Protein AF-E9EJ36-F1 (afdb_monomer)

Mean predicted aligned error: 19.53 Å

Structure (mmCIF, N/CA/C/O backbone):
data_AF-E9EJ36-F1
#
_entry.id   AF-E9EJ36-F1
#
loop_
_atom_site.group_PDB
_atom_site.id
_atom_site.type_symbol
_atom_site.label_atom_id
_atom_site.label_alt_id
_atom_site.label_comp_id
_atom_site.label_asym_id
_atom_site.label_entity_id
_atom_site.label_seq_id
_atom_site.pdbx_PDB_ins_code
_atom_site.Cartn_x
_atom_site.Cartn_y
_atom_site.Cartn_z
_atom_site.occupancy
_atom_site.B_iso_or_equiv
_atom_site.auth_seq_id
_atom_site.auth_comp_id
_atom_site.auth_asym_id
_atom_site.auth_atom_id
_atom_site.pdbx_PDB_model_num
ATOM 1 N N . MET A 1 1 ? -0.522 21.201 36.420 1.00 41.19 1 MET A N 1
ATOM 2 C CA . MET A 1 1 ? -1.950 21.005 36.094 1.00 41.19 1 MET A CA 1
ATOM 3 C C . MET A 1 1 ? -2.273 19.533 36.324 1.00 41.19 1 MET A C 1
ATOM 5 O O . MET A 1 1 ? -1.834 18.727 35.511 1.00 41.19 1 MET A O 1
ATOM 9 N N . PRO A 1 2 ? -2.905 19.139 37.443 1.00 46.16 2 PRO A N 1
ATOM 10 C CA . PRO A 1 2 ? -3.359 17.760 37.609 1.00 46.16 2 PRO A CA 1
ATOM 11 C C . PRO A 1 2 ? -4.363 17.453 36.491 1.00 46.16 2 PRO A C 1
ATOM 13 O O . PRO A 1 2 ? -5.346 18.174 36.323 1.00 46.16 2 PRO A O 1
ATOM 16 N N . GLY A 1 3 ? -4.045 16.462 35.657 1.00 55.12 3 GLY A N 1
ATOM 17 C CA . GLY A 1 3 ? -4.866 16.085 34.511 1.00 55.12 3 GLY A CA 1
ATOM 18 C C . GLY A 1 3 ? -6.270 15.710 34.971 1.00 55.12 3 GLY A C 1
ATOM 19 O O . GLY A 1 3 ? -6.429 14.905 35.882 1.00 55.12 3 GLY A O 1
ATOM 20 N N . SER A 1 4 ? -7.283 16.317 34.358 1.00 60.91 4 SER A N 1
ATOM 21 C CA . SER A 1 4 ? -8.682 15.945 34.555 1.00 60.91 4 SER A CA 1
ATOM 22 C C . SER A 1 4 ? -8.846 14.441 34.311 1.00 60.91 4 SER A C 1
ATOM 24 O O . SER A 1 4 ? -8.603 13.960 33.202 1.00 60.91 4 SER A O 1
ATOM 26 N N . SER A 1 5 ? -9.242 13.703 35.350 1.00 80.12 5 SER A N 1
ATOM 27 C CA . SER A 1 5 ? -9.598 12.287 35.259 1.00 80.12 5 SER A CA 1
ATOM 28 C C . SER A 1 5 ? -10.802 12.126 34.329 1.00 80.12 5 SER A C 1
ATOM 30 O O . SER A 1 5 ? -11.954 12.305 34.727 1.00 80.12 5 SER A O 1
ATOM 32 N N . ARG A 1 6 ? -10.530 11.838 33.055 1.00 92.31 6 ARG A N 1
ATOM 33 C CA . ARG A 1 6 ? -11.545 11.647 32.017 1.00 92.31 6 ARG A CA 1
ATOM 34 C C . ARG A 1 6 ? -11.964 10.180 31.963 1.00 92.31 6 ARG A C 1
ATOM 36 O O . ARG A 1 6 ? -11.117 9.295 31.869 1.00 92.31 6 ARG A O 1
ATOM 43 N N . TRP A 1 7 ? -13.272 9.932 31.947 1.00 93.44 7 TRP A N 1
ATOM 44 C CA . TRP A 1 7 ? -13.821 8.608 31.652 1.00 93.44 7 TRP A CA 1
ATOM 45 C C . TRP A 1 7 ? -13.538 8.214 30.199 1.00 93.44 7 TRP A C 1
ATOM 47 O O . TRP A 1 7 ? -13.841 8.962 29.266 1.00 93.44 7 TRP A O 1
ATOM 57 N N . ILE A 1 8 ? -12.985 7.020 30.013 1.00 94.31 8 ILE A N 1
ATOM 58 C CA . ILE A 1 8 ? -12.699 6.405 28.719 1.00 94.31 8 ILE A CA 1
ATOM 59 C C . ILE A 1 8 ? -13.731 5.299 28.497 1.00 94.31 8 ILE A C 1
ATOM 61 O O . ILE A 1 8 ? -13.829 4.368 29.298 1.00 94.31 8 ILE A O 1
ATOM 65 N N . GLY A 1 9 ? -14.517 5.411 27.424 1.00 95.06 9 GLY A N 1
ATOM 66 C CA . GLY A 1 9 ? -15.494 4.392 27.039 1.00 95.06 9 GLY A CA 1
ATOM 67 C C . GLY A 1 9 ? -14.813 3.137 26.493 1.00 95.06 9 GLY A C 1
ATOM 68 O O . GLY A 1 9 ? -13.879 3.233 25.702 1.00 95.06 9 GLY A O 1
ATOM 69 N N . LEU A 1 10 ? -15.289 1.967 26.917 1.00 93.44 10 LEU A N 1
ATOM 70 C CA . LEU A 1 10 ? -14.741 0.660 26.544 1.00 93.44 10 LEU A CA 1
ATOM 71 C C . LEU A 1 10 ? -15.708 -0.203 25.736 1.00 93.44 10 LEU A C 1
ATOM 73 O O . LEU A 1 10 ? -15.276 -1.206 25.178 1.00 93.44 10 LEU A O 1
ATOM 77 N N . THR A 1 11 ? -16.988 0.167 25.651 1.00 82.38 11 THR A N 1
ATOM 78 C CA . THR A 1 11 ? -18.037 -0.689 25.075 1.00 82.38 11 THR A CA 1
ATOM 79 C C . THR A 1 11 ? -17.691 -1.221 23.679 1.00 82.38 11 THR A C 1
ATOM 81 O O . THR A 1 11 ? -17.925 -2.391 23.414 1.00 82.38 11 THR A O 1
ATOM 84 N N . THR A 1 12 ? -17.073 -0.412 22.813 1.00 86.94 12 THR A N 1
ATOM 85 C CA . THR A 1 12 ? -16.670 -0.829 21.455 1.00 86.94 12 THR A CA 1
ATOM 86 C C . THR A 1 12 ? -15.254 -1.402 21.368 1.00 86.94 12 THR A C 1
ATOM 88 O O . THR A 1 12 ? -14.910 -2.023 20.369 1.00 86.94 12 THR A O 1
ATOM 91 N N . ALA A 1 13 ? -14.424 -1.197 22.393 1.00 89.25 13 ALA A N 1
ATOM 92 C CA . ALA A 1 13 ? -13.032 -1.646 22.426 1.00 89.25 13 ALA A CA 1
ATOM 93 C C . ALA A 1 13 ? -12.859 -3.034 23.070 1.00 89.25 13 ALA A C 1
ATOM 95 O O . ALA A 1 13 ? -11.790 -3.635 22.966 1.00 89.25 13 ALA A O 1
ATOM 96 N N . LEU A 1 14 ? -13.884 -3.531 23.768 1.00 91.88 14 LEU A N 1
ATOM 97 C CA . LEU A 1 14 ? -13.879 -4.851 24.395 1.00 91.88 14 LEU A CA 1
ATOM 98 C C . LEU A 1 14 ? -14.005 -5.966 23.347 1.00 91.88 14 LEU A C 1
ATOM 100 O O . LEU A 1 14 ? -14.783 -5.826 22.403 1.00 91.88 14 LEU A O 1
ATOM 104 N N . PRO A 1 15 ? -13.347 -7.119 23.552 1.00 94.75 15 PRO A N 1
ATOM 105 C CA . PRO A 1 15 ? -13.680 -8.355 22.855 1.00 94.75 15 PRO A CA 1
ATOM 106 C C . PRO A 1 15 ? -15.167 -8.689 22.994 1.00 94.75 15 PRO A C 1
ATOM 108 O O . PRO A 1 15 ? -15.750 -8.482 24.060 1.00 94.75 15 PRO A O 1
ATOM 111 N N . LEU A 1 16 ? -15.763 -9.270 21.949 1.00 94.44 16 LEU A N 1
ATOM 112 C CA . LEU A 1 16 ? -17.193 -9.602 21.904 1.00 94.44 16 LEU A CA 1
ATOM 113 C C . LEU A 1 16 ? -17.650 -10.438 23.112 1.00 94.44 16 LEU A C 1
ATOM 115 O O . LEU A 1 16 ? -18.701 -10.185 23.692 1.00 94.44 16 LEU A O 1
ATOM 119 N N . THR A 1 17 ? -16.818 -11.382 23.556 1.00 96.25 17 THR A N 1
ATOM 120 C CA . THR A 1 17 ? -17.086 -12.210 24.742 1.00 96.25 17 THR A CA 1
ATOM 121 C C . THR A 1 17 ? -17.228 -11.387 26.025 1.00 96.25 17 THR A C 1
ATOM 123 O O . THR A 1 17 ? -18.076 -11.694 26.860 1.00 96.25 17 THR A O 1
ATOM 126 N N . LEU A 1 18 ? -16.444 -10.316 26.180 1.00 96.31 18 LEU A N 1
ATOM 127 C CA . LEU A 1 18 ? -16.527 -9.415 27.332 1.00 96.31 18 LEU A CA 1
ATOM 128 C C . LEU A 1 18 ? -17.644 -8.378 27.188 1.00 96.31 18 LEU A C 1
ATOM 130 O O . LEU A 1 18 ? -18.182 -7.931 28.198 1.00 96.31 18 LEU A O 1
ATOM 134 N N . GLN A 1 19 ? -18.033 -8.027 25.959 1.00 95.12 19 GLN A N 1
ATOM 135 C CA . GLN A 1 19 ? -19.245 -7.237 25.720 1.00 95.12 19 GLN A CA 1
ATOM 136 C C . GLN A 1 19 ? -20.493 -8.010 26.164 1.00 95.12 19 GLN A C 1
ATOM 138 O O . GLN A 1 19 ? -21.325 -7.457 26.880 1.00 95.12 19 GLN A O 1
ATOM 143 N N . HIS A 1 20 ? -20.590 -9.299 25.818 1.00 95.31 20 HIS A N 1
ATOM 144 C CA . HIS A 1 20 ? -21.670 -10.169 26.293 1.00 95.31 20 HIS A CA 1
ATOM 145 C C . HIS A 1 20 ? -21.647 -10.318 27.817 1.00 95.31 20 HIS A C 1
ATOM 147 O O . HIS A 1 20 ? -22.677 -10.139 28.453 1.00 95.31 20 HIS A O 1
ATOM 153 N N . ALA A 1 21 ? -20.470 -10.513 28.421 1.00 96.50 21 ALA A N 1
ATOM 154 C CA . ALA A 1 21 ? -20.352 -10.557 29.878 1.00 96.50 21 ALA A CA 1
ATOM 155 C C . ALA A 1 21 ? -20.857 -9.264 30.545 1.00 96.50 21 ALA A C 1
ATOM 157 O O . ALA A 1 21 ? -21.592 -9.321 31.527 1.00 96.50 21 ALA A O 1
ATOM 158 N N . ALA A 1 22 ? -20.509 -8.092 30.003 1.00 96.69 22 ALA A N 1
ATOM 159 C CA . ALA A 1 22 ? -21.011 -6.816 30.509 1.00 96.69 22 ALA A CA 1
ATOM 160 C C . ALA A 1 22 ? -22.536 -6.688 30.341 1.00 96.69 22 ALA A C 1
ATOM 162 O O . ALA A 1 22 ? -23.208 -6.145 31.218 1.00 96.69 22 ALA A O 1
ATOM 163 N N . ALA A 1 23 ? -23.085 -7.205 29.239 1.00 95.94 23 ALA A N 1
ATOM 164 C CA . ALA A 1 23 ? -24.521 -7.236 29.000 1.00 95.94 23 ALA A CA 1
ATOM 165 C C . ALA A 1 23 ? -25.257 -8.139 30.002 1.00 95.94 23 ALA A C 1
ATOM 167 O O . ALA A 1 23 ? -26.266 -7.720 30.568 1.00 95.94 23 ALA A O 1
ATOM 168 N N . ASP A 1 24 ? -24.732 -9.335 30.263 1.00 96.75 24 ASP A N 1
ATOM 169 C CA . ASP A 1 24 ? -25.305 -10.291 31.214 1.00 96.75 24 ASP A CA 1
ATOM 170 C C . ASP A 1 24 ? -25.298 -9.732 32.640 1.00 96.75 24 ASP A C 1
ATOM 172 O O . ASP A 1 24 ? -26.306 -9.815 33.344 1.00 96.75 24 ASP A O 1
ATOM 176 N N . VAL A 1 25 ? -24.206 -9.065 33.036 1.00 97.50 25 VAL A N 1
ATOM 177 C CA . VAL A 1 25 ? -24.139 -8.358 34.322 1.00 97.50 25 VAL A CA 1
ATOM 178 C C . VAL A 1 25 ? -25.200 -7.263 34.401 1.00 97.50 25 VAL A C 1
ATOM 180 O O . VAL A 1 25 ? -25.890 -7.149 35.412 1.00 97.50 25 VAL A O 1
ATOM 183 N N . ALA A 1 26 ? -25.365 -6.462 33.346 1.00 97.00 26 ALA A N 1
ATOM 184 C CA . ALA A 1 26 ? -26.365 -5.401 33.339 1.00 97.00 26 ALA A CA 1
ATOM 185 C C . ALA A 1 26 ? -27.790 -5.964 33.487 1.00 97.00 26 ALA A C 1
ATOM 187 O O . ALA A 1 26 ? -28.548 -5.480 34.329 1.00 97.00 26 ALA A O 1
ATOM 188 N N . LYS A 1 27 ? -28.132 -7.026 32.740 1.00 96.88 27 LYS A N 1
ATOM 189 C CA . LYS A 1 27 ? -29.429 -7.724 32.841 1.00 96.88 27 LYS A CA 1
ATOM 190 C C . LYS A 1 27 ? -29.679 -8.280 34.241 1.00 96.88 27 LYS A C 1
ATOM 192 O O . LYS A 1 27 ? -30.772 -8.111 34.777 1.00 96.88 27 LYS A O 1
ATOM 197 N N . ALA A 1 28 ? -28.674 -8.906 34.852 1.00 97.06 28 ALA A N 1
ATOM 198 C CA . ALA A 1 28 ? -28.787 -9.423 36.211 1.00 97.06 28 ALA A CA 1
ATOM 199 C C . ALA A 1 28 ? -29.024 -8.300 37.231 1.00 97.06 28 ALA A C 1
ATOM 201 O O . ALA A 1 28 ? -29.876 -8.440 38.104 1.00 97.06 28 ALA A O 1
ATOM 202 N N . VAL A 1 29 ? -28.342 -7.160 37.084 1.00 96.50 29 VAL A N 1
ATOM 203 C CA . VAL A 1 29 ? -28.560 -5.984 37.941 1.00 96.50 29 VAL A CA 1
ATOM 204 C C . VAL A 1 29 ? -29.974 -5.425 37.778 1.00 96.50 29 VAL A C 1
ATOM 206 O O . VAL A 1 29 ? -30.631 -5.173 38.786 1.00 96.50 29 VAL A O 1
ATOM 209 N N . TRP A 1 30 ? -30.475 -5.274 36.548 1.00 95.62 30 TRP A N 1
ATOM 210 C CA . TRP A 1 30 ? -31.862 -4.851 36.315 1.00 95.62 30 TRP A CA 1
ATOM 211 C C . TRP A 1 30 ? -32.869 -5.782 36.991 1.00 95.62 30 TRP A C 1
ATOM 213 O O . TRP A 1 30 ? -33.778 -5.311 37.674 1.00 95.62 30 TRP A O 1
ATOM 223 N N . ARG A 1 31 ? -32.662 -7.093 36.877 1.00 96.19 31 ARG A N 1
ATOM 224 C CA . ARG A 1 31 ? -33.552 -8.106 37.445 1.00 96.19 31 ARG A CA 1
ATOM 225 C C . ARG A 1 31 ? -33.510 -8.147 38.971 1.00 96.19 31 ARG A C 1
ATOM 227 O O . ARG A 1 31 ? -34.555 -8.085 39.603 1.00 96.19 31 ARG A O 1
ATOM 234 N N . GLU A 1 32 ? -32.325 -8.249 39.566 1.00 95.88 32 GLU A N 1
ATOM 235 C CA . GLU A 1 32 ? -32.180 -8.501 41.007 1.00 95.88 32 GLU A CA 1
ATOM 236 C C . GLU A 1 32 ? -32.212 -7.228 41.855 1.00 95.88 32 GLU A C 1
ATOM 238 O O . GLU A 1 32 ? -32.728 -7.245 42.968 1.00 95.88 32 GLU A O 1
ATOM 243 N N . VAL A 1 33 ? -31.673 -6.118 41.341 1.00 93.81 33 VAL A N 1
ATOM 244 C CA . VAL A 1 33 ? -31.651 -4.833 42.060 1.00 93.81 33 VAL A CA 1
ATOM 245 C C . VAL A 1 33 ? -32.847 -3.972 41.670 1.00 93.81 33 VAL A C 1
ATOM 247 O O . VAL A 1 33 ? -33.402 -3.269 42.513 1.00 93.81 33 VAL A O 1
ATOM 250 N N . GLY A 1 34 ? -33.233 -3.998 40.393 1.00 91.44 34 GLY A N 1
ATOM 251 C CA . GLY A 1 34 ? -34.338 -3.195 39.875 1.00 91.44 34 GLY A CA 1
ATOM 252 C C . GLY A 1 34 ? -35.704 -3.871 39.910 1.00 91.44 34 GLY A C 1
ATOM 253 O O . GLY A 1 34 ? -36.708 -3.166 39.868 1.00 91.44 34 GLY A O 1
ATOM 254 N N . GLY A 1 35 ? -35.763 -5.205 39.977 1.00 93.06 35 GLY A N 1
ATOM 255 C CA . GLY A 1 35 ? -37.011 -5.946 39.774 1.00 93.06 35 GLY A CA 1
ATOM 256 C C . GLY A 1 35 ? -37.542 -5.852 38.337 1.00 93.06 35 GLY A C 1
ATOM 257 O O . GLY A 1 35 ? -38.740 -6.015 38.124 1.00 93.06 35 GLY A O 1
ATOM 258 N N . ILE A 1 36 ? -36.676 -5.548 37.361 1.00 91.75 36 ILE A N 1
ATOM 259 C CA . ILE A 1 36 ? -37.029 -5.342 35.949 1.00 91.75 36 ILE A CA 1
ATOM 260 C C . ILE A 1 36 ? -36.445 -6.481 35.114 1.00 91.75 36 ILE A C 1
ATOM 262 O O . ILE A 1 36 ? -35.231 -6.684 35.075 1.00 91.75 36 ILE A O 1
ATOM 266 N N . GLU A 1 37 ? -37.299 -7.212 34.404 1.00 93.25 37 GLU A N 1
ATOM 267 C CA . GLU A 1 37 ? -36.857 -8.271 33.501 1.00 93.25 37 GLU A CA 1
ATOM 268 C C . GLU A 1 37 ? -36.493 -7.701 32.122 1.00 93.25 37 GLU A C 1
ATOM 270 O O . GLU A 1 37 ? -37.345 -7.211 31.383 1.00 93.25 37 GLU A O 1
ATOM 275 N N . VAL A 1 38 ? -35.205 -7.768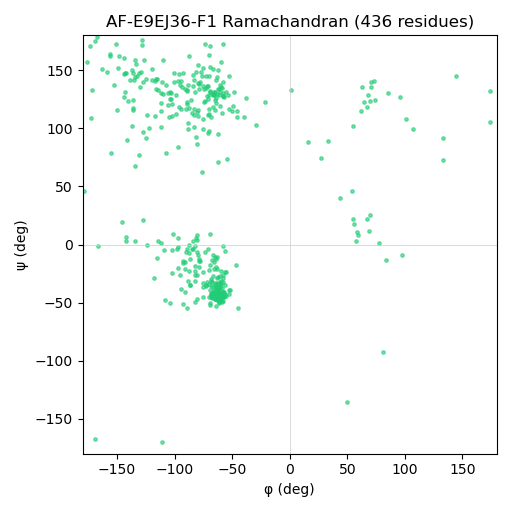 31.771 1.00 91.69 38 VAL A N 1
ATOM 276 C CA . VAL A 1 38 ? -34.672 -7.279 30.490 1.00 91.69 38 VAL A CA 1
ATOM 277 C C . VAL A 1 38 ? -34.207 -8.464 29.646 1.00 91.69 38 VAL A C 1
ATOM 279 O O . VAL A 1 38 ? -33.115 -8.999 29.847 1.00 91.69 38 VAL A O 1
ATOM 282 N N . GLY A 1 39 ? -35.027 -8.873 28.674 1.00 85.75 39 GLY A N 1
ATOM 283 C CA . GLY A 1 39 ? -34.704 -9.997 27.785 1.00 85.75 39 GLY A CA 1
ATOM 284 C C . GLY A 1 39 ? -33.529 -9.700 26.846 1.00 85.75 39 GLY A C 1
ATOM 285 O O . GLY A 1 39 ? -32.585 -10.490 26.729 1.00 85.75 39 GLY A O 1
ATOM 286 N N . GLN A 1 40 ? -33.530 -8.521 26.223 1.00 89.81 40 GLN A N 1
ATOM 287 C CA . GLN A 1 40 ? -32.510 -8.100 25.265 1.00 89.81 40 GLN A CA 1
ATOM 288 C C . GLN A 1 40 ? -32.066 -6.661 25.535 1.00 89.81 40 GLN A C 1
ATOM 290 O O . GLN A 1 40 ? -32.874 -5.815 25.901 1.00 89.81 40 GLN A O 1
ATOM 295 N N . LEU A 1 41 ? -30.764 -6.410 25.363 1.00 90.12 41 LEU A N 1
ATOM 296 C CA . LEU A 1 41 ? -30.231 -5.053 25.348 1.00 90.12 41 LEU A CA 1
ATOM 297 C C . LEU A 1 41 ? -30.387 -4.476 23.949 1.00 90.12 41 LEU A C 1
ATOM 299 O O . LEU A 1 41 ? -30.067 -5.138 22.959 1.00 90.12 41 LEU A O 1
ATOM 303 N N . ASP A 1 42 ? -30.827 -3.235 23.882 1.00 87.44 42 ASP A N 1
ATOM 304 C CA . ASP A 1 42 ? -30.945 -2.480 22.646 1.00 87.44 42 ASP A CA 1
ATOM 305 C C . ASP A 1 42 ? -30.239 -1.127 22.808 1.00 87.44 42 ASP A C 1
ATOM 307 O O . ASP A 1 42 ? -29.683 -0.814 23.859 1.00 87.44 42 ASP A O 1
ATOM 311 N N . HIS A 1 43 ? -30.180 -0.336 21.742 1.00 82.50 43 HIS A N 1
ATOM 312 C CA . HIS A 1 43 ? -29.411 0.907 21.732 1.00 82.50 43 HIS A CA 1
ATOM 313 C C . HIS A 1 43 ? -30.190 2.131 22.247 1.00 82.50 43 HIS A C 1
ATOM 315 O O . HIS A 1 43 ? -29.587 3.190 22.437 1.00 82.50 43 HIS A O 1
ATOM 321 N N . TRP A 1 44 ? -31.493 1.994 22.505 1.00 82.31 44 TRP A N 1
ATOM 322 C CA . TRP A 1 44 ? -32.402 3.064 22.925 1.00 82.31 44 TRP A CA 1
ATOM 323 C C . TRP A 1 44 ? -32.822 2.942 24.385 1.00 82.31 44 TRP A C 1
ATOM 325 O O . TRP A 1 44 ? -32.749 3.927 25.122 1.00 82.31 44 TRP A O 1
ATOM 335 N N . TRP A 1 45 ? -33.232 1.746 24.791 1.00 86.00 45 TRP A N 1
ATOM 336 C CA . TRP A 1 45 ? -33.963 1.495 26.017 1.00 86.00 45 TRP A CA 1
ATOM 337 C C . TRP A 1 45 ? -33.113 0.891 27.117 1.00 86.00 45 TRP A C 1
ATOM 339 O O . TRP A 1 45 ? -33.115 1.444 28.207 1.00 86.00 45 TRP A O 1
ATOM 349 N N . HIS A 1 46 ? -32.361 -0.175 26.845 1.00 91.06 46 HIS A N 1
ATOM 350 C CA . HIS A 1 46 ? -31.503 -0.820 27.844 1.00 91.06 46 HIS A CA 1
ATOM 351 C C . HIS A 1 46 ? -30.078 -0.961 27.317 1.00 91.06 46 HIS A C 1
ATOM 353 O O . HIS A 1 46 ? -29.752 -1.921 26.619 1.00 91.06 46 HIS A O 1
ATOM 359 N N . VAL A 1 47 ? -29.209 -0.012 27.680 1.00 92.56 47 VAL A N 1
ATOM 360 C CA . VAL A 1 47 ? -27.820 0.039 27.202 1.00 92.56 47 VAL A CA 1
ATOM 361 C C . VAL A 1 47 ? -26.843 -0.247 28.339 1.00 92.56 47 VAL A C 1
ATOM 363 O O . VAL A 1 47 ? -26.874 0.395 29.387 1.00 92.56 47 VAL A O 1
ATOM 366 N N . ALA A 1 48 ? -25.902 -1.158 28.104 1.00 94.88 48 ALA A N 1
ATOM 367 C CA . ALA A 1 48 ? -24.761 -1.398 28.982 1.00 94.88 48 ALA A CA 1
ATOM 368 C C . ALA A 1 48 ? -23.546 -0.577 28.508 1.00 94.88 48 ALA A C 1
ATOM 370 O O . ALA A 1 48 ? -23.033 -0.778 27.405 1.00 94.88 48 ALA A O 1
ATOM 371 N N . ARG A 1 49 ? -23.068 0.371 29.326 1.00 95.38 49 ARG A N 1
ATOM 372 C CA . ARG A 1 49 ? -21.899 1.208 28.992 1.00 95.38 49 ARG A CA 1
ATOM 373 C C . ARG A 1 49 ? -20.755 0.980 29.967 1.00 95.38 49 ARG A C 1
ATOM 375 O O . ARG A 1 49 ? -20.837 1.407 31.118 1.00 95.38 49 ARG A O 1
ATOM 382 N N . LEU A 1 50 ? -19.678 0.356 29.493 1.00 96.69 50 LEU A N 1
ATOM 383 C CA . LEU A 1 50 ? -18.462 0.167 30.280 1.00 96.69 50 LEU A CA 1
ATOM 384 C C . LEU A 1 50 ? -17.519 1.356 30.085 1.00 96.69 50 LEU A C 1
ATOM 386 O O . LEU A 1 50 ? -17.257 1.775 28.955 1.00 96.69 50 LEU A O 1
ATOM 390 N N . SER A 1 51 ? -16.980 1.882 31.179 1.00 96.88 51 SER A N 1
ATOM 391 C CA . SER A 1 51 ? -15.997 2.963 31.139 1.00 96.88 51 SER A CA 1
ATOM 392 C C . SER A 1 51 ? -15.023 2.888 32.303 1.00 96.88 51 SER A C 1
ATOM 394 O O . SER A 1 51 ? -15.385 2.430 33.385 1.00 96.88 51 SER A O 1
ATOM 396 N N . TYR A 1 52 ? -13.808 3.390 32.103 1.00 96.38 52 TYR A N 1
ATOM 397 C CA . TYR A 1 52 ? -12.779 3.427 33.140 1.00 96.38 52 TYR A CA 1
ATOM 398 C C . TYR A 1 52 ? -12.073 4.784 33.193 1.00 96.38 52 TYR A C 1
ATOM 400 O O . TYR A 1 52 ? -12.092 5.542 32.224 1.00 96.38 52 TYR A O 1
ATOM 408 N N . ILE A 1 53 ? -11.452 5.087 34.326 1.00 95.50 53 ILE A N 1
ATOM 409 C CA . ILE A 1 53 ? -10.506 6.194 34.487 1.00 95.50 53 ILE A CA 1
ATOM 410 C C . ILE A 1 53 ? -9.110 5.583 34.515 1.00 95.50 53 ILE A C 1
ATOM 412 O O . ILE A 1 53 ? -8.887 4.619 35.244 1.00 95.50 53 ILE A O 1
ATOM 416 N N . ALA A 1 54 ? -8.178 6.124 33.734 1.00 93.00 54 ALA A N 1
ATOM 417 C CA . ALA A 1 54 ? -6.783 5.697 33.751 1.00 93.00 54 ALA A CA 1
ATOM 418 C C . ALA A 1 54 ? -5.951 6.577 34.694 1.00 93.00 54 ALA A C 1
ATOM 420 O O . ALA A 1 54 ? -6.094 7.799 34.696 1.00 93.00 54 ALA A O 1
ATOM 421 N N . ARG A 1 55 ? -5.029 5.960 35.433 1.00 92.12 55 ARG A N 1
ATOM 422 C CA . ARG A 1 55 ? -3.944 6.642 36.147 1.00 92.12 55 ARG A CA 1
ATOM 423 C C . ARG A 1 55 ? -2.873 7.127 35.163 1.00 92.12 55 ARG A C 1
ATOM 425 O O . ARG A 1 55 ? -2.867 6.755 33.991 1.00 92.12 55 ARG A O 1
ATOM 432 N N . ALA A 1 56 ? -1.902 7.895 35.658 1.00 88.12 56 ALA A N 1
ATOM 433 C CA . ALA A 1 56 ? -0.771 8.383 34.859 1.00 88.12 56 ALA A CA 1
ATOM 434 C C . ALA A 1 56 ? 0.068 7.258 34.215 1.00 88.12 56 ALA A C 1
ATOM 436 O O . ALA A 1 56 ? 0.569 7.422 33.109 1.00 88.12 56 ALA A O 1
ATOM 437 N N . ASN A 1 57 ? 0.181 6.100 34.874 1.00 85.19 57 ASN A N 1
ATOM 438 C CA . ASN A 1 57 ? 0.843 4.903 34.334 1.00 85.19 57 ASN A CA 1
ATOM 439 C C . ASN A 1 57 ? -0.058 4.088 33.374 1.00 85.19 57 ASN A C 1
ATOM 441 O O . ASN A 1 57 ? 0.322 3.004 32.945 1.00 85.19 57 ASN A O 1
ATOM 445 N N . GLY A 1 58 ? -1.268 4.572 33.075 1.00 86.19 58 GLY A N 1
ATOM 446 C CA . GLY A 1 58 ? -2.258 3.918 32.222 1.00 86.19 58 GLY A CA 1
ATOM 447 C C . GLY A 1 58 ? -3.126 2.864 32.914 1.00 86.19 58 GLY A C 1
ATOM 448 O O . GLY A 1 58 ? -4.139 2.469 32.332 1.00 86.19 58 GLY A O 1
ATOM 449 N N . SER A 1 59 ? -2.777 2.415 34.126 1.00 89.12 59 SER A N 1
ATOM 450 C CA . SER A 1 59 ? -3.552 1.403 34.854 1.00 89.12 59 SER A CA 1
ATOM 451 C C . SER A 1 59 ? -4.926 1.955 35.255 1.00 89.12 59 SER A C 1
ATOM 453 O O . SER A 1 59 ? -5.049 3.162 35.484 1.00 89.12 59 SER A O 1
ATOM 455 N N . PRO A 1 60 ? -5.971 1.122 35.379 1.00 92.69 60 PRO A N 1
ATOM 456 C CA . PRO A 1 60 ? -7.279 1.611 35.794 1.00 92.69 60 PRO A CA 1
ATOM 457 C C . PRO A 1 60 ? -7.247 2.155 37.233 1.00 92.69 60 PRO A C 1
ATOM 459 O O . PRO A 1 60 ? -6.724 1.528 38.152 1.00 92.69 60 PRO A O 1
ATOM 462 N N . GLU A 1 61 ? -7.793 3.353 37.422 1.00 94.31 61 GLU A N 1
ATOM 463 C CA . GLU A 1 61 ? -8.074 3.971 38.721 1.00 94.31 61 GLU A CA 1
ATOM 464 C C . GLU A 1 61 ? -9.486 3.635 39.204 1.00 94.31 61 GLU A C 1
ATOM 466 O O . GLU A 1 61 ? -9.694 3.370 40.385 1.00 94.31 61 GLU A O 1
ATOM 471 N N . ALA A 1 62 ? -10.441 3.655 38.273 1.00 95.88 62 ALA A N 1
ATOM 472 C CA . ALA A 1 62 ? -11.841 3.329 38.489 1.00 95.88 62 ALA A CA 1
ATOM 473 C C . ALA A 1 62 ? -12.385 2.620 37.248 1.00 95.88 62 ALA A C 1
ATOM 475 O O . ALA A 1 62 ? -11.997 2.955 36.129 1.00 95.88 62 ALA A O 1
ATOM 476 N N . LEU A 1 63 ? -13.311 1.683 37.435 1.00 97.19 63 LEU A N 1
ATOM 477 C CA . LEU A 1 63 ? -13.965 0.939 36.362 1.00 97.19 63 LEU A CA 1
ATOM 478 C C . LEU A 1 63 ? -15.443 0.778 36.712 1.00 97.19 63 LEU A C 1
ATOM 480 O O . LEU A 1 63 ? -15.779 0.252 37.775 1.00 97.19 63 LEU A O 1
ATOM 484 N N . ILE A 1 64 ? -16.316 1.242 35.821 1.00 97.56 64 ILE A N 1
ATOM 485 C CA . ILE A 1 64 ? -17.762 1.204 36.026 1.00 97.56 64 ILE A CA 1
ATOM 486 C C . ILE A 1 64 ? -18.489 0.631 34.819 1.00 97.56 64 ILE A C 1
ATOM 488 O O . ILE A 1 64 ? -18.106 0.867 33.670 1.00 97.56 64 ILE A O 1
ATOM 492 N N . LEU A 1 65 ? -19.594 -0.046 35.104 1.00 97.81 65 LEU A N 1
ATOM 493 C CA . LEU A 1 65 ? -20.616 -0.412 34.135 1.00 97.81 65 LEU A CA 1
ATOM 494 C C . LEU A 1 65 ? -21.885 0.379 34.454 1.00 97.81 65 LEU A C 1
ATOM 496 O O . LEU A 1 65 ? -22.488 0.207 35.510 1.00 97.81 65 LEU A O 1
ATOM 500 N N . ASN A 1 66 ? -22.282 1.269 33.552 1.00 96.94 66 ASN A N 1
ATOM 501 C CA . ASN A 1 66 ? -23.546 1.984 33.658 1.00 96.94 66 ASN A CA 1
ATOM 502 C C . ASN A 1 66 ? -24.643 1.181 32.957 1.00 96.94 66 ASN A C 1
ATOM 504 O O . ASN A 1 66 ? -24.547 0.936 31.753 1.00 96.94 66 ASN A O 1
ATOM 508 N N . CYS A 1 67 ? -25.680 0.820 33.708 1.00 95.88 67 CYS A N 1
ATOM 509 C CA . CYS A 1 67 ? -26.927 0.275 33.185 1.00 95.88 67 CYS A CA 1
ATOM 510 C C . CYS A 1 67 ? -27.844 1.464 32.889 1.00 95.88 67 CYS A C 1
ATOM 512 O O . CYS A 1 67 ? -28.323 2.145 33.802 1.00 95.88 67 CYS A O 1
ATOM 514 N N . VAL A 1 68 ? -27.983 1.780 31.607 1.00 93.62 68 VAL A N 1
ATOM 515 C CA . VAL A 1 68 ? -28.629 2.994 31.117 1.00 93.62 68 VAL A CA 1
ATOM 516 C C . VAL A 1 68 ? -30.022 2.668 30.617 1.00 93.62 68 VAL A C 1
ATOM 518 O O . VAL A 1 68 ? -30.184 1.764 29.801 1.00 93.62 68 VAL A O 1
ATOM 521 N N . GLU A 1 69 ? -30.987 3.450 31.086 1.00 91.06 69 GLU A N 1
ATOM 522 C CA . GLU A 1 69 ? -32.374 3.401 30.646 1.00 91.06 69 GLU A CA 1
ATOM 523 C C . GLU A 1 69 ? -32.700 4.625 29.786 1.00 91.06 69 GLU A C 1
ATOM 525 O O . GLU A 1 69 ? -32.295 5.752 30.109 1.00 91.06 69 GLU A O 1
ATOM 530 N N . GLY A 1 70 ? -33.419 4.400 28.687 1.00 85.81 70 GLY A N 1
ATOM 531 C CA . GLY A 1 70 ? -34.076 5.460 27.920 1.00 85.81 70 GLY A CA 1
ATOM 532 C C . GLY A 1 70 ? -35.252 6.083 28.682 1.00 85.81 70 GLY A C 1
ATOM 533 O O . GLY A 1 70 ? -35.660 5.594 29.734 1.00 85.81 70 GLY A O 1
ATOM 534 N N . ALA A 1 71 ? -35.807 7.177 28.164 1.00 79.81 71 ALA A N 1
ATOM 535 C CA . ALA A 1 71 ? -37.127 7.652 28.568 1.00 79.81 71 ALA A CA 1
ATOM 536 C C . ALA A 1 71 ? -38.155 7.222 27.505 1.00 79.81 71 ALA A C 1
ATOM 538 O O . ALA A 1 71 ? -37.799 7.188 26.327 1.00 79.81 71 ALA A O 1
ATOM 539 N N . PRO A 1 72 ? -39.418 6.932 27.875 1.00 71.62 72 PRO A N 1
ATOM 540 C CA . PRO A 1 72 ? -40.410 6.433 26.919 1.00 71.62 72 PRO A CA 1
ATOM 541 C C . PRO A 1 72 ? -40.676 7.368 25.751 1.00 71.62 72 PRO A C 1
ATOM 543 O O . PRO A 1 72 ? -40.816 6.919 24.618 1.00 71.62 72 PRO A O 1
ATOM 546 N N . ASP A 1 73 ? -40.667 8.665 26.036 1.00 75.44 73 ASP A N 1
ATOM 547 C CA . ASP A 1 73 ? -41.119 9.679 25.092 1.00 75.44 73 ASP A CA 1
ATOM 548 C C . ASP A 1 73 ? -39.959 10.522 24.536 1.00 75.44 73 ASP A C 1
ATOM 550 O O . ASP A 1 73 ? -40.158 11.365 23.659 1.00 75.44 73 ASP A O 1
ATOM 554 N N . HIS A 1 74 ? -38.728 10.314 25.028 1.00 67.81 74 HIS A N 1
ATOM 555 C CA . HIS A 1 74 ? -37.568 11.147 24.707 1.00 67.81 74 HIS A CA 1
ATOM 556 C C . HIS A 1 74 ? -36.266 10.340 24.581 1.00 67.81 74 HIS A C 1
ATOM 558 O O . HIS A 1 74 ? -36.029 9.414 25.354 1.00 67.81 74 HIS A O 1
ATOM 564 N N . PRO A 1 75 ? -35.328 10.763 23.710 1.00 66.69 75 PRO A N 1
ATOM 565 C CA . PRO A 1 75 ? -34.017 10.123 23.552 1.00 66.69 75 PRO A CA 1
ATOM 566 C C . PRO A 1 75 ? -33.081 10.314 24.764 1.00 66.69 75 PRO A C 1
ATOM 568 O O . PRO A 1 75 ? -31.889 10.015 24.686 1.00 66.69 75 PRO A O 1
ATOM 571 N N . SER A 1 76 ? -33.571 10.860 25.881 1.00 80.88 76 SER A N 1
ATOM 572 C CA . SER A 1 76 ? -32.759 11.083 27.070 1.00 80.88 76 SER A CA 1
ATOM 573 C C . SER A 1 76 ? -32.432 9.751 27.736 1.00 80.88 76 SER A C 1
ATOM 575 O O . SER A 1 76 ? -33.300 9.096 28.308 1.00 80.88 76 SER A O 1
ATOM 577 N N . GLN A 1 77 ? -31.160 9.379 27.683 1.00 85.62 77 GLN A N 1
ATOM 578 C CA . GLN A 1 77 ? -30.621 8.197 28.337 1.00 85.62 77 GLN A CA 1
ATOM 579 C C . GLN A 1 77 ? -29.952 8.580 29.656 1.00 85.62 77 GLN A C 1
ATOM 581 O O . GLN A 1 77 ? -29.086 9.458 29.690 1.00 85.62 77 GLN A O 1
ATOM 586 N N . SER A 1 78 ? -30.322 7.904 30.742 1.00 89.56 78 SER A N 1
ATOM 587 C CA . SER A 1 78 ? -29.716 8.121 32.058 1.00 89.56 78 SER A CA 1
ATOM 588 C C . SER A 1 78 ? -29.340 6.798 32.716 1.00 89.56 78 SER A C 1
ATOM 590 O O . SER A 1 78 ? -29.998 5.779 32.522 1.00 89.56 78 SER A O 1
ATOM 592 N N . ALA A 1 79 ? -28.238 6.786 33.469 1.00 91.44 79 ALA A N 1
ATOM 593 C CA . ALA A 1 79 ? -27.839 5.597 34.213 1.00 91.44 79 ALA A CA 1
ATOM 594 C C . ALA A 1 79 ? -28.825 5.375 35.367 1.00 91.44 79 ALA A C 1
ATOM 596 O O . ALA A 1 79 ? -28.840 6.171 36.305 1.00 91.44 79 ALA A O 1
ATOM 597 N N . ALA A 1 80 ? -29.615 4.304 35.304 1.00 92.69 80 ALA A N 1
ATOM 598 C CA . ALA A 1 80 ? -30.474 3.870 36.404 1.00 92.69 80 ALA A CA 1
ATOM 599 C C . ALA A 1 80 ? -29.641 3.197 37.507 1.00 92.69 80 ALA A C 1
ATOM 601 O O . ALA A 1 80 ? -29.856 3.432 38.702 1.00 92.69 80 ALA A O 1
ATOM 602 N N . TYR A 1 81 ? -28.608 2.458 37.087 1.00 95.38 81 TYR A N 1
ATOM 603 C CA . TYR A 1 81 ? -27.661 1.777 37.963 1.00 95.38 81 TYR A CA 1
ATOM 604 C C . TYR A 1 81 ? -26.225 2.001 37.484 1.00 95.38 81 TYR A C 1
ATOM 606 O O . TYR A 1 81 ? -25.941 2.036 36.286 1.00 95.38 81 TYR A O 1
ATOM 614 N N . THR A 1 82 ? -25.299 2.128 38.430 1.00 96.81 82 THR A N 1
ATOM 615 C CA . THR A 1 82 ? -23.859 2.147 38.153 1.00 96.81 82 THR A CA 1
ATOM 616 C C . THR A 1 82 ? -23.195 1.046 38.963 1.00 96.81 82 THR A C 1
ATOM 618 O O . THR A 1 82 ? -23.119 1.142 40.186 1.00 96.81 82 THR A O 1
ATOM 621 N N . VAL A 1 83 ? -22.691 0.014 38.297 1.00 97.69 83 VAL A N 1
ATOM 622 C CA . VAL A 1 83 ? -21.867 -1.019 38.926 1.00 97.69 83 VAL A CA 1
ATOM 623 C C . VAL A 1 83 ? -20.446 -0.483 39.048 1.00 97.69 83 VAL A C 1
ATOM 625 O O . VAL A 1 83 ? -19.783 -0.246 38.040 1.00 97.69 83 VAL A O 1
ATOM 628 N N . ASP A 1 84 ? -19.984 -0.278 40.276 1.00 97.31 84 ASP A N 1
ATOM 629 C CA . ASP A 1 84 ? -18.580 -0.029 40.585 1.00 97.31 84 ASP A CA 1
ATOM 630 C C . ASP A 1 84 ? -17.871 -1.381 40.679 1.00 97.31 84 ASP A C 1
ATOM 632 O O . ASP A 1 84 ? -18.007 -2.113 41.665 1.00 97.31 84 ASP A O 1
ATOM 636 N N . ILE A 1 85 ? -17.163 -1.729 39.605 1.00 96.88 85 ILE A N 1
ATOM 637 C CA . ILE A 1 85 ? -16.568 -3.055 39.425 1.00 96.88 85 ILE A CA 1
ATOM 638 C C . ILE A 1 85 ? -15.424 -3.253 40.418 1.00 96.88 85 ILE A C 1
ATOM 640 O O . ILE A 1 85 ? -15.311 -4.315 41.022 1.00 96.88 85 ILE A O 1
ATOM 644 N N . MET A 1 86 ? -14.625 -2.215 40.666 1.00 95.06 86 MET A N 1
ATOM 645 C CA . MET A 1 86 ? -13.486 -2.310 41.582 1.00 95.06 86 MET A CA 1
ATOM 646 C C . MET A 1 86 ? -13.930 -2.379 43.046 1.00 95.06 86 MET A C 1
ATOM 648 O O . MET A 1 86 ? -13.324 -3.097 43.835 1.00 95.06 86 MET A O 1
ATOM 652 N N . ARG A 1 87 ? -15.002 -1.667 43.424 1.00 94.94 87 ARG A N 1
ATOM 653 C CA . ARG A 1 87 ? -15.534 -1.683 44.803 1.00 94.94 87 ARG A CA 1
ATOM 654 C C . ARG A 1 87 ? -16.571 -2.771 45.062 1.00 94.94 87 ARG A C 1
ATOM 656 O O . ARG A 1 87 ? -17.043 -2.885 46.193 1.00 94.94 87 ARG A O 1
ATOM 663 N N . ARG A 1 88 ? -16.943 -3.535 44.034 1.00 95.75 88 ARG A N 1
ATOM 664 C CA . ARG A 1 88 ? -17.944 -4.609 44.071 1.00 95.75 88 ARG A CA 1
ATOM 665 C C . ARG A 1 88 ? -19.301 -4.167 44.628 1.00 95.75 88 ARG A C 1
ATOM 667 O O . ARG A 1 88 ? -19.891 -4.841 45.470 1.00 95.75 88 ARG A O 1
ATOM 674 N N . ARG A 1 89 ? -19.808 -3.019 44.162 1.00 96.81 89 ARG A N 1
ATOM 675 C CA . ARG A 1 89 ? -21.110 -2.468 44.588 1.00 96.81 89 ARG A CA 1
ATOM 676 C C . ARG A 1 89 ? -21.913 -1.921 43.418 1.00 96.81 89 ARG A C 1
ATOM 678 O O . ARG A 1 89 ? -21.350 -1.386 42.470 1.00 96.81 89 ARG A O 1
ATOM 685 N N . VAL A 1 90 ? -23.236 -1.975 43.530 1.00 96.81 90 VAL A N 1
ATOM 686 C CA . VAL A 1 90 ? -24.163 -1.329 42.593 1.00 96.81 90 VAL A CA 1
ATOM 687 C C . VAL A 1 90 ? -24.698 -0.056 43.232 1.00 96.81 90 VAL A C 1
ATOM 689 O O . VAL A 1 90 ? -25.311 -0.102 44.293 1.00 96.81 90 VAL A O 1
ATOM 692 N N . LYS A 1 91 ? -24.477 1.096 42.605 1.00 96.00 91 LYS A N 1
ATOM 693 C CA . LYS A 1 91 ? -25.075 2.370 43.004 1.00 96.00 91 LYS A CA 1
ATOM 694 C C . LYS A 1 91 ? -26.410 2.556 42.292 1.00 96.00 91 LYS A C 1
ATOM 696 O O . LYS A 1 91 ? -26.444 2.599 41.063 1.00 96.00 91 LYS A O 1
ATOM 701 N N . ILE A 1 92 ? -27.474 2.739 43.064 1.00 93.94 92 ILE A N 1
ATOM 702 C CA . ILE A 1 92 ? -28.815 3.033 42.553 1.00 93.94 92 ILE A CA 1
ATOM 703 C C . ILE A 1 92 ? -28.925 4.547 42.353 1.00 93.94 92 ILE A C 1
ATOM 705 O O . ILE A 1 92 ? -28.634 5.330 43.263 1.00 93.94 92 ILE A O 1
ATOM 709 N N . LYS A 1 93 ? -29.267 4.975 41.136 1.00 88.56 93 LYS A N 1
ATOM 710 C CA . LYS A 1 93 ? -29.325 6.397 40.755 1.00 88.56 93 LYS A CA 1
ATOM 711 C C . LYS A 1 93 ? -30.749 6.947 40.712 1.00 88.56 93 LYS A C 1
ATOM 713 O O . LYS A 1 93 ? -30.920 8.153 40.876 1.00 88.56 93 LYS A O 1
ATOM 718 N N . ARG A 1 94 ? -31.748 6.086 40.506 1.00 76.25 94 ARG A N 1
ATOM 719 C CA . ARG A 1 94 ? -33.160 6.452 40.338 1.00 76.25 94 ARG A CA 1
ATOM 720 C C . ARG A 1 94 ? -33.961 6.111 41.605 1.00 76.25 94 ARG A C 1
ATOM 722 O O . ARG A 1 94 ? -33.861 5.001 42.112 1.00 76.25 94 ARG A O 1
ATOM 729 N N . GLY A 1 95 ? -34.754 7.057 42.118 1.00 70.81 95 GLY A N 1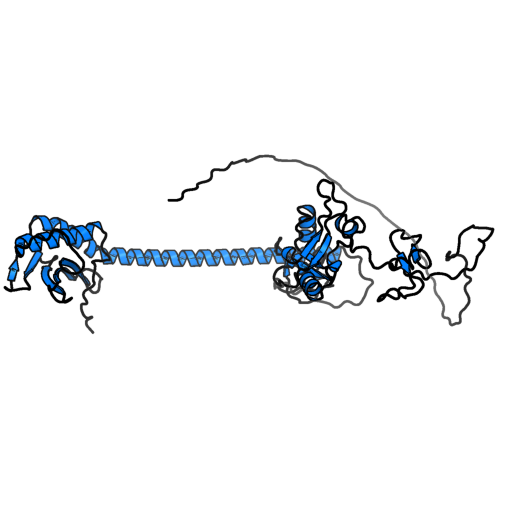
ATOM 730 C CA . GLY A 1 95 ? -35.651 6.842 43.266 1.00 70.81 95 GLY A CA 1
ATOM 731 C C . GLY A 1 95 ? -34.957 6.919 44.631 1.00 70.81 95 GLY A C 1
ATOM 732 O O . GLY A 1 95 ? -34.848 8.003 45.201 1.00 70.81 95 GLY A O 1
ATOM 733 N N . GLN A 1 96 ? -34.495 5.784 45.165 1.00 64.75 96 GLN A N 1
ATOM 734 C CA . GLN A 1 96 ? -33.794 5.707 46.453 1.00 64.75 96 GLN A CA 1
ATOM 735 C C . GLN A 1 96 ? -32.279 5.660 46.237 1.00 64.75 96 GLN A C 1
ATOM 737 O O . GLN A 1 96 ? -31.733 4.688 45.718 1.00 64.75 96 GLN A O 1
ATOM 742 N N . GLN A 1 97 ? -31.584 6.723 46.643 1.00 74.50 97 GLN A N 1
ATOM 743 C CA . GLN A 1 97 ? -30.124 6.749 46.608 1.00 74.50 97 GLN A CA 1
ATOM 744 C C . GLN A 1 97 ? -29.573 5.729 47.608 1.00 74.50 97 GLN A C 1
ATOM 746 O O . GLN A 1 97 ? -29.795 5.841 48.811 1.00 74.50 97 GLN A O 1
ATOM 751 N N . GLY A 1 98 ? -28.839 4.740 47.107 1.00 88.38 98 GLY A N 1
ATOM 752 C CA . GLY A 1 98 ? -28.303 3.664 47.930 1.00 88.38 98 GLY A CA 1
ATOM 753 C C . GLY A 1 98 ? -27.287 2.806 47.189 1.00 88.38 98 GLY A C 1
ATOM 754 O O . GLY A 1 98 ? -27.039 2.988 45.992 1.00 88.38 98 GLY A O 1
ATOM 755 N N . TYR A 1 99 ? -26.689 1.876 47.929 1.00 93.12 99 TYR A N 1
ATOM 756 C CA . TYR A 1 99 ? -25.810 0.851 47.381 1.00 93.12 99 TYR A CA 1
ATOM 757 C C . TYR A 1 99 ? -26.422 -0.525 47.615 1.00 93.12 99 TYR A C 1
ATOM 759 O O . TYR A 1 99 ? -26.837 -0.829 48.730 1.00 93.12 99 TYR A O 1
ATOM 767 N N . ALA A 1 100 ? -26.411 -1.352 46.578 1.00 94.75 100 ALA A N 1
ATOM 768 C CA . ALA A 1 100 ? -26.746 -2.764 46.640 1.00 94.75 100 ALA A CA 1
ATOM 769 C C . ALA A 1 100 ? -25.492 -3.622 46.420 1.00 94.75 100 ALA A C 1
ATOM 771 O O . ALA A 1 100 ? -24.483 -3.167 45.860 1.00 94.75 100 ALA A O 1
ATOM 772 N N . SER A 1 101 ? -25.561 -4.870 46.876 1.00 95.06 101 SER A N 1
ATOM 773 C CA . SER A 1 101 ? -24.564 -5.893 46.561 1.00 95.06 101 SER A CA 1
ATOM 774 C C . SER A 1 101 ? -24.645 -6.279 45.084 1.00 95.06 101 SER A C 1
ATOM 776 O O . SER A 1 101 ? -25.698 -6.166 44.460 1.00 95.06 101 SER A O 1
ATOM 778 N N . ILE A 1 102 ? -23.525 -6.724 44.517 1.00 95.88 102 ILE A N 1
ATOM 779 C CA . ILE A 1 102 ? -23.507 -7.285 43.162 1.00 95.88 102 ILE A CA 1
ATOM 780 C C . ILE A 1 102 ? -24.098 -8.705 43.206 1.00 95.88 102 ILE A C 1
ATOM 782 O O . ILE A 1 102 ? -23.714 -9.459 44.104 1.00 95.88 102 ILE A O 1
ATOM 786 N N . PRO A 1 103 ? -24.969 -9.086 42.250 1.00 95.94 103 PRO A N 1
ATOM 787 C CA . PRO A 1 103 ? -25.406 -10.471 42.076 1.00 95.94 103 PRO A CA 1
ATOM 788 C C . PRO A 1 103 ? -24.229 -11.452 42.060 1.00 95.94 103 PRO A C 1
ATOM 790 O O . PRO A 1 103 ? -23.249 -11.230 41.345 1.00 95.94 103 PRO A O 1
ATOM 793 N N . ALA A 1 104 ? -24.300 -12.536 42.834 1.00 94.94 104 ALA A N 1
ATOM 794 C CA . ALA A 1 104 ? -23.162 -13.443 43.028 1.00 94.94 104 ALA A CA 1
ATOM 795 C C . ALA A 1 104 ? -22.643 -14.030 41.700 1.00 94.94 104 ALA A C 1
ATOM 797 O O . ALA A 1 104 ? -21.436 -14.036 41.451 1.00 94.94 104 ALA A O 1
ATOM 798 N N . ASP A 1 105 ? -23.559 -14.401 40.803 1.00 95.19 105 ASP A N 1
ATOM 799 C CA . ASP A 1 105 ? -23.253 -14.973 39.486 1.00 95.19 105 ASP A CA 1
ATOM 800 C C . ASP A 1 105 ? -22.511 -13.994 38.560 1.00 95.19 105 ASP A C 1
ATOM 802 O O . ASP A 1 105 ? -21.848 -14.393 37.601 1.00 95.19 105 ASP A O 1
ATOM 806 N N . CYS A 1 106 ? -22.577 -12.692 38.854 1.00 97.44 106 CYS A N 1
ATOM 807 C CA . CYS A 1 106 ? -21.887 -11.658 38.091 1.00 97.44 106 CYS A CA 1
ATOM 808 C C . CYS A 1 106 ? -20.418 -11.494 38.484 1.00 97.44 106 CYS A C 1
ATOM 810 O O . CYS A 1 106 ? -19.650 -10.923 37.708 1.00 97.44 106 CYS A O 1
ATOM 812 N N . ILE A 1 107 ? -19.997 -11.975 39.658 1.00 96.75 107 ILE A N 1
ATOM 813 C CA . ILE A 1 107 ? -18.630 -11.765 40.161 1.00 96.75 107 ILE A CA 1
ATOM 814 C C . ILE A 1 107 ? -17.575 -12.316 39.179 1.00 96.75 107 ILE A C 1
ATOM 816 O O . ILE A 1 107 ? -16.711 -11.533 38.777 1.00 96.75 107 ILE A O 1
ATOM 820 N N . PRO A 1 108 ? -17.680 -13.563 38.667 1.00 97.88 108 PRO A N 1
ATOM 821 C CA . PRO A 1 108 ? -16.702 -14.096 37.712 1.00 97.88 108 PRO A CA 1
ATOM 822 C C . PRO A 1 108 ? -16.713 -13.385 36.347 1.00 97.88 108 PRO A C 1
ATOM 824 O O . PRO A 1 108 ? -15.715 -13.378 35.623 1.00 97.88 108 PRO A O 1
ATOM 827 N N . LEU A 1 109 ? -17.849 -12.802 35.943 1.00 97.81 109 LEU A N 1
ATOM 828 C CA . LEU A 1 109 ? -17.944 -11.994 34.720 1.00 97.81 109 LEU A CA 1
ATOM 829 C C . LEU A 1 109 ? -17.180 -10.679 34.895 1.00 97.81 109 LEU A C 1
ATOM 831 O O . LEU A 1 109 ? -16.394 -10.289 34.032 1.00 97.81 109 LEU A O 1
ATOM 835 N N . LEU A 1 110 ? -17.378 -10.031 36.040 1.00 97.62 110 LEU A N 1
ATOM 836 C CA . LEU A 1 110 ? -16.717 -8.785 36.395 1.00 97.62 110 LEU A CA 1
ATOM 837 C C . LEU A 1 110 ? -15.209 -8.947 36.594 1.00 97.62 110 LEU A C 1
ATOM 839 O O . LEU A 1 110 ? -14.466 -8.064 36.175 1.00 97.62 110 LEU A O 1
ATOM 843 N N . ASP A 1 111 ? -14.755 -10.073 37.151 1.00 97.81 111 ASP A N 1
ATOM 844 C CA . ASP A 1 111 ? -13.327 -10.390 37.289 1.00 97.81 111 ASP A CA 1
ATOM 845 C C . ASP A 1 111 ? -12.627 -10.430 35.930 1.00 97.81 111 ASP A C 1
ATOM 847 O O . ASP A 1 111 ? -11.611 -9.765 35.737 1.00 97.81 111 ASP A O 1
ATOM 851 N N . ARG A 1 112 ? -13.222 -11.119 34.949 1.00 97.62 112 ARG A N 1
ATOM 852 C CA . ARG A 1 112 ? -12.684 -11.191 33.581 1.00 97.62 112 ARG A CA 1
ATOM 853 C C . ARG A 1 112 ? -12.630 -9.825 32.901 1.00 97.62 112 ARG A C 1
ATOM 855 O O . ARG A 1 112 ? -11.670 -9.518 32.196 1.00 97.62 112 ARG A O 1
ATOM 862 N N . ILE A 1 113 ? -13.661 -9.001 33.100 1.00 97.31 113 ILE A N 1
ATOM 863 C CA . ILE A 1 113 ? -13.687 -7.633 32.569 1.00 97.31 113 ILE A CA 1
ATOM 864 C C . ILE A 1 113 ? -12.582 -6.796 33.227 1.00 97.31 113 ILE A C 1
ATOM 866 O O . ILE A 1 113 ? -11.842 -6.112 32.522 1.00 97.31 113 ILE A O 1
ATOM 870 N N . GLN A 1 114 ? -12.447 -6.860 34.554 1.00 97.19 114 GLN A N 1
ATOM 871 C CA . GLN A 1 114 ? -11.429 -6.121 35.296 1.00 97.19 114 GLN A CA 1
ATOM 872 C C . GLN A 1 114 ? -10.014 -6.532 34.868 1.00 97.19 114 GLN A C 1
ATOM 874 O O . GLN A 1 114 ? -9.235 -5.660 34.487 1.00 97.19 114 GLN A O 1
ATOM 879 N N . GLU A 1 115 ? -9.712 -7.832 34.837 1.00 96.56 115 GLU A N 1
ATOM 880 C CA . GLU A 1 115 ? -8.416 -8.370 34.402 1.00 96.56 115 GLU A CA 1
ATOM 881 C C . GLU A 1 115 ? -8.064 -7.897 32.984 1.00 96.56 115 GLU A C 1
ATOM 883 O O . GLU A 1 115 ? -6.937 -7.477 32.697 1.00 96.56 115 GLU A O 1
ATOM 888 N N . TRP A 1 116 ? -9.045 -7.901 32.075 1.00 96.12 116 TRP A N 1
ATOM 889 C CA . TRP A 1 116 ? -8.823 -7.405 30.724 1.00 96.12 116 TRP A CA 1
ATOM 890 C C . TRP A 1 116 ? -8.473 -5.915 30.716 1.00 96.12 116 TRP A C 1
ATOM 892 O O . TRP A 1 116 ? -7.541 -5.525 30.008 1.00 96.12 116 TRP A O 1
ATOM 902 N N . VAL A 1 117 ? -9.183 -5.083 31.487 1.00 95.62 117 VAL A N 1
ATOM 903 C CA . VAL A 1 117 ? -8.930 -3.633 31.575 1.00 95.62 117 VAL A CA 1
ATOM 904 C C . VAL A 1 117 ? -7.572 -3.340 32.218 1.00 95.62 117 VAL A C 1
ATOM 906 O O . VAL A 1 117 ? -6.850 -2.464 31.743 1.00 95.62 117 VAL A O 1
ATOM 909 N N . GLU A 1 118 ? -7.182 -4.097 33.241 1.00 95.12 118 GLU A N 1
ATOM 910 C CA . GLU A 1 118 ? -5.884 -3.965 33.914 1.00 95.12 118 GLU A CA 1
ATOM 911 C C . GLU A 1 118 ? -4.703 -4.199 32.966 1.00 95.12 118 GLU A C 1
ATOM 913 O O . GLU A 1 118 ? -3.691 -3.512 33.078 1.00 95.12 118 GLU A O 1
ATOM 918 N N . ARG A 1 119 ? -4.863 -5.073 31.965 1.00 94.94 119 ARG A N 1
ATOM 919 C CA . ARG A 1 119 ? -3.848 -5.355 30.935 1.00 94.94 119 ARG A CA 1
ATOM 920 C C . ARG A 1 119 ? -3.829 -4.373 29.751 1.00 94.94 119 ARG A C 1
ATOM 922 O O . ARG A 1 119 ? -3.060 -4.563 28.808 1.00 94.94 119 ARG A O 1
ATOM 929 N N . ILE A 1 120 ? -4.654 -3.319 29.741 1.00 93.31 120 ILE A N 1
ATOM 930 C CA . ILE A 1 120 ? -4.623 -2.300 28.667 1.00 93.31 120 ILE A CA 1
ATOM 931 C C . ILE A 1 120 ? -3.235 -1.643 28.507 1.00 93.31 120 ILE A C 1
ATOM 933 O O . ILE A 1 120 ? -2.809 -1.489 27.359 1.00 93.31 120 ILE A O 1
ATOM 937 N N . PRO A 1 121 ? -2.521 -1.238 29.580 1.00 91.75 121 PRO A N 1
ATOM 938 C CA . PRO A 1 121 ? -1.213 -0.591 29.453 1.00 91.75 121 PRO A CA 1
ATOM 939 C C . PRO A 1 121 ? -0.183 -1.482 28.762 1.00 91.75 121 PRO A C 1
ATOM 941 O O . PRO A 1 121 ? 0.514 -1.021 27.863 1.00 91.75 121 PRO A O 1
ATOM 944 N N . GLU A 1 122 ? -0.143 -2.764 29.128 1.00 92.56 122 GLU A N 1
ATOM 945 C CA . GLU A 1 122 ? 0.767 -3.755 28.546 1.00 92.56 122 GLU A CA 1
ATOM 946 C C . GLU A 1 122 ? 0.508 -3.930 27.049 1.00 92.56 122 GLU A C 1
ATOM 948 O O . GLU A 1 122 ? 1.432 -3.807 26.248 1.00 92.56 122 GLU A O 1
ATOM 953 N N . ARG A 1 123 ? -0.761 -4.100 26.651 1.00 91.75 123 ARG A N 1
ATOM 954 C CA . ARG A 1 123 ? -1.136 -4.230 25.233 1.00 91.75 123 ARG A CA 1
ATOM 955 C C . ARG A 1 123 ? -0.803 -2.981 24.419 1.00 91.75 123 ARG A C 1
ATOM 957 O O . ARG A 1 123 ? -0.388 -3.094 23.269 1.00 91.75 123 ARG A O 1
ATOM 964 N N . LYS A 1 124 ? -0.977 -1.785 24.993 1.00 90.12 124 LYS A N 1
ATOM 965 C CA . LYS A 1 124 ? -0.602 -0.525 24.327 1.00 90.12 124 LYS A CA 1
ATOM 966 C C . LYS A 1 124 ? 0.908 -0.403 24.154 1.00 90.12 124 LYS A C 1
ATOM 968 O O . LYS A 1 124 ? 1.365 0.037 23.102 1.00 90.12 124 LYS A O 1
ATOM 973 N N . GLU A 1 125 ? 1.673 -0.786 25.168 1.00 91.44 125 GLU A N 1
ATOM 974 C CA . GLU A 1 125 ? 3.131 -0.755 25.105 1.00 91.44 125 GLU A CA 1
ATOM 975 C C . GLU A 1 125 ? 3.676 -1.768 24.094 1.00 91.44 125 GLU A C 1
ATOM 977 O O . GLU A 1 125 ? 4.558 -1.440 23.300 1.00 91.44 125 GLU A O 1
ATOM 982 N N . GLU A 1 126 ? 3.122 -2.977 24.072 1.00 92.38 126 GLU A N 1
ATOM 983 C CA . GLU A 1 126 ? 3.462 -3.999 23.086 1.00 92.38 126 GLU A CA 1
ATOM 984 C C . GLU A 1 126 ? 3.130 -3.540 21.660 1.00 92.38 126 GLU A C 1
ATOM 986 O O . GLU A 1 126 ? 3.984 -3.626 20.776 1.00 92.38 126 GLU A O 1
ATOM 991 N N . ALA A 1 127 ? 1.942 -2.965 21.443 1.00 91.94 127 ALA A N 1
ATOM 992 C CA . ALA A 1 127 ? 1.561 -2.391 20.154 1.00 91.94 127 ALA A CA 1
ATOM 993 C C . ALA A 1 127 ? 2.550 -1.305 19.702 1.00 91.94 127 ALA A C 1
ATOM 995 O O . ALA A 1 127 ? 3.029 -1.348 18.570 1.00 91.94 127 ALA A O 1
ATOM 996 N N . ARG A 1 128 ? 2.947 -0.397 20.604 1.00 93.25 128 ARG A N 1
ATOM 997 C CA . ARG A 1 128 ? 3.940 0.650 20.318 1.00 93.25 128 ARG A CA 1
ATOM 998 C C . ARG A 1 128 ? 5.296 0.065 19.911 1.00 93.25 128 ARG A C 1
ATOM 1000 O O . ARG A 1 128 ? 5.890 0.516 18.933 1.00 93.25 128 ARG A O 1
ATOM 1007 N N . ARG A 1 129 ? 5.784 -0.954 20.626 1.00 94.06 129 ARG A N 1
ATOM 1008 C CA . ARG A 1 129 ? 7.048 -1.639 20.289 1.00 94.06 129 ARG A CA 1
ATOM 1009 C C . ARG A 1 129 ? 6.970 -2.352 18.941 1.00 94.06 129 ARG A C 1
ATOM 1011 O O . ARG A 1 129 ? 7.939 -2.329 18.183 1.00 94.06 129 ARG A O 1
ATOM 1018 N N . ASN A 1 130 ? 5.832 -2.968 18.636 1.00 94.12 130 ASN A N 1
ATOM 1019 C CA . ASN A 1 130 ? 5.607 -3.653 17.366 1.00 94.12 130 ASN A CA 1
ATOM 1020 C C . ASN A 1 130 ? 5.537 -2.665 16.196 1.00 94.12 130 ASN A C 1
ATOM 1022 O O . ASN A 1 130 ? 6.171 -2.897 15.168 1.00 94.12 130 ASN A O 1
ATOM 1026 N N . GLU A 1 131 ? 4.848 -1.535 16.363 1.00 94.81 131 GLU A N 1
ATOM 1027 C CA . GLU A 1 131 ? 4.820 -0.449 15.377 1.00 94.81 131 GLU A CA 1
ATOM 1028 C C . GLU A 1 131 ? 6.216 0.128 15.125 1.00 94.81 131 GLU A C 1
ATOM 1030 O O . GLU A 1 131 ? 6.612 0.325 13.974 1.00 94.81 131 GLU A O 1
ATOM 1035 N N . GLU A 1 132 ? 6.998 0.357 16.183 1.00 94.62 132 GLU A N 1
ATOM 1036 C CA . GLU A 1 132 ? 8.366 0.854 16.054 1.00 94.62 132 GLU A CA 1
ATOM 1037 C C . GLU A 1 132 ? 9.269 -0.149 15.324 1.00 94.62 132 GLU A C 1
ATOM 1039 O O . GLU A 1 132 ? 10.014 0.234 14.416 1.00 94.62 132 GLU A O 1
ATOM 1044 N N . ARG A 1 133 ? 9.167 -1.442 15.657 1.00 95.12 133 ARG A N 1
ATOM 1045 C CA . ARG A 1 133 ? 9.893 -2.512 14.962 1.00 95.12 133 ARG A CA 1
ATOM 1046 C C . ARG A 1 133 ? 9.517 -2.568 13.482 1.00 95.12 133 ARG A C 1
ATOM 1048 O O . ARG A 1 133 ? 10.407 -2.554 12.636 1.00 95.12 133 ARG A O 1
ATOM 1055 N N . ALA A 1 134 ? 8.223 -2.552 13.168 1.00 94.44 134 ALA A N 1
ATOM 1056 C CA . ALA A 1 134 ? 7.733 -2.567 11.792 1.00 94.44 134 ALA A CA 1
ATOM 1057 C C . ALA A 1 134 ? 8.202 -1.333 11.004 1.00 94.44 134 ALA A C 1
ATOM 1059 O O . ALA A 1 134 ? 8.551 -1.432 9.827 1.00 94.44 134 ALA A O 1
ATOM 1060 N N . LYS A 1 135 ? 8.256 -0.159 11.646 1.00 95.62 135 LYS A N 1
ATOM 1061 C CA . LYS A 1 135 ? 8.782 1.063 11.030 1.00 95.62 135 LYS A CA 1
ATOM 1062 C C . LYS A 1 135 ? 10.272 0.938 10.708 1.00 95.62 135 LYS A C 1
ATOM 1064 O O . LYS A 1 135 ? 10.672 1.306 9.605 1.00 95.62 135 LYS A O 1
ATOM 1069 N N . ARG A 1 136 ? 11.078 0.406 11.633 1.00 95.06 136 ARG A N 1
ATOM 1070 C CA . ARG A 1 136 ? 12.519 0.174 11.421 1.00 95.06 136 ARG A CA 1
ATOM 1071 C C . ARG A 1 136 ? 12.765 -0.821 10.287 1.00 95.06 136 ARG A C 1
ATOM 1073 O O . ARG A 1 136 ? 13.545 -0.527 9.390 1.00 95.06 136 ARG A O 1
ATOM 1080 N N . GLU A 1 137 ? 12.031 -1.929 10.267 1.00 94.62 137 GLU A N 1
ATOM 1081 C CA . GLU A 1 137 ? 12.148 -2.945 9.216 1.00 94.62 137 GLU A CA 1
ATOM 1082 C C . GLU A 1 137 ? 11.786 -2.387 7.828 1.00 94.62 137 GLU A C 1
ATOM 1084 O O . GLU A 1 137 ? 12.483 -2.642 6.846 1.00 94.62 137 GLU A O 1
ATOM 1089 N N . ARG A 1 138 ? 10.736 -1.557 7.728 1.00 94.88 138 ARG A N 1
ATOM 1090 C CA . ARG A 1 138 ? 10.391 -0.870 6.469 1.00 94.88 138 ARG A CA 1
ATOM 1091 C C . ARG A 1 138 ? 11.510 0.059 5.997 1.00 94.88 138 ARG A C 1
ATOM 1093 O O . ARG A 1 138 ? 11.821 0.064 4.808 1.00 94.88 138 ARG A O 1
ATOM 1100 N N . GLN A 1 139 ? 12.113 0.825 6.906 1.00 95.12 139 GLN A N 1
ATOM 1101 C CA . GLN A 1 139 ? 13.223 1.723 6.575 1.00 95.12 139 GLN A CA 1
ATOM 1102 C C . GLN A 1 139 ? 14.467 0.952 6.120 1.00 95.12 139 GLN A C 1
ATOM 1104 O O . GLN A 1 139 ? 15.124 1.356 5.164 1.00 95.12 139 GLN A O 1
ATOM 1109 N N . GLU A 1 140 ? 14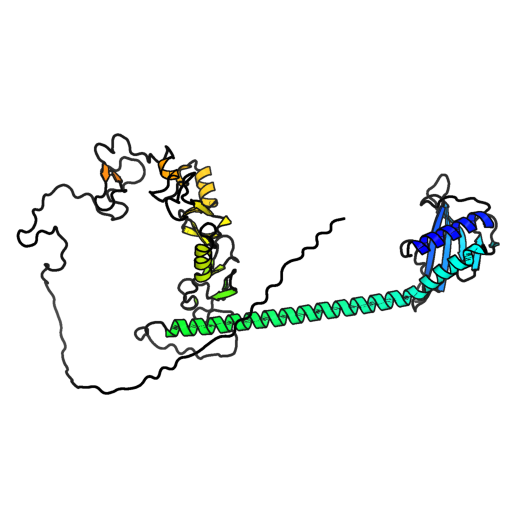.781 -0.167 6.769 1.00 95.06 140 GLU A N 1
ATOM 1110 C CA . GLU A 1 140 ? 15.903 -1.024 6.390 1.00 95.06 140 GLU A CA 1
ATOM 1111 C C . GLU A 1 140 ? 15.697 -1.652 5.009 1.00 95.06 140 GLU A C 1
ATOM 1113 O O . GLU A 1 140 ? 16.572 -1.545 4.150 1.00 95.06 140 GLU A O 1
ATOM 1118 N N . ARG A 1 141 ? 14.505 -2.201 4.739 1.00 94.88 141 ARG A N 1
ATOM 1119 C CA . ARG A 1 141 ? 14.155 -2.728 3.410 1.00 94.88 141 ARG A CA 1
ATOM 1120 C C . ARG A 1 141 ? 14.262 -1.662 2.319 1.00 94.88 141 ARG A C 1
ATOM 1122 O O . ARG A 1 141 ? 14.769 -1.951 1.241 1.00 94.88 141 ARG A O 1
ATOM 1129 N N . GLN A 1 142 ? 13.825 -0.431 2.595 1.00 94.62 142 GLN A N 1
ATOM 1130 C CA . GLN A 1 142 ? 13.968 0.688 1.657 1.00 94.62 142 GLN A CA 1
ATOM 1131 C C . GLN A 1 142 ? 15.438 1.028 1.385 1.00 94.62 142 GLN A C 1
ATOM 1133 O O . GLN A 1 142 ? 15.810 1.211 0.230 1.00 94.62 142 GLN A O 1
ATOM 1138 N N . ARG A 1 143 ? 16.285 1.062 2.422 1.00 95.75 143 ARG A N 1
ATOM 1139 C CA . ARG A 1 143 ? 17.728 1.307 2.264 1.00 95.75 143 ARG A CA 1
ATOM 1140 C C . ARG A 1 143 ? 18.413 0.215 1.447 1.00 95.75 143 ARG A C 1
ATOM 1142 O O . ARG A 1 143 ? 19.204 0.534 0.568 1.00 95.75 143 ARG A O 1
ATOM 1149 N N . LEU A 1 144 ? 18.100 -1.053 1.714 1.00 95.62 144 LEU A N 1
ATOM 1150 C CA . LEU A 1 144 ? 18.653 -2.181 0.960 1.00 95.62 144 LEU A CA 1
ATOM 1151 C C . LEU A 1 144 ? 18.208 -2.153 -0.508 1.00 95.62 144 LEU A C 1
ATOM 1153 O O . LEU A 1 144 ? 19.035 -2.341 -1.394 1.00 95.62 144 LEU A O 1
ATOM 1157 N N . ALA A 1 145 ? 16.933 -1.856 -0.775 1.00 94.44 145 ALA A N 1
ATOM 1158 C CA . ALA A 1 145 ? 16.424 -1.729 -2.139 1.00 94.44 145 ALA A CA 1
ATOM 1159 C C . ALA A 1 145 ? 17.082 -0.568 -2.905 1.00 94.44 145 ALA A C 1
ATOM 1161 O O . ALA A 1 145 ? 17.364 -0.704 -4.092 1.00 94.44 145 ALA A O 1
ATOM 1162 N N . GLU A 1 146 ? 17.346 0.558 -2.240 1.00 93.00 146 GLU A N 1
ATOM 1163 C CA . GLU A 1 146 ? 18.038 1.698 -2.848 1.00 93.00 146 GLU A CA 1
ATOM 1164 C C . GLU A 1 146 ? 19.508 1.379 -3.157 1.00 93.00 146 GLU A C 1
ATOM 1166 O O . GLU A 1 146 ? 19.975 1.644 -4.263 1.00 93.00 146 GLU A O 1
ATOM 1171 N N . LEU A 1 147 ? 20.222 0.732 -2.228 1.00 94.50 147 LEU A N 1
ATOM 1172 C CA . LEU A 1 147 ? 21.594 0.269 -2.464 1.00 94.50 147 LEU A CA 1
ATOM 1173 C C . LEU A 1 147 ? 21.673 -0.706 -3.644 1.00 94.50 147 LEU A C 1
ATOM 1175 O O . LEU A 1 147 ? 22.585 -0.610 -4.463 1.00 94.50 147 LEU A O 1
ATOM 1179 N N . GLU A 1 148 ? 20.710 -1.618 -3.762 1.00 92.56 148 GLU A N 1
ATOM 1180 C CA . GLU A 1 148 ? 20.662 -2.557 -4.882 1.00 92.56 148 GLU A CA 1
ATOM 1181 C C . GLU A 1 148 ? 20.380 -1.846 -6.212 1.00 92.56 148 GLU A C 1
ATOM 1183 O O . GLU A 1 148 ? 21.060 -2.100 -7.206 1.00 92.56 148 GLU A O 1
ATOM 1188 N N . ARG A 1 149 ? 19.456 -0.874 -6.235 1.00 88.94 149 ARG A N 1
ATOM 1189 C CA . ARG A 1 149 ? 19.221 -0.032 -7.423 1.00 88.94 149 ARG A CA 1
ATOM 1190 C C . ARG A 1 149 ? 20.484 0.709 -7.853 1.00 88.94 149 ARG A C 1
ATOM 1192 O O . ARG A 1 149 ? 20.773 0.768 -9.047 1.00 88.94 149 ARG A O 1
ATOM 1199 N N . GLN A 1 150 ? 21.246 1.243 -6.899 1.00 90.12 150 GLN A N 1
ATOM 1200 C CA . GLN A 1 150 ? 22.514 1.917 -7.179 1.00 90.12 150 GLN A CA 1
ATOM 1201 C C . GLN A 1 150 ? 23.556 0.955 -7.759 1.00 90.12 150 GLN A C 1
ATOM 1203 O O . GLN A 1 150 ? 24.213 1.304 -8.739 1.00 90.12 150 GLN A O 1
ATOM 1208 N N . ARG A 1 151 ? 23.666 -0.269 -7.225 1.00 92.12 151 ARG A N 1
ATOM 1209 C CA . ARG A 1 151 ? 24.562 -1.310 -7.760 1.00 92.12 151 ARG A CA 1
ATOM 1210 C C . ARG A 1 151 ? 24.208 -1.703 -9.189 1.00 92.12 151 ARG A C 1
ATOM 1212 O O . ARG A 1 151 ? 25.082 -1.694 -10.052 1.00 92.12 151 ARG A O 1
ATOM 1219 N N . VAL A 1 152 ? 22.932 -1.986 -9.454 1.00 87.06 152 VAL A N 1
ATOM 1220 C CA . VAL A 1 152 ? 22.449 -2.330 -10.801 1.00 87.06 152 VAL A CA 1
ATOM 1221 C C . VAL A 1 152 ? 22.713 -1.183 -11.781 1.00 87.06 152 VAL A C 1
ATOM 1223 O O . VAL A 1 152 ? 23.175 -1.417 -12.897 1.00 87.06 152 VAL A O 1
ATOM 1226 N N . ARG A 1 153 ? 22.483 0.068 -11.360 1.00 84.56 153 ARG A N 1
ATOM 1227 C CA . ARG A 1 153 ? 22.757 1.256 -12.181 1.00 84.56 153 ARG A CA 1
ATOM 1228 C C . ARG A 1 153 ? 24.248 1.413 -12.488 1.00 84.56 153 ARG A C 1
ATOM 1230 O O . ARG A 1 153 ? 24.588 1.677 -13.637 1.00 84.56 153 ARG A O 1
ATOM 1237 N N . ALA A 1 154 ? 25.121 1.232 -11.498 1.00 87.50 154 ALA A N 1
ATOM 1238 C CA . ALA A 1 154 ? 26.568 1.313 -11.689 1.00 87.50 154 ALA A CA 1
ATOM 1239 C C . ALA A 1 154 ? 27.064 0.259 -12.693 1.00 87.50 154 ALA A C 1
ATOM 1241 O O . ALA A 1 154 ? 27.744 0.609 -13.655 1.00 87.50 154 ALA A O 1
ATOM 1242 N N . ALA A 1 155 ? 26.629 -0.996 -12.540 1.00 88.94 155 ALA A N 1
ATOM 1243 C CA . ALA A 1 155 ? 26.978 -2.080 -13.460 1.00 88.94 155 ALA A CA 1
ATOM 1244 C C . ALA A 1 155 ? 26.482 -1.822 -14.897 1.00 88.94 155 ALA A C 1
ATOM 1246 O O . ALA A 1 155 ? 27.178 -2.116 -15.869 1.00 88.94 155 ALA A O 1
ATOM 1247 N N . ALA A 1 156 ? 25.289 -1.237 -15.060 1.00 83.56 156 ALA A N 1
ATOM 1248 C CA . ALA A 1 156 ? 24.760 -0.887 -16.379 1.00 83.56 156 ALA A CA 1
ATOM 1249 C C . ALA A 1 156 ? 25.600 0.187 -17.093 1.00 83.56 156 ALA A C 1
ATOM 1251 O O . ALA A 1 156 ? 25.722 0.149 -18.323 1.00 83.56 156 ALA A O 1
ATOM 1252 N N . ILE A 1 157 ? 26.165 1.133 -16.336 1.00 83.25 157 ILE A N 1
ATOM 1253 C CA . ILE A 1 157 ? 27.008 2.206 -16.876 1.00 83.25 157 ILE A CA 1
ATOM 1254 C C . ILE A 1 157 ? 28.392 1.667 -17.235 1.00 83.25 157 ILE A C 1
ATOM 1256 O O . ILE A 1 157 ? 28.840 1.894 -18.355 1.00 83.25 157 ILE A O 1
ATOM 1260 N N . GLU A 1 158 ? 29.007 0.861 -16.369 1.00 86.38 158 GLU A N 1
ATOM 1261 C CA . GLU A 1 158 ? 30.273 0.176 -16.670 1.00 86.38 158 GLU A CA 1
ATOM 1262 C C . GLU A 1 158 ? 30.160 -0.672 -17.950 1.00 86.38 158 GLU A C 1
ATOM 1264 O O . GLU A 1 158 ? 30.984 -0.582 -18.862 1.00 86.38 158 GLU A O 1
ATOM 1269 N N . ALA A 1 159 ? 29.062 -1.421 -18.092 1.00 87.19 159 ALA A N 1
ATOM 1270 C CA . ALA A 1 159 ? 28.800 -2.191 -19.302 1.00 87.19 159 ALA A CA 1
ATOM 1271 C C . ALA A 1 159 ? 28.624 -1.301 -20.548 1.00 87.19 159 ALA A C 1
ATOM 1273 O O . ALA A 1 159 ? 28.949 -1.728 -21.655 1.00 87.19 159 ALA A O 1
ATOM 1274 N N . TYR A 1 160 ? 28.068 -0.092 -20.412 1.00 83.06 160 TYR A N 1
ATOM 1275 C CA . TYR A 1 160 ? 27.975 0.865 -21.519 1.00 83.06 160 TYR A CA 1
ATOM 1276 C C . TYR A 1 160 ? 29.351 1.390 -21.931 1.00 83.06 160 TYR A C 1
ATOM 1278 O O . TYR A 1 160 ? 29.650 1.404 -23.125 1.00 83.06 160 TYR A O 1
ATOM 1286 N N . GLU A 1 161 ? 30.195 1.755 -20.968 1.00 85.69 161 GLU A N 1
ATOM 1287 C CA . GLU A 1 161 ? 31.552 2.236 -21.230 1.00 85.69 161 GLU A CA 1
ATOM 1288 C C . GLU A 1 161 ? 32.393 1.188 -21.964 1.00 85.69 161 GLU A C 1
ATOM 1290 O O . GLU A 1 161 ? 33.023 1.515 -22.971 1.00 85.69 161 GLU A O 1
ATOM 1295 N N . HIS A 1 162 ? 32.324 -0.077 -21.537 1.00 85.00 162 HIS A N 1
ATOM 1296 C CA . HIS A 1 162 ? 33.019 -1.176 -22.210 1.00 85.00 162 HIS A CA 1
ATOM 1297 C C . HIS A 1 162 ? 32.580 -1.314 -23.673 1.00 85.00 162 HIS A C 1
ATOM 1299 O O . HIS A 1 162 ? 33.406 -1.326 -24.583 1.00 85.00 162 HIS A O 1
ATOM 1305 N N . ARG A 1 163 ? 31.266 -1.334 -23.932 1.00 84.44 163 ARG A N 1
ATOM 1306 C CA . ARG A 1 163 ? 30.738 -1.445 -25.303 1.00 84.44 163 ARG A CA 1
ATOM 1307 C C . ARG A 1 163 ? 31.112 -0.254 -26.176 1.00 84.44 163 ARG A C 1
ATOM 1309 O O . ARG A 1 163 ? 31.334 -0.422 -27.373 1.00 84.44 163 ARG A O 1
ATOM 1316 N N . LEU A 1 164 ? 31.151 0.948 -25.602 1.00 82.88 164 LEU A N 1
ATOM 1317 C CA . LEU A 1 164 ? 31.575 2.141 -26.324 1.00 82.88 164 LEU A CA 1
ATOM 1318 C C . LEU A 1 164 ? 33.060 2.059 -26.697 1.00 82.88 164 LEU A C 1
ATOM 1320 O O . LEU A 1 164 ? 33.424 2.434 -27.812 1.00 82.88 164 LEU A O 1
ATOM 1324 N N . ALA A 1 165 ? 33.904 1.558 -25.792 1.00 83.44 165 ALA A N 1
ATOM 1325 C CA . ALA A 1 165 ? 35.320 1.330 -26.058 1.00 83.44 165 ALA A CA 1
ATOM 1326 C C . ALA A 1 165 ? 35.525 0.288 -27.170 1.00 83.44 165 ALA A C 1
ATOM 1328 O O . ALA A 1 165 ? 36.242 0.572 -28.130 1.00 83.44 165 ALA A O 1
ATOM 1329 N N . ASP A 1 166 ? 34.826 -0.850 -27.103 1.00 83.31 166 ASP A N 1
ATOM 1330 C CA . ASP A 1 166 ? 34.870 -1.896 -28.134 1.00 83.31 166 ASP A CA 1
ATOM 1331 C C . ASP A 1 166 ? 34.433 -1.357 -29.502 1.00 83.31 166 ASP A C 1
ATOM 1333 O O . ASP A 1 166 ? 35.101 -1.565 -30.517 1.00 83.31 166 ASP A O 1
ATOM 1337 N N . PHE A 1 167 ? 33.329 -0.603 -29.533 1.00 78.12 167 PHE A N 1
ATOM 1338 C CA . PHE A 1 167 ? 32.825 0.008 -30.759 1.00 78.12 167 PHE A CA 1
ATOM 1339 C C . PHE A 1 167 ? 33.849 0.973 -31.363 1.00 78.12 167 PHE A C 1
ATOM 1341 O O . PHE A 1 167 ? 34.138 0.884 -32.557 1.00 78.12 167 PHE A O 1
ATOM 1348 N N . LYS A 1 168 ? 34.452 1.847 -30.546 1.00 79.62 168 LYS A N 1
ATOM 1349 C CA . LYS A 1 168 ? 35.504 2.774 -30.990 1.00 79.62 168 LYS A CA 1
ATOM 1350 C C . LYS A 1 168 ? 36.745 2.038 -31.502 1.00 79.62 168 LYS A C 1
ATOM 1352 O O . LYS A 1 168 ? 37.309 2.467 -32.504 1.00 79.62 168 LYS A O 1
ATOM 1357 N N . ALA A 1 169 ? 37.143 0.936 -30.865 1.00 81.56 169 ALA A N 1
ATOM 1358 C CA . ALA A 1 169 ? 38.271 0.112 -31.302 1.00 81.56 169 ALA A CA 1
ATOM 1359 C C . ALA A 1 169 ? 37.997 -0.624 -32.628 1.00 81.56 169 ALA A C 1
ATOM 1361 O O . ALA A 1 169 ? 38.919 -0.842 -33.410 1.00 81.56 169 ALA A O 1
ATOM 1362 N N . SER A 1 170 ? 36.736 -0.982 -32.896 1.00 78.75 170 SER A N 1
ATOM 1363 C CA . SER A 1 170 ? 36.323 -1.676 -34.125 1.00 78.75 170 SER A CA 1
ATOM 1364 C C . SER A 1 170 ? 36.182 -0.770 -35.355 1.00 78.75 170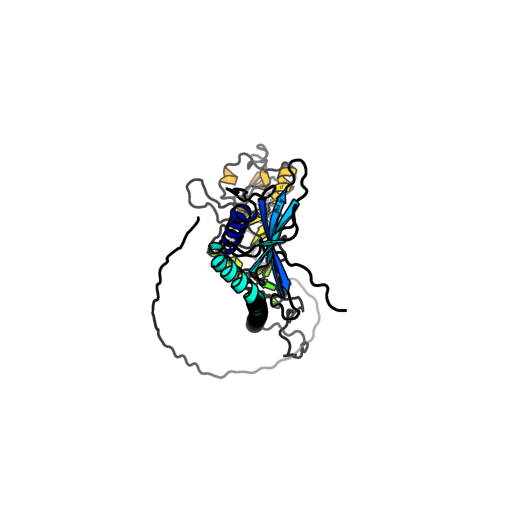 SER A C 1
ATOM 1366 O O . SER A 1 170 ? 36.068 -1.272 -36.475 1.00 78.75 170 SER A O 1
ATOM 1368 N N . GLN A 1 171 ? 36.182 0.557 -35.181 1.00 72.06 171 GLN A N 1
ATOM 1369 C CA . GLN A 1 171 ? 36.080 1.478 -36.310 1.00 72.06 171 GLN A CA 1
ATOM 1370 C C . GLN A 1 171 ? 37.427 1.622 -37.036 1.00 72.06 171 GLN A C 1
ATOM 1372 O O . GLN A 1 171 ? 38.464 1.764 -36.385 1.00 72.06 171 GLN A O 1
ATOM 1377 N N . PRO A 1 172 ? 37.441 1.637 -38.385 1.00 63.22 172 PRO A N 1
ATOM 1378 C CA . PRO A 1 172 ? 38.653 1.927 -39.138 1.00 63.22 172 PRO A CA 1
ATOM 1379 C C . PRO A 1 172 ? 39.177 3.307 -38.733 1.00 63.22 172 PRO A C 1
ATOM 1381 O O . PRO A 1 172 ? 38.415 4.275 -38.696 1.00 63.22 172 PRO A O 1
ATOM 1384 N N . ALA A 1 173 ? 40.472 3.382 -38.406 1.00 56.22 173 ALA A N 1
ATOM 1385 C CA . ALA A 1 173 ? 41.101 4.595 -37.897 1.00 56.22 173 ALA A CA 1
ATOM 1386 C C . ALA A 1 173 ? 40.741 5.796 -38.793 1.00 56.22 173 ALA A C 1
ATOM 1388 O O . ALA A 1 173 ? 41.060 5.776 -39.988 1.00 56.22 173 ALA A O 1
ATOM 1389 N N . PRO A 1 174 ? 40.077 6.840 -38.261 1.00 53.03 174 PRO A N 1
ATOM 1390 C CA . PRO A 1 174 ? 39.757 8.007 -39.061 1.00 53.03 174 PRO A CA 1
ATOM 1391 C C . PRO A 1 174 ? 41.063 8.624 -39.563 1.00 53.03 174 PRO A C 1
ATOM 1393 O O . PRO A 1 174 ? 42.006 8.827 -38.792 1.00 53.03 174 PRO A O 1
ATOM 1396 N N . ALA A 1 175 ? 41.127 8.914 -40.867 1.00 50.31 175 ALA A N 1
ATOM 1397 C CA . ALA A 1 175 ? 42.238 9.639 -41.465 1.00 50.31 175 ALA A CA 1
ATOM 1398 C C . ALA A 1 175 ? 42.486 10.914 -40.644 1.00 50.31 175 ALA A C 1
ATOM 1400 O O . ALA A 1 175 ? 41.609 11.771 -40.531 1.00 50.31 175 ALA A O 1
ATOM 1401 N N . LYS A 1 176 ? 43.665 10.965 -40.013 1.00 50.34 176 LYS A N 1
ATOM 1402 C CA . LYS A 1 176 ? 44.124 11.958 -39.034 1.00 50.34 176 LYS A CA 1
ATOM 1403 C C . LYS A 1 176 ? 43.491 13.343 -39.242 1.00 50.34 176 LYS A C 1
ATOM 1405 O O . LYS A 1 176 ? 43.950 14.118 -40.077 1.00 50.34 176 LYS A O 1
ATOM 1410 N N . LYS A 1 177 ? 42.510 13.697 -38.409 1.00 47.84 177 LYS A N 1
ATOM 1411 C CA . LYS A 1 177 ? 42.231 15.096 -38.068 1.00 47.84 177 LYS A CA 1
ATOM 1412 C C . LYS A 1 177 ? 42.517 15.318 -36.588 1.00 47.84 177 LYS A C 1
ATOM 1414 O O . LYS A 1 177 ? 42.185 14.497 -35.743 1.00 47.84 177 LYS A O 1
ATOM 1419 N N . ALA A 1 178 ? 43.235 16.413 -36.371 1.00 46.00 178 ALA A N 1
ATOM 1420 C CA . ALA A 1 178 ? 43.836 16.934 -35.155 1.00 46.00 178 ALA A CA 1
ATOM 1421 C C . ALA A 1 178 ? 43.248 16.456 -33.815 1.00 46.00 178 ALA A C 1
ATOM 1423 O O . ALA A 1 178 ? 42.090 16.680 -33.477 1.00 46.00 178 ALA A O 1
ATOM 1424 N N . LYS A 1 179 ? 44.169 15.881 -33.043 1.00 46.84 179 LYS A N 1
ATOM 1425 C CA . LYS A 1 179 ? 44.182 15.630 -31.604 1.00 46.84 179 LYS A CA 1
ATOM 1426 C C . LYS A 1 179 ? 43.581 16.805 -30.809 1.00 46.84 179 LYS A C 1
ATOM 1428 O O . LYS A 1 179 ? 44.219 17.847 -30.687 1.00 46.84 179 LYS A O 1
ATOM 1433 N N . LEU A 1 180 ? 42.396 16.611 -30.230 1.00 41.97 180 LEU A N 1
ATOM 1434 C CA . LEU A 1 180 ? 41.945 17.376 -29.068 1.00 41.97 180 LEU A CA 1
ATOM 1435 C C . LEU A 1 180 ? 42.130 16.473 -27.843 1.00 41.97 180 LEU A C 1
ATOM 1437 O O . LEU A 1 180 ? 41.497 15.426 -27.726 1.00 41.97 180 LEU A O 1
ATOM 1441 N N . GLU A 1 181 ? 43.080 16.832 -26.984 1.00 45.12 181 GLU A N 1
ATOM 1442 C CA . GLU A 1 181 ? 43.424 16.081 -25.777 1.00 45.12 181 GLU A CA 1
ATOM 1443 C C . GLU A 1 181 ? 42.308 16.211 -24.731 1.00 45.12 181 GLU A C 1
ATOM 1445 O O . GLU A 1 181 ? 42.261 17.170 -23.962 1.00 45.12 181 GLU A O 1
ATOM 1450 N N . ALA A 1 182 ? 41.407 15.231 -24.686 1.00 41.91 182 ALA A N 1
ATOM 1451 C CA . ALA A 1 182 ? 40.511 15.040 -23.553 1.00 41.91 182 ALA A CA 1
ATOM 1452 C C . ALA A 1 182 ? 41.251 14.240 -22.470 1.00 41.91 182 ALA A C 1
ATOM 1454 O O . ALA A 1 182 ? 41.572 13.064 -22.646 1.00 41.91 182 ALA A O 1
ATOM 1455 N N . LYS A 1 183 ? 41.556 14.897 -21.347 1.00 37.94 183 LYS A N 1
ATOM 1456 C CA . LYS A 1 183 ? 42.090 14.245 -20.144 1.00 37.94 183 LYS A CA 1
ATOM 1457 C C . LYS A 1 183 ? 41.063 13.231 -19.611 1.00 37.94 183 LYS A C 1
ATOM 1459 O O . LYS A 1 183 ? 39.898 13.605 -19.468 1.00 37.94 183 LYS A O 1
ATOM 1464 N N . PRO A 1 184 ? 41.460 11.998 -19.250 1.00 42.31 184 PRO A N 1
ATOM 1465 C CA . PRO A 1 184 ? 40.552 11.046 -18.629 1.00 42.31 184 PRO A CA 1
ATOM 1466 C C . PRO A 1 184 ? 40.323 11.455 -17.168 1.00 42.31 184 PRO A C 1
ATOM 1468 O O . PRO A 1 184 ? 41.151 11.211 -16.293 1.00 42.31 184 PRO A O 1
ATOM 1471 N N . SER A 1 185 ? 39.199 12.116 -16.900 1.00 38.12 185 SER A N 1
ATOM 1472 C CA . SER A 1 185 ? 38.681 12.276 -15.541 1.00 38.12 185 SER A CA 1
ATOM 1473 C C . SER A 1 185 ? 37.954 10.986 -15.161 1.00 38.12 185 SER A C 1
ATOM 1475 O O . SER A 1 185 ? 36.757 10.828 -15.369 1.00 38.12 185 SER A O 1
ATOM 1477 N N . VAL A 1 186 ? 38.718 10.024 -14.648 1.00 45.88 186 VAL A N 1
ATOM 1478 C CA . VAL A 1 186 ? 38.188 8.817 -14.006 1.00 45.88 186 VAL A CA 1
ATOM 14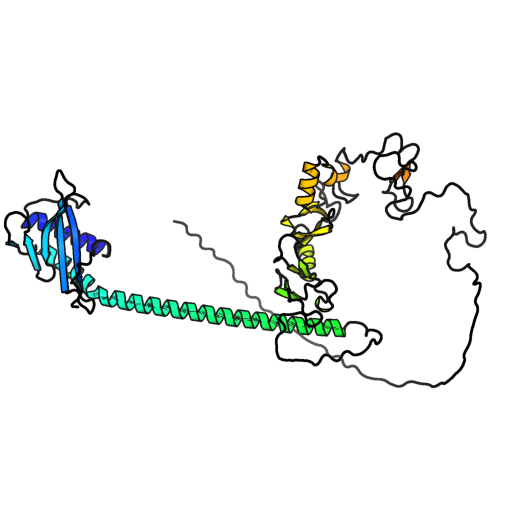79 C C . VAL A 1 186 ? 37.817 9.206 -12.582 1.00 45.88 186 VAL A C 1
ATOM 1481 O O . VAL A 1 186 ? 38.689 9.239 -11.719 1.00 45.88 186 VAL A O 1
ATOM 1484 N N . THR A 1 187 ? 36.566 9.597 -12.327 1.00 39.44 187 THR A N 1
ATOM 1485 C CA . THR A 1 187 ? 36.009 9.565 -10.951 1.00 39.44 187 THR A CA 1
ATOM 1486 C C . THR A 1 187 ? 34.496 9.722 -10.834 1.00 39.44 187 THR A C 1
ATOM 1488 O O . THR A 1 187 ? 33.976 9.619 -9.727 1.00 39.44 187 THR A O 1
ATOM 1491 N N . SER A 1 188 ? 33.749 9.896 -11.923 1.00 43.84 188 SER A N 1
ATOM 1492 C CA . SER A 1 188 ? 32.287 9.899 -11.844 1.00 43.84 188 SER A CA 1
ATOM 1493 C C . SER A 1 188 ? 31.684 9.091 -12.975 1.00 43.84 188 SER A C 1
ATOM 1495 O O . SER A 1 188 ? 31.840 9.454 -14.138 1.00 43.84 188 SER A O 1
ATOM 1497 N N . VAL A 1 189 ? 30.982 8.022 -12.601 1.00 46.31 189 VAL A N 1
ATOM 1498 C CA . VAL A 1 189 ? 30.087 7.244 -13.457 1.00 46.31 189 VAL A CA 1
ATOM 1499 C C . VAL A 1 189 ? 29.207 8.228 -14.251 1.00 46.31 189 VAL A C 1
ATOM 1501 O O . VAL A 1 189 ? 28.401 8.931 -13.634 1.00 46.31 189 VAL A O 1
ATOM 1504 N N . PRO A 1 190 ? 29.386 8.377 -15.574 1.00 59.00 190 PRO A N 1
ATOM 1505 C CA . PRO A 1 190 ? 28.804 9.507 -16.274 1.00 59.00 190 PRO A CA 1
ATOM 1506 C C . PRO A 1 190 ? 27.315 9.250 -16.544 1.00 59.00 190 PRO A C 1
ATOM 1508 O O . PRO A 1 190 ? 26.931 8.363 -17.301 1.00 59.00 190 PRO A O 1
ATOM 1511 N N . GLU A 1 191 ? 26.452 10.067 -15.929 1.00 74.94 191 GLU A N 1
ATOM 1512 C CA . GLU A 1 191 ? 25.008 10.121 -16.235 1.00 74.94 191 GLU A CA 1
ATOM 1513 C C . GLU A 1 191 ? 24.727 10.661 -17.653 1.00 74.94 191 GLU A C 1
ATOM 1515 O O . GLU A 1 191 ? 23.600 10.611 -18.153 1.00 74.94 191 GLU A O 1
ATOM 1520 N N . ALA A 1 192 ? 25.772 11.158 -18.311 1.00 85.06 192 ALA A N 1
ATOM 1521 C CA . ALA A 1 192 ? 25.767 11.757 -19.626 1.00 85.06 192 ALA A CA 1
ATOM 1522 C C . ALA A 1 192 ? 26.670 10.979 -20.590 1.00 85.06 192 ALA A C 1
ATOM 1524 O O . ALA A 1 192 ? 27.671 10.379 -20.211 1.00 85.06 192 ALA A O 1
ATOM 1525 N N . CYS A 1 193 ? 26.338 11.012 -21.873 1.00 85.19 193 CYS A N 1
ATOM 1526 C CA . CYS A 1 193 ? 27.173 10.454 -22.920 1.00 85.19 193 CYS A CA 1
ATOM 1527 C C . CYS A 1 193 ? 28.536 11.172 -22.947 1.00 85.19 193 CYS A C 1
ATOM 1529 O O . CYS A 1 193 ? 28.555 12.397 -23.060 1.00 85.19 193 CYS A O 1
ATOM 1531 N N . PRO A 1 194 ? 29.672 10.456 -22.918 1.00 82.06 194 PRO A N 1
ATOM 1532 C CA . PRO A 1 194 ? 30.994 11.087 -22.922 1.00 82.06 194 PRO A CA 1
ATOM 1533 C C . PRO A 1 194 ? 31.308 11.833 -24.228 1.00 82.06 194 PRO A C 1
ATOM 1535 O O . PRO A 1 194 ? 32.157 12.717 -24.229 1.00 82.06 194 PRO A O 1
ATOM 1538 N N . ASP A 1 195 ? 30.621 11.505 -25.327 1.00 84.69 195 ASP A N 1
ATOM 1539 C CA . ASP A 1 195 ? 30.887 12.098 -26.642 1.00 84.69 195 ASP A CA 1
ATOM 1540 C C . ASP A 1 195 ? 30.092 13.393 -26.888 1.00 84.69 195 ASP A C 1
ATOM 1542 O O . ASP A 1 195 ? 30.573 14.286 -27.581 1.00 84.69 195 ASP A O 1
ATOM 1546 N N . CYS A 1 196 ? 28.883 13.525 -26.326 1.00 86.38 196 CYS A N 1
ATOM 1547 C CA . CYS A 1 196 ? 28.007 14.681 -26.578 1.00 86.38 196 CYS A CA 1
ATOM 1548 C C . CYS A 1 196 ? 27.363 15.297 -25.326 1.00 86.38 196 CYS A C 1
ATOM 1550 O O . CYS A 1 196 ? 26.517 16.176 -25.453 1.00 86.38 196 CYS A O 1
ATOM 1552 N N . ALA A 1 197 ? 27.681 14.801 -24.129 1.00 86.81 197 ALA A N 1
ATOM 1553 C CA . ALA A 1 197 ? 27.109 15.203 -22.838 1.00 86.81 197 ALA A CA 1
ATOM 1554 C C . ALA A 1 197 ? 25.572 15.065 -22.687 1.00 86.81 197 ALA A C 1
ATOM 1556 O O . ALA A 1 197 ? 25.027 15.397 -21.637 1.00 86.81 197 ALA A O 1
ATOM 1557 N N . ALA A 1 198 ? 24.857 14.543 -23.689 1.00 86.81 198 ALA A N 1
ATOM 1558 C CA . ALA A 1 198 ? 23.430 14.240 -23.586 1.00 86.81 198 ALA A CA 1
ATOM 1559 C C . ALA A 1 198 ? 23.155 13.148 -22.530 1.00 86.81 198 ALA A C 1
ATOM 1561 O O . ALA A 1 198 ? 23.919 12.181 -22.465 1.00 86.81 198 ALA A O 1
ATOM 1562 N N . PRO A 1 199 ? 22.068 13.243 -21.743 1.00 88.44 199 PRO A N 1
ATOM 1563 C CA . PRO A 1 199 ? 21.728 12.237 -20.738 1.00 88.44 199 PRO A CA 1
ATOM 1564 C C . PRO A 1 199 ? 21.521 10.863 -21.383 1.00 88.44 199 PRO A C 1
ATOM 1566 O O . PRO A 1 199 ? 20.878 10.748 -22.430 1.00 88.44 199 PRO A O 1
ATOM 1569 N N . LEU A 1 200 ? 22.075 9.816 -20.769 1.00 88.56 200 LEU A N 1
ATOM 1570 C CA . LEU A 1 200 ? 21.912 8.446 -21.262 1.00 88.56 200 LEU A CA 1
ATOM 1571 C C . LEU A 1 200 ? 20.471 7.961 -21.060 1.00 88.56 200 LEU A C 1
ATOM 1573 O O . LEU A 1 200 ? 19.830 8.271 -20.057 1.00 88.56 200 LEU A O 1
ATOM 1577 N N . ALA A 1 201 ? 19.976 7.158 -22.001 1.00 89.25 201 ALA A N 1
ATOM 1578 C CA . ALA A 1 201 ? 18.648 6.560 -21.938 1.00 89.25 201 ALA A CA 1
ATOM 1579 C C . ALA A 1 201 ? 18.743 5.032 -21.855 1.00 89.25 201 ALA A C 1
ATOM 1581 O O . ALA A 1 201 ? 19.599 4.417 -22.494 1.00 89.25 201 ALA A O 1
ATOM 1582 N N . ALA A 1 202 ? 17.852 4.416 -21.074 1.00 88.38 202 ALA A N 1
ATOM 1583 C CA . ALA A 1 202 ? 17.758 2.966 -20.936 1.00 88.38 202 ALA A CA 1
ATOM 1584 C C . ALA A 1 202 ? 16.697 2.393 -21.880 1.00 88.38 202 ALA A C 1
ATOM 1586 O O . ALA A 1 202 ? 15.588 2.917 -21.982 1.00 88.38 202 ALA A O 1
ATOM 1587 N N . CYS A 1 203 ? 17.011 1.274 -22.532 1.00 88.94 203 CYS A N 1
ATOM 1588 C CA . CYS A 1 203 ? 16.011 0.489 -23.247 1.00 88.94 203 CYS A CA 1
ATOM 1589 C C . CYS A 1 203 ? 14.967 -0.069 -22.262 1.00 88.94 203 CYS A C 1
ATOM 1591 O O . CYS A 1 203 ? 15.321 -0.803 -21.343 1.00 88.94 203 CYS A O 1
ATOM 1593 N N . LYS A 1 204 ? 13.674 0.180 -22.489 1.00 88.75 204 LYS A N 1
ATOM 1594 C CA . LYS A 1 204 ? 12.569 -0.288 -21.633 1.00 88.75 204 LYS A CA 1
ATOM 1595 C C . LYS A 1 204 ? 12.559 -1.812 -21.451 1.00 88.75 204 LYS A C 1
ATOM 1597 O O . LYS A 1 204 ? 12.231 -2.295 -20.371 1.00 88.75 204 LYS A O 1
ATOM 1602 N N . LYS A 1 205 ? 12.955 -2.569 -22.483 1.00 88.19 205 LYS A N 1
ATOM 1603 C CA . LYS A 1 205 ? 12.939 -4.043 -22.473 1.00 88.19 205 LYS A CA 1
ATOM 1604 C C . LYS A 1 205 ? 14.158 -4.665 -21.786 1.00 88.19 205 LYS A C 1
ATOM 1606 O O . LYS A 1 205 ? 13.989 -5.539 -20.948 1.00 88.19 205 LYS A O 1
ATOM 1611 N N . CYS A 1 206 ? 15.373 -4.242 -22.138 1.00 87.56 206 CYS A N 1
ATOM 1612 C CA . CYS A 1 206 ? 16.607 -4.874 -21.643 1.00 87.56 206 CYS A CA 1
ATOM 1613 C C . CYS A 1 206 ? 17.436 -4.004 -20.690 1.00 87.56 206 CYS A C 1
ATOM 1615 O O . CYS A 1 206 ? 18.514 -4.423 -20.285 1.00 87.56 206 CYS A O 1
ATOM 1617 N N . GLN A 1 207 ? 16.979 -2.789 -20.372 1.00 88.25 207 GLN A N 1
ATOM 1618 C CA . GLN A 1 207 ? 17.651 -1.810 -19.502 1.00 88.25 207 GLN A CA 1
ATOM 1619 C C . GLN A 1 207 ? 19.056 -1.385 -19.963 1.00 88.25 207 GLN A C 1
ATOM 1621 O O . GLN A 1 207 ? 19.774 -0.686 -19.252 1.00 88.25 207 GLN A O 1
ATOM 1626 N N . ARG A 1 208 ? 19.449 -1.752 -21.188 1.00 86.19 208 ARG A N 1
ATOM 1627 C CA . ARG A 1 208 ? 20.723 -1.358 -21.788 1.00 86.19 208 ARG A CA 1
ATOM 1628 C C . ARG A 1 208 ? 20.754 0.155 -22.007 1.00 86.19 208 ARG A C 1
ATOM 1630 O O . ARG A 1 208 ? 19.870 0.692 -22.676 1.00 86.19 208 ARG A O 1
ATOM 1637 N N . LEU A 1 209 ? 21.772 0.813 -21.451 1.00 88.12 209 LEU A N 1
ATOM 1638 C CA . LEU A 1 209 ? 22.021 2.245 -21.625 1.00 88.12 209 LEU A CA 1
ATOM 1639 C C . LEU A 1 209 ? 22.700 2.528 -22.966 1.00 88.12 209 LEU A C 1
ATOM 1641 O O . LEU A 1 209 ? 23.602 1.791 -23.376 1.00 88.12 209 LEU A O 1
ATOM 1645 N N . SER A 1 210 ? 22.267 3.600 -23.625 1.00 89.25 210 SER A N 1
ATOM 1646 C CA . SER A 1 210 ? 22.898 4.156 -24.822 1.00 89.25 210 SER A CA 1
ATOM 1647 C C . SER A 1 210 ? 22.544 5.645 -24.964 1.00 89.25 210 SER A C 1
ATOM 1649 O O . SER A 1 210 ? 21.632 6.155 -24.303 1.00 89.25 210 SER A O 1
ATOM 1651 N N . CYS A 1 211 ? 23.306 6.379 -25.775 1.00 89.69 211 CYS A N 1
ATOM 1652 C CA . CYS A 1 211 ? 23.035 7.788 -26.029 1.00 89.69 211 CYS A CA 1
ATOM 1653 C C . CYS A 1 211 ? 21.755 7.948 -26.876 1.00 89.69 211 CYS A C 1
ATOM 1655 O O . CYS A 1 211 ? 21.653 7.337 -27.934 1.00 89.69 211 CYS A O 1
ATOM 1657 N N . PRO A 1 212 ? 20.771 8.775 -26.491 1.00 86.94 212 PRO A N 1
ATOM 1658 C CA . PRO A 1 212 ? 19.587 8.993 -27.323 1.00 86.94 212 PRO A CA 1
ATOM 1659 C C . PRO A 1 212 ? 19.843 9.949 -28.501 1.00 86.94 212 PRO A C 1
ATOM 1661 O O . PRO A 1 212 ? 19.029 10.007 -29.416 1.00 86.94 212 PRO A O 1
ATOM 1664 N N . GLN A 1 213 ? 20.956 10.691 -28.502 1.00 87.06 213 GLN A N 1
ATOM 1665 C CA . GLN A 1 213 ? 21.238 11.716 -29.507 1.00 87.06 213 GLN A CA 1
ATOM 1666 C C . GLN A 1 213 ? 21.537 11.092 -30.876 1.00 87.06 213 GLN A C 1
ATOM 1668 O O . GLN A 1 213 ? 22.544 10.402 -31.040 1.00 87.06 213 GLN A O 1
ATOM 1673 N N . ALA A 1 214 ? 20.684 11.376 -31.863 1.00 82.62 214 ALA A N 1
ATOM 1674 C CA . ALA A 1 214 ? 20.839 10.885 -33.229 1.00 82.62 214 ALA A CA 1
ATOM 1675 C C . ALA A 1 214 ? 22.207 11.265 -33.821 1.00 82.62 214 ALA A C 1
ATOM 1677 O O . ALA A 1 214 ? 22.631 12.419 -33.743 1.00 82.62 214 ALA A O 1
ATOM 1678 N N . GLY A 1 215 ? 22.897 10.281 -34.403 1.00 83.69 215 GLY A N 1
ATOM 1679 C CA . GLY A 1 215 ? 24.209 10.472 -35.030 1.00 83.69 215 GLY A CA 1
ATOM 1680 C C . GLY A 1 215 ? 25.381 10.575 -34.048 1.00 83.69 215 GLY A C 1
ATOM 1681 O O . GLY A 1 215 ? 26.520 10.738 -34.481 1.00 83.69 215 GLY A O 1
ATOM 1682 N N . CYS A 1 216 ? 25.140 10.462 -32.739 1.00 86.88 216 CYS A N 1
ATOM 1683 C CA . CYS A 1 216 ? 26.211 10.399 -31.752 1.00 86.88 216 CYS A CA 1
ATOM 1684 C C . CYS A 1 216 ? 26.918 9.037 -31.806 1.00 86.88 216 CYS A C 1
ATOM 1686 O O . CYS A 1 216 ? 26.264 7.996 -31.782 1.00 86.88 216 CYS A O 1
ATOM 1688 N N . SER A 1 217 ? 28.254 9.020 -31.778 1.00 82.94 217 SER A N 1
ATOM 1689 C CA . SER A 1 217 ? 29.040 7.779 -31.663 1.00 82.94 217 SER A CA 1
ATOM 1690 C C . SER A 1 217 ? 28.709 6.979 -30.400 1.00 82.94 217 SER A C 1
ATOM 1692 O O . SER A 1 217 ? 28.791 5.752 -30.414 1.00 82.94 217 SER A O 1
ATOM 1694 N N . GLY A 1 218 ? 28.242 7.656 -29.346 1.00 82.00 218 GLY A N 1
ATOM 1695 C CA . GLY A 1 218 ? 27.719 7.051 -28.122 1.00 82.00 218 GLY A CA 1
ATOM 1696 C C . GLY A 1 218 ? 26.462 6.193 -28.311 1.00 82.00 218 GLY A C 1
ATOM 1697 O O . GLY A 1 218 ? 26.069 5.488 -27.385 1.00 82.00 218 GLY A O 1
ATOM 1698 N N . GLN A 1 219 ? 25.816 6.225 -29.483 1.00 82.56 219 GLN A N 1
ATOM 1699 C CA . GLN A 1 219 ? 24.749 5.280 -29.823 1.00 82.56 219 GLN A CA 1
ATOM 1700 C C . GLN A 1 219 ? 25.284 3.871 -30.090 1.00 82.56 219 GLN A C 1
ATOM 1702 O O . GLN A 1 219 ? 24.591 2.890 -29.801 1.00 82.56 219 GLN A O 1
ATOM 1707 N N . GLY A 1 220 ? 26.505 3.763 -30.626 1.00 80.56 220 GLY A N 1
ATOM 1708 C CA . GLY A 1 220 ? 27.066 2.505 -31.111 1.00 80.56 220 GLY A CA 1
ATOM 1709 C C . GLY A 1 220 ? 26.095 1.768 -32.040 1.00 80.56 220 GLY A C 1
ATOM 1710 O O . GLY A 1 220 ? 25.437 2.367 -32.888 1.00 80.56 220 GLY A O 1
ATOM 1711 N N . VAL A 1 221 ? 25.962 0.458 -31.829 1.00 75.81 221 VAL A N 1
ATOM 1712 C CA . VAL A 1 221 ? 24.997 -0.408 -32.538 1.00 75.81 221 VAL A CA 1
ATOM 1713 C C . VAL A 1 221 ? 23.596 -0.413 -31.913 1.00 75.81 221 VAL A C 1
ATOM 1715 O O . VAL A 1 221 ? 22.684 -1.051 -32.431 1.00 75.81 221 VAL A O 1
ATOM 1718 N N . ASP A 1 222 ? 23.400 0.265 -30.779 1.00 78.94 222 ASP A N 1
ATOM 1719 C CA . ASP A 1 222 ? 22.159 0.154 -30.011 1.00 78.94 222 ASP A CA 1
ATOM 1720 C C . ASP A 1 222 ? 21.001 0.963 -30.579 1.00 78.94 222 ASP A C 1
ATOM 1722 O O . ASP A 1 222 ? 19.863 0.650 -30.231 1.00 78.94 222 ASP A O 1
ATOM 1726 N N . LEU A 1 223 ? 21.278 1.966 -31.425 1.00 83.81 223 LEU A N 1
ATOM 1727 C CA . LEU A 1 223 ? 20.310 2.822 -32.128 1.00 83.81 223 LEU A CA 1
ATOM 1728 C C . LEU A 1 223 ? 18.980 2.945 -31.375 1.00 83.81 223 LEU A C 1
ATOM 1730 O O . LEU A 1 223 ? 17.985 2.301 -31.732 1.00 83.81 223 LEU A O 1
ATOM 1734 N N . LEU A 1 224 ? 18.975 3.717 -30.287 1.00 87.31 224 LEU A N 1
ATOM 1735 C CA . LEU A 1 224 ? 17.773 3.923 -29.485 1.00 87.31 224 LEU A CA 1
ATOM 1736 C C . LEU A 1 224 ? 16.725 4.683 -30.302 1.00 87.31 224 LEU A C 1
ATOM 1738 O O . LEU A 1 224 ? 17.010 5.741 -30.853 1.00 87.31 224 LEU A O 1
ATOM 1742 N N . LEU A 1 225 ? 15.510 4.142 -30.351 1.00 87.75 225 LEU A N 1
ATOM 1743 C CA . LEU A 1 225 ? 14.346 4.840 -30.890 1.00 87.75 225 LEU A CA 1
ATOM 1744 C C . LEU A 1 225 ? 13.341 5.051 -29.769 1.00 87.75 225 LEU A C 1
ATOM 1746 O O . LEU A 1 225 ? 13.182 4.186 -28.904 1.00 87.75 225 LEU A O 1
ATOM 1750 N N . ARG A 1 226 ? 12.684 6.205 -29.806 1.00 88.56 226 ARG A N 1
ATOM 1751 C CA . ARG A 1 226 ? 11.677 6.641 -28.844 1.00 88.56 226 ARG A CA 1
ATOM 1752 C C . ARG A 1 226 ? 10.315 6.662 -29.534 1.00 88.56 226 ARG A C 1
ATOM 1754 O O . ARG A 1 226 ? 10.245 7.061 -30.694 1.00 88.56 226 ARG A O 1
ATOM 1761 N N . CYS A 1 227 ? 9.264 6.233 -28.836 1.00 87.56 227 CYS A N 1
ATOM 1762 C CA . CYS A 1 227 ? 7.899 6.464 -29.308 1.00 87.56 227 CYS A CA 1
ATOM 1763 C C . CYS A 1 227 ? 7.600 7.971 -29.268 1.00 87.56 227 CYS A C 1
ATOM 1765 O O . CYS A 1 227 ? 7.808 8.591 -28.228 1.00 87.56 227 CYS A O 1
ATOM 1767 N N . ARG A 1 228 ? 7.090 8.553 -30.360 1.00 87.56 228 ARG A N 1
ATOM 176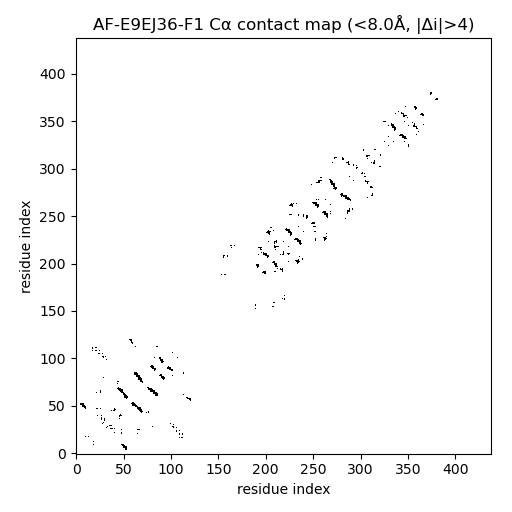8 C CA . ARG A 1 228 ? 6.719 9.979 -30.435 1.00 87.56 228 ARG A CA 1
ATOM 1769 C C . ARG A 1 228 ? 5.787 10.402 -29.294 1.00 87.56 228 ARG A C 1
ATOM 1771 O O . ARG A 1 228 ? 5.987 11.452 -28.699 1.00 87.56 228 ARG A O 1
ATOM 1778 N N . ASP A 1 229 ? 4.804 9.560 -28.981 1.00 84.31 229 ASP A N 1
ATOM 1779 C CA . ASP A 1 229 ? 3.745 9.885 -28.018 1.00 84.31 229 ASP A CA 1
ATOM 1780 C C . ASP A 1 229 ? 4.080 9.433 -26.583 1.00 84.31 229 ASP A C 1
ATOM 1782 O O . ASP A 1 229 ? 3.483 9.910 -25.618 1.00 84.31 229 ASP A O 1
ATOM 1786 N N . HIS A 1 230 ? 5.069 8.547 -26.414 1.00 84.44 230 HIS A N 1
ATOM 1787 C CA . HIS A 1 230 ? 5.510 8.072 -25.104 1.00 84.44 230 HIS A CA 1
ATOM 1788 C C . HIS A 1 230 ? 7.011 8.294 -24.916 1.00 84.44 230 HIS A C 1
ATOM 1790 O O . HIS A 1 230 ? 7.838 7.422 -25.187 1.00 84.44 230 HIS A O 1
ATOM 1796 N N . ASP A 1 231 ? 7.360 9.444 -24.340 1.00 78.19 231 ASP A N 1
ATOM 1797 C CA . ASP A 1 231 ? 8.753 9.847 -24.107 1.00 78.19 231 ASP A CA 1
ATOM 1798 C C . ASP A 1 231 ? 9.585 8.850 -23.282 1.00 78.19 231 ASP A C 1
ATOM 1800 O O . ASP A 1 231 ? 10.815 8.813 -23.368 1.00 78.19 231 ASP A O 1
ATOM 1804 N N . HIS A 1 232 ? 8.909 8.029 -22.480 1.00 79.12 232 HIS A N 1
ATOM 1805 C CA . HIS A 1 232 ? 9.502 7.012 -21.619 1.00 79.12 232 HIS A CA 1
ATOM 1806 C C . HIS A 1 232 ? 9.646 5.639 -22.306 1.00 79.12 232 HIS A C 1
ATOM 1808 O O . HIS A 1 232 ? 10.249 4.724 -21.743 1.00 79.12 232 HIS A O 1
ATOM 1814 N N . GLU A 1 233 ? 9.114 5.466 -23.517 1.00 84.81 233 GLU A N 1
ATOM 1815 C CA . GLU A 1 233 ? 9.194 4.224 -24.288 1.00 84.81 233 GLU A CA 1
ATOM 1816 C C . GLU A 1 233 ? 10.331 4.273 -25.301 1.00 84.81 233 GLU A C 1
ATOM 1818 O O . GLU A 1 233 ? 10.159 4.575 -26.483 1.00 84.81 233 GLU A O 1
ATOM 1823 N N . ILE A 1 234 ? 11.525 3.954 -24.806 1.00 87.88 234 ILE A N 1
ATOM 1824 C CA . ILE A 1 234 ? 12.749 3.907 -25.599 1.00 87.88 234 ILE A CA 1
ATOM 1825 C C . ILE A 1 234 ? 13.174 2.450 -25.745 1.00 87.88 234 ILE A C 1
ATOM 1827 O O . ILE A 1 234 ? 13.284 1.727 -24.756 1.00 87.88 234 ILE A O 1
ATOM 1831 N N . PHE A 1 235 ? 13.442 2.000 -26.966 1.00 89.19 235 PHE A N 1
ATOM 1832 C CA . PHE A 1 235 ? 13.879 0.630 -27.233 1.00 89.19 235 PHE A CA 1
ATOM 1833 C C . PHE A 1 235 ? 15.155 0.629 -28.067 1.00 89.19 235 PHE A C 1
ATOM 1835 O O . PHE A 1 235 ? 15.271 1.413 -29.006 1.00 89.19 235 PHE A O 1
ATOM 1842 N N . CYS A 1 236 ? 16.097 -0.265 -27.758 1.00 88.69 236 CYS A N 1
ATOM 1843 C CA . CYS A 1 236 ? 17.302 -0.459 -28.567 1.00 88.69 236 CYS A CA 1
ATOM 1844 C C . CYS A 1 236 ? 17.034 -1.328 -29.803 1.00 88.69 236 CYS A C 1
ATOM 1846 O O . CYS A 1 236 ? 16.130 -2.167 -29.792 1.00 88.69 236 CYS A O 1
ATOM 1848 N N . GLY A 1 237 ? 17.843 -1.145 -30.849 1.00 86.25 237 GLY A N 1
ATOM 1849 C CA . GLY A 1 237 ? 17.835 -1.926 -32.090 1.00 86.25 237 GLY A CA 1
ATOM 1850 C C . GLY A 1 237 ? 17.734 -3.433 -31.856 1.00 86.25 237 GLY A C 1
ATOM 1851 O O . GLY A 1 237 ? 16.740 -4.016 -32.291 1.00 86.25 237 GLY A O 1
ATOM 1852 N N . PRO A 1 238 ? 18.630 -4.041 -31.055 1.00 86.38 238 PRO A N 1
ATOM 1853 C CA . PRO A 1 238 ? 18.584 -5.476 -30.776 1.00 86.38 238 PRO A CA 1
ATOM 1854 C C . PRO A 1 238 ? 17.260 -5.950 -30.162 1.00 86.38 238 PRO A C 1
ATOM 1856 O O . PRO A 1 238 ? 16.729 -6.988 -30.542 1.00 86.38 238 PRO A O 1
ATOM 1859 N N . CYS A 1 239 ? 16.675 -5.186 -29.231 1.00 86.06 239 CYS A N 1
ATOM 1860 C CA . CYS A 1 239 ? 15.383 -5.541 -28.634 1.00 86.06 239 CYS A CA 1
ATOM 1861 C C . CYS A 1 239 ? 14.227 -5.441 -29.628 1.00 86.06 239 CYS A C 1
ATOM 1863 O O . CYS A 1 239 ? 13.294 -6.245 -29.552 1.00 86.06 239 CYS A O 1
ATOM 1865 N N . ARG A 1 240 ? 14.273 -4.456 -30.534 1.00 86.88 240 ARG A N 1
ATOM 1866 C CA . ARG A 1 240 ? 13.282 -4.311 -31.605 1.00 86.88 240 ARG A CA 1
ATOM 1867 C C . ARG A 1 240 ? 13.391 -5.464 -32.601 1.00 86.88 240 ARG A C 1
ATOM 1869 O O . ARG A 1 240 ? 12.369 -6.044 -32.946 1.00 86.88 240 ARG A O 1
ATOM 1876 N N . GLU A 1 241 ? 14.603 -5.826 -33.010 1.00 84.25 241 GLU A N 1
ATOM 1877 C CA . GLU A 1 241 ? 14.869 -6.951 -33.916 1.00 84.25 241 GLU A CA 1
ATOM 1878 C C . GLU A 1 241 ? 14.463 -8.288 -33.294 1.00 84.25 241 GLU A C 1
ATOM 1880 O O . GLU A 1 241 ? 13.725 -9.055 -33.907 1.00 84.25 241 GLU A O 1
ATOM 1885 N N . GLN A 1 242 ? 14.846 -8.533 -32.038 1.00 85.31 242 GLN A N 1
ATOM 1886 C CA . GLN A 1 242 ? 14.461 -9.745 -31.322 1.00 85.31 242 GLN A CA 1
ATOM 1887 C C . GLN A 1 242 ? 12.941 -9.847 -31.162 1.00 85.31 242 GLN A C 1
ATOM 1889 O O . GLN A 1 242 ? 12.385 -10.928 -31.322 1.00 85.31 242 GLN A O 1
ATOM 1894 N N . GLN A 1 243 ? 12.247 -8.741 -30.857 1.00 83.69 243 GLN A N 1
ATOM 1895 C CA . GLN A 1 243 ? 10.785 -8.770 -30.794 1.00 83.69 243 GLN A CA 1
ATOM 1896 C C . GLN A 1 243 ? 10.177 -9.089 -32.159 1.00 83.69 243 GLN A C 1
ATOM 1898 O O . GLN A 1 243 ? 9.286 -9.925 -32.221 1.00 83.69 243 GLN A O 1
ATOM 1903 N N . ARG A 1 244 ? 10.679 -8.479 -33.239 1.00 80.25 244 ARG A N 1
ATOM 1904 C CA . ARG A 1 244 ? 10.219 -8.778 -34.602 1.00 80.25 244 ARG A CA 1
ATOM 1905 C C . ARG A 1 244 ? 10.424 -10.245 -34.976 1.00 80.25 244 ARG A C 1
ATOM 1907 O O . ARG A 1 244 ? 9.596 -10.783 -35.692 1.00 80.25 244 ARG A O 1
ATOM 1914 N N . ALA A 1 245 ? 11.485 -10.887 -34.488 1.00 78.88 245 ALA A N 1
ATOM 1915 C CA . ALA A 1 245 ? 11.724 -12.310 -34.721 1.00 7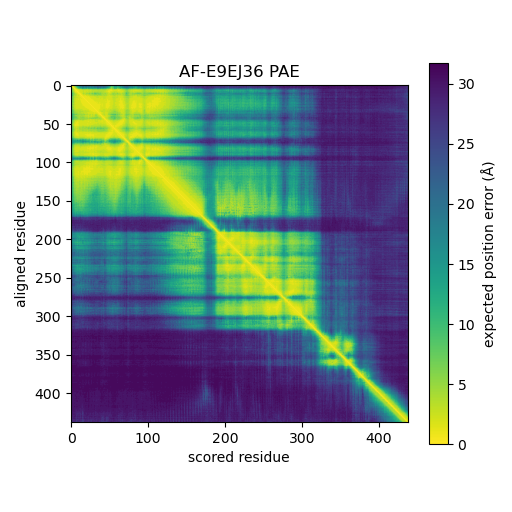8.88 245 ALA A CA 1
ATOM 1916 C C . ALA A 1 245 ? 10.774 -13.224 -33.922 1.00 78.88 245 ALA A C 1
ATOM 1918 O O . ALA A 1 245 ? 10.400 -14.285 -34.411 1.00 78.88 245 ALA A O 1
ATOM 1919 N N . VAL A 1 246 ? 10.401 -12.832 -32.697 1.00 82.69 246 VAL A N 1
ATOM 1920 C CA . VAL A 1 246 ? 9.522 -13.626 -31.815 1.00 82.69 246 VAL A CA 1
ATOM 1921 C C . VAL A 1 246 ? 8.049 -13.461 -32.179 1.00 82.69 246 VAL A C 1
ATOM 1923 O O . VAL A 1 246 ? 7.320 -14.445 -32.253 1.00 82.69 246 VAL A O 1
ATOM 1926 N N . ASP A 1 247 ? 7.610 -12.222 -32.380 1.00 80.06 247 ASP A N 1
ATOM 1927 C CA . ASP A 1 247 ? 6.239 -11.889 -32.748 1.00 80.06 247 ASP A CA 1
ATOM 1928 C C . ASP A 1 247 ? 6.249 -10.738 -33.767 1.00 80.06 247 ASP A C 1
ATOM 1930 O O . ASP A 1 247 ? 6.219 -9.557 -33.393 1.00 80.06 247 ASP A O 1
ATOM 1934 N N . PRO A 1 248 ? 6.299 -11.068 -35.070 1.00 73.75 248 PRO A N 1
ATOM 1935 C CA . PRO A 1 248 ? 6.267 -10.072 -36.132 1.00 73.75 248 PRO A CA 1
ATOM 1936 C C . PRO A 1 248 ? 4.991 -9.213 -36.119 1.00 73.75 248 PRO A C 1
ATOM 1938 O O . PRO A 1 248 ? 5.012 -8.099 -36.640 1.00 73.75 248 PRO A O 1
ATOM 1941 N N . LEU A 1 249 ? 3.891 -9.703 -35.520 1.00 67.94 249 LEU A N 1
ATOM 1942 C CA . LEU A 1 249 ? 2.608 -8.990 -35.434 1.00 67.94 249 LEU A CA 1
ATOM 1943 C C . LEU A 1 249 ? 2.606 -7.918 -34.342 1.00 67.94 249 LEU A C 1
ATOM 1945 O O . LEU A 1 249 ? 1.705 -7.083 -34.309 1.00 67.94 249 LEU A O 1
ATOM 1949 N N . LYS A 1 250 ? 3.593 -7.935 -33.441 1.00 76.50 250 LYS A N 1
ATOM 1950 C CA . LYS A 1 250 ? 3.689 -7.005 -32.310 1.00 76.50 250 LYS A CA 1
ATOM 1951 C C . LYS A 1 250 ? 5.108 -6.450 -32.172 1.00 76.50 250 LYS A C 1
ATOM 1953 O O . LYS A 1 250 ? 5.800 -6.758 -31.191 1.00 76.50 250 LYS A O 1
ATOM 1958 N N . PRO A 1 251 ? 5.579 -5.630 -33.132 1.00 79.25 251 PRO A N 1
ATOM 1959 C CA . PRO A 1 251 ? 6.852 -4.939 -32.969 1.00 79.25 251 PRO A CA 1
ATOM 1960 C C . PRO A 1 251 ? 6.792 -3.985 -31.764 1.00 79.25 251 PRO A C 1
ATOM 1962 O O . PRO A 1 251 ? 5.743 -3.451 -31.441 1.00 79.25 251 PRO A O 1
ATOM 1965 N N . LEU A 1 252 ? 7.916 -3.726 -31.085 1.00 83.56 252 LEU A N 1
ATOM 1966 C CA . LEU A 1 252 ? 7.919 -2.769 -29.959 1.00 83.56 252 LEU A CA 1
ATOM 1967 C C . LEU A 1 252 ? 7.693 -1.326 -30.441 1.00 83.56 252 LEU A C 1
ATOM 1969 O O . LEU A 1 252 ? 6.936 -0.583 -29.830 1.00 83.56 252 LEU A O 1
ATOM 1973 N N . LEU A 1 253 ? 8.346 -0.957 -31.550 1.00 88.31 253 LEU A N 1
ATOM 1974 C CA . LEU A 1 253 ? 8.191 0.318 -32.254 1.00 88.31 253 LEU A CA 1
ATOM 1975 C C . LEU A 1 253 ? 8.266 0.087 -33.770 1.00 88.31 253 LEU A C 1
ATOM 1977 O O . LEU A 1 253 ? 9.041 -0.764 -34.236 1.00 88.31 253 LEU A O 1
ATOM 1981 N N . ALA A 1 254 ? 7.538 0.888 -34.543 1.00 86.19 254 ALA A N 1
ATOM 1982 C CA . ALA A 1 254 ? 7.684 0.983 -35.993 1.00 86.19 254 ALA A CA 1
ATOM 1983 C C . ALA A 1 254 ? 7.357 2.403 -36.493 1.00 86.19 254 ALA A C 1
ATOM 1985 O O . ALA A 1 254 ? 6.779 3.204 -35.766 1.00 86.19 254 ALA A O 1
ATOM 1986 N N . ALA A 1 255 ? 7.792 2.736 -37.709 1.00 87.94 255 ALA A N 1
ATOM 1987 C CA . ALA A 1 255 ? 7.497 4.029 -38.322 1.00 87.94 255 ALA A CA 1
ATOM 1988 C C . ALA A 1 255 ? 6.167 3.962 -39.082 1.00 87.94 255 ALA A C 1
ATOM 1990 O O . ALA A 1 255 ? 5.909 2.982 -39.784 1.00 87.94 255 ALA A O 1
ATOM 1991 N N . CYS A 1 256 ? 5.342 4.997 -38.950 1.00 87.12 256 CYS A N 1
ATOM 1992 C CA . CYS A 1 256 ? 4.156 5.178 -39.780 1.00 87.12 256 CYS A CA 1
ATOM 1993 C C . CYS A 1 256 ? 4.567 5.412 -41.241 1.00 87.12 256 CYS A C 1
ATOM 1995 O O . CYS A 1 256 ? 5.386 6.280 -41.508 1.00 87.12 256 CYS A O 1
ATOM 1997 N N . SER A 1 257 ? 3.977 4.703 -42.200 1.00 83.56 257 SER A N 1
ATOM 1998 C CA . SER A 1 257 ? 4.274 4.861 -43.637 1.00 83.56 257 SER A CA 1
ATOM 1999 C C . SER A 1 257 ? 3.808 6.185 -44.246 1.00 83.56 257 SER A C 1
ATOM 2001 O O . SER A 1 257 ? 4.278 6.539 -45.322 1.00 83.56 257 SER A O 1
ATOM 2003 N N . LEU A 1 258 ? 2.891 6.903 -43.588 1.00 85.00 258 LEU A N 1
ATOM 2004 C CA . LEU A 1 258 ? 2.366 8.181 -44.078 1.00 85.00 258 LEU A CA 1
ATOM 2005 C C . LEU A 1 258 ? 3.154 9.372 -43.522 1.00 85.00 258 LEU A C 1
ATOM 2007 O O . LEU A 1 258 ? 3.626 10.210 -44.283 1.00 85.00 258 LEU A O 1
ATOM 2011 N N . CYS A 1 259 ? 3.336 9.436 -42.200 1.00 87.00 259 CYS A N 1
ATOM 2012 C CA . CYS A 1 259 ? 4.011 10.561 -41.544 1.00 87.00 259 CYS A CA 1
ATOM 2013 C C . CYS A 1 259 ? 5.465 10.279 -41.135 1.00 87.00 259 CYS A C 1
ATOM 2015 O O . CYS A 1 259 ? 6.136 11.181 -40.648 1.00 87.00 259 CYS A O 1
ATOM 2017 N N . ASN A 1 260 ? 5.965 9.050 -41.314 1.00 86.06 260 ASN A N 1
ATOM 2018 C CA . ASN A 1 260 ? 7.306 8.594 -40.911 1.00 86.06 260 ASN A CA 1
ATOM 2019 C C . ASN A 1 260 ? 7.628 8.701 -39.408 1.00 86.06 260 ASN A C 1
ATOM 2021 O O . ASN A 1 260 ? 8.753 8.415 -38.998 1.00 86.06 260 ASN A O 1
ATOM 2025 N N . GLU A 1 261 ? 6.643 9.030 -38.572 1.00 89.44 261 GLU A N 1
ATOM 2026 C CA . GLU A 1 261 ? 6.809 9.093 -37.121 1.00 89.44 261 GLU A CA 1
ATOM 2027 C C . GLU A 1 261 ? 6.975 7.701 -36.509 1.00 89.44 261 GLU A C 1
ATOM 2029 O O . GLU A 1 261 ? 6.248 6.761 -36.851 1.00 89.44 261 GLU A O 1
ATOM 2034 N N . VAL A 1 262 ? 7.924 7.568 -35.577 1.00 89.00 262 VAL A N 1
ATOM 2035 C CA . VAL A 1 262 ? 8.169 6.313 -34.857 1.00 89.00 262 VAL A CA 1
ATOM 2036 C C . VAL A 1 262 ? 7.201 6.201 -33.692 1.00 89.00 262 VAL A C 1
ATOM 2038 O O . VAL A 1 262 ? 7.245 6.975 -32.737 1.00 89.00 262 VAL A O 1
ATOM 2041 N N . LEU A 1 263 ? 6.347 5.192 -33.758 1.00 89.44 263 LEU A N 1
ATOM 2042 C CA . LEU A 1 263 ? 5.282 4.965 -32.804 1.00 89.44 263 LEU A CA 1
ATOM 2043 C C . LEU A 1 263 ? 5.350 3.549 -32.249 1.00 89.44 263 LEU A C 1
ATOM 2045 O O . LEU A 1 263 ? 5.957 2.631 -32.807 1.00 89.44 263 LEU A O 1
ATOM 2049 N N . CYS A 1 264 ? 4.724 3.399 -31.101 1.00 89.12 264 CYS A N 1
ATOM 2050 C CA . CYS A 1 264 ? 4.548 2.157 -30.395 1.00 89.12 264 CYS A CA 1
ATOM 2051 C C . CYS A 1 264 ? 3.443 1.357 -31.092 1.00 89.12 264 CYS A C 1
ATOM 2053 O O . CYS A 1 264 ? 2.528 1.944 -31.665 1.00 89.12 264 CYS A O 1
ATOM 2055 N N . ALA A 1 265 ? 3.552 0.023 -31.125 1.00 85.94 265 ALA A N 1
ATOM 2056 C CA . ALA A 1 265 ? 2.680 -0.789 -31.985 1.00 85.94 265 ALA A CA 1
ATOM 2057 C C . ALA A 1 265 ? 1.184 -0.601 -31.712 1.00 85.94 265 ALA A C 1
ATOM 2059 O O . ALA A 1 265 ? 0.387 -0.707 -32.630 1.00 85.94 265 ALA A O 1
ATOM 2060 N N . GLU A 1 266 ? 0.799 -0.257 -30.487 1.00 87.12 266 GLU A N 1
ATOM 2061 C CA . GLU A 1 266 ? -0.597 0.031 -30.136 1.00 87.12 266 GLU A CA 1
ATOM 2062 C C . GLU A 1 266 ? -1.174 1.252 -30.876 1.00 87.12 266 GLU A C 1
ATOM 2064 O O . GLU A 1 266 ? -2.385 1.362 -31.018 1.00 87.12 266 GLU A O 1
ATOM 2069 N N . GLN A 1 267 ? -0.317 2.149 -31.372 1.00 88.88 267 GLN A N 1
ATOM 2070 C CA . GLN A 1 267 ? -0.688 3.353 -32.126 1.00 88.88 267 GLN A CA 1
ATOM 2071 C C . GLN A 1 267 ? -0.610 3.155 -33.648 1.00 88.88 267 GLN A C 1
ATOM 2073 O O . GLN A 1 267 ? -0.756 4.113 -34.414 1.00 88.88 267 GLN A O 1
ATOM 2078 N N . LEU A 1 268 ? -0.333 1.930 -34.101 1.00 87.25 268 LEU A N 1
ATOM 2079 C CA . LEU A 1 268 ? -0.118 1.598 -35.503 1.00 87.25 268 LEU A CA 1
ATOM 2080 C C . LEU A 1 268 ? -1.140 0.572 -35.983 1.00 87.25 268 LEU A C 1
ATOM 2082 O O . LEU A 1 268 ? -1.469 -0.389 -35.291 1.00 87.25 268 LEU A O 1
ATOM 2086 N N . LEU A 1 269 ? -1.592 0.757 -37.218 1.00 86.31 269 LEU A N 1
ATOM 2087 C CA . LEU A 1 269 ? -2.364 -0.236 -37.946 1.00 86.31 269 LEU A CA 1
ATOM 2088 C C . LEU A 1 269 ? -1.417 -1.118 -38.747 1.00 86.31 269 LEU A C 1
ATOM 2090 O O . LEU A 1 269 ? -0.528 -0.624 -39.446 1.00 86.31 269 LEU A O 1
ATOM 2094 N N . PHE A 1 270 ? -1.638 -2.426 -38.678 1.00 86.06 270 PHE A N 1
ATOM 2095 C CA . PHE A 1 270 ? -0.836 -3.414 -39.385 1.00 86.06 270 PHE A CA 1
ATOM 2096 C C . PHE A 1 270 ? -1.685 -4.178 -40.393 1.00 86.06 270 PHE A C 1
ATOM 2098 O O . PHE A 1 270 ? -2.815 -4.565 -40.106 1.00 86.06 270 PHE A O 1
ATOM 2105 N N . CYS A 1 271 ? -1.102 -4.448 -41.556 1.00 84.12 271 CYS A N 1
ATOM 2106 C CA . CYS A 1 271 ? -1.587 -5.457 -42.480 1.00 84.12 271 CYS A CA 1
ATOM 2107 C C . CYS A 1 271 ? -0.804 -6.739 -42.223 1.00 84.12 271 CYS A C 1
ATOM 2109 O O . CYS A 1 271 ? 0.415 -6.753 -42.410 1.00 84.12 271 CYS A O 1
ATOM 2111 N N . ASP A 1 272 ? -1.492 -7.810 -41.834 1.00 80.50 272 ASP A N 1
ATOM 2112 C CA . ASP A 1 272 ? -0.870 -9.119 -41.618 1.00 80.50 272 ASP A CA 1
ATOM 2113 C C . ASP A 1 272 ? -0.706 -9.944 -42.903 1.00 80.50 272 ASP A C 1
ATOM 2115 O O . ASP A 1 272 ? -0.109 -11.020 -42.873 1.00 80.50 272 ASP A O 1
ATOM 2119 N N . GLY A 1 273 ? -1.205 -9.423 -44.029 1.00 74.12 273 GLY A N 1
ATOM 2120 C CA . GLY A 1 273 ? -1.028 -10.000 -45.359 1.00 74.12 273 GLY A CA 1
ATOM 2121 C C . GLY A 1 273 ? -1.776 -11.317 -45.561 1.00 74.12 273 GLY A C 1
ATOM 2122 O O . GLY A 1 273 ? -1.511 -12.001 -46.549 1.00 74.12 273 GLY A O 1
ATOM 2123 N N . LYS A 1 274 ? -2.676 -11.704 -44.648 1.00 75.19 274 LYS A N 1
ATOM 2124 C CA . LYS A 1 274 ? -3.387 -12.980 -44.742 1.00 75.19 274 LYS A CA 1
ATOM 2125 C C . LYS A 1 274 ? -4.533 -12.915 -45.744 1.00 75.19 274 LYS A C 1
ATOM 2127 O O . LYS A 1 274 ? -5.362 -12.013 -45.713 1.00 75.19 274 LYS A O 1
ATOM 2132 N N . GLU A 1 275 ? -4.604 -13.938 -46.588 1.00 64.06 275 GLU A N 1
ATOM 2133 C CA . GLU A 1 275 ? -5.848 -14.340 -47.242 1.00 64.06 275 GLU A CA 1
ATOM 2134 C C . GLU A 1 275 ? -6.662 -15.189 -46.263 1.00 64.06 275 GLU A C 1
ATOM 2136 O O . GLU A 1 275 ? -6.071 -15.934 -45.478 1.00 64.06 275 GLU A O 1
ATOM 2141 N N . ASP A 1 276 ? -7.997 -15.126 -46.334 1.00 58.38 276 ASP A N 1
ATOM 2142 C CA . ASP A 1 276 ? -8.950 -15.747 -45.393 1.00 58.38 276 ASP A CA 1
ATOM 2143 C C . ASP A 1 276 ? -8.659 -17.220 -45.025 1.00 58.38 276 ASP A C 1
ATOM 2145 O O . ASP A 1 276 ? -9.186 -17.715 -44.026 1.00 58.38 276 ASP A O 1
ATOM 2149 N N . LYS A 1 277 ? -7.840 -17.946 -45.808 1.00 55.53 277 LYS A N 1
ATOM 2150 C CA . LYS A 1 277 ? -7.430 -19.342 -45.555 1.00 55.53 277 LYS A CA 1
ATOM 2151 C C . LYS A 1 277 ? -5.986 -19.703 -45.985 1.00 55.53 277 LYS A C 1
ATOM 2153 O O . LYS A 1 277 ? -5.713 -20.890 -46.161 1.00 55.53 277 LYS A O 1
ATOM 2158 N N . GLY A 1 278 ? -5.071 -18.743 -46.177 1.00 62.41 278 GLY A N 1
ATOM 2159 C CA . GLY A 1 278 ? -3.784 -18.976 -46.869 1.00 62.41 278 GLY A CA 1
ATOM 2160 C C . GLY A 1 278 ? -2.501 -18.526 -46.153 1.00 62.41 278 GLY A C 1
ATOM 2161 O O . GLY A 1 278 ? -2.533 -17.848 -45.127 1.00 62.41 278 GLY A O 1
ATOM 2162 N N . THR A 1 279 ? -1.350 -18.912 -46.726 1.00 64.88 279 THR A N 1
ATOM 2163 C CA . THR A 1 279 ? -0.030 -18.329 -46.418 1.00 64.88 279 THR A CA 1
ATOM 2164 C C . THR A 1 279 ? -0.053 -16.822 -46.679 1.00 64.88 279 THR A C 1
ATOM 2166 O O . THR A 1 279 ? -0.639 -16.412 -47.681 1.00 64.88 279 THR A O 1
ATOM 2169 N N . PRO A 1 280 ? 0.576 -15.994 -45.828 1.00 70.94 280 PRO A N 1
ATOM 2170 C CA . PRO A 1 280 ? 0.549 -14.547 -46.002 1.00 70.94 280 PRO A CA 1
ATOM 2171 C C . PRO A 1 280 ? 1.186 -14.143 -47.340 1.00 70.94 280 PRO A C 1
ATOM 2173 O O . PRO A 1 280 ? 2.259 -14.628 -47.695 1.00 70.94 280 PRO A O 1
ATOM 2176 N N . ALA A 1 281 ? 0.520 -13.253 -48.077 1.00 76.44 281 ALA A N 1
ATOM 2177 C CA . ALA A 1 281 ? 0.965 -12.770 -49.385 1.00 76.44 281 ALA A CA 1
ATOM 2178 C C . ALA A 1 281 ? 2.205 -11.863 -49.293 1.00 76.44 281 ALA A C 1
ATOM 2180 O O . ALA A 1 281 ? 2.939 -11.686 -50.264 1.00 76.44 281 ALA A O 1
ATOM 2181 N N . HIS A 1 282 ? 2.438 -11.275 -48.120 1.00 76.31 282 HIS A N 1
ATOM 2182 C CA . HIS A 1 282 ? 3.626 -10.500 -47.789 1.00 76.31 282 HIS A CA 1
ATOM 2183 C C . HIS A 1 282 ? 3.839 -10.481 -46.270 1.00 76.31 282 HIS A C 1
ATOM 2185 O O . HIS A 1 282 ? 2.914 -10.749 -45.503 1.00 76.31 282 HIS A O 1
ATOM 2191 N N . ASP A 1 283 ? 5.040 -10.100 -45.835 1.00 74.75 283 ASP A N 1
ATOM 2192 C CA . ASP A 1 283 ? 5.339 -9.879 -44.416 1.00 74.75 283 ASP A CA 1
ATOM 2193 C C . ASP A 1 283 ? 4.457 -8.785 -43.808 1.00 74.75 283 ASP A C 1
ATOM 2195 O O . ASP A 1 283 ? 3.975 -7.895 -44.513 1.00 74.75 283 ASP A O 1
ATOM 2199 N N . ILE A 1 284 ? 4.283 -8.811 -42.486 1.00 80.19 284 ILE A N 1
ATOM 2200 C CA . ILE A 1 284 ? 3.494 -7.804 -41.771 1.00 80.19 284 ILE A CA 1
ATOM 2201 C C . ILE A 1 284 ? 4.053 -6.405 -42.025 1.00 80.19 284 ILE A C 1
ATOM 2203 O O . ILE A 1 284 ? 5.243 -6.143 -41.839 1.00 80.19 284 ILE A O 1
ATOM 2207 N N . ARG A 1 285 ? 3.175 -5.493 -42.446 1.00 82.19 285 ARG A N 1
ATOM 2208 C CA . ARG A 1 285 ? 3.524 -4.108 -42.780 1.00 82.19 285 ARG A CA 1
ATOM 2209 C C . ARG A 1 285 ? 2.677 -3.135 -41.981 1.00 82.19 285 ARG A C 1
ATOM 2211 O O . ARG A 1 285 ? 1.490 -3.369 -41.781 1.00 82.19 285 ARG A O 1
ATOM 2218 N N . VAL A 1 286 ? 3.286 -2.029 -41.567 1.00 84.06 286 VAL A N 1
ATOM 2219 C CA . VAL A 1 286 ? 2.547 -0.875 -41.041 1.00 84.06 286 VAL A CA 1
ATOM 2220 C C . VAL A 1 286 ? 1.774 -0.241 -42.199 1.00 84.06 286 VAL A C 1
ATOM 2222 O O . VAL A 1 286 ? 2.341 -0.045 -43.272 1.00 84.06 286 VAL A O 1
ATOM 2225 N N . ILE A 1 287 ? 0.488 0.035 -41.994 1.00 84.69 287 ILE A N 1
ATOM 2226 C CA . ILE A 1 287 ? -0.377 0.738 -42.952 1.00 84.69 287 ILE A CA 1
ATOM 2227 C C . ILE A 1 287 ? -0.293 2.244 -42.696 1.00 84.69 287 ILE A C 1
ATOM 2229 O O . ILE A 1 287 ? 0.035 3.017 -43.592 1.00 84.69 287 ILE A O 1
ATOM 2233 N N . CYS A 1 288 ? -0.564 2.650 -41.457 1.00 86.25 288 CYS A N 1
ATOM 2234 C CA . CYS A 1 288 ? -0.458 4.019 -40.966 1.00 86.25 288 CYS A CA 1
ATOM 2235 C C . CYS A 1 288 ? -0.560 4.023 -39.432 1.00 86.25 288 CYS A C 1
ATOM 2237 O O . CYS A 1 288 ? -0.727 2.974 -38.806 1.00 86.25 288 CYS A O 1
ATOM 2239 N N . CYS A 1 289 ? -0.461 5.198 -38.814 1.00 90.12 289 CYS A N 1
ATOM 2240 C CA . CYS A 1 289 ? -0.831 5.380 -37.416 1.00 90.12 289 CYS A CA 1
ATOM 2241 C C . CYS A 1 289 ? -2.316 5.715 -37.266 1.00 90.12 289 CYS A C 1
ATOM 2243 O O . CYS A 1 289 ? -2.952 6.163 -38.222 1.00 90.12 289 CYS A O 1
ATOM 2245 N N . LEU A 1 290 ? -2.844 5.541 -36.052 1.00 89.88 290 LEU A N 1
ATOM 2246 C CA . LEU A 1 290 ? -4.240 5.859 -35.723 1.00 89.88 290 LEU A CA 1
ATOM 2247 C C . LEU A 1 290 ? -4.580 7.339 -35.963 1.00 89.88 290 LEU A C 1
ATOM 2249 O O . LEU A 1 290 ? -5.697 7.660 -36.349 1.00 89.88 290 LEU A O 1
ATOM 2253 N N . PHE A 1 291 ? -3.610 8.242 -35.797 1.00 90.00 291 PHE A N 1
ATOM 2254 C CA . PHE A 1 291 ? -3.814 9.669 -36.048 1.00 90.00 291 PHE A CA 1
ATOM 2255 C C . PHE A 1 291 ? -3.995 9.980 -37.540 1.00 90.00 291 PHE A C 1
ATOM 2257 O O . PHE A 1 291 ? -4.979 10.603 -37.918 1.00 90.00 291 PHE A O 1
ATOM 2264 N N . CYS A 1 292 ? -3.099 9.483 -38.404 1.00 86.50 292 CYS A N 1
ATOM 2265 C CA . CYS A 1 292 ? -3.264 9.633 -39.854 1.00 86.50 292 CYS A CA 1
ATOM 2266 C C . CYS A 1 292 ? -4.529 8.928 -40.358 1.00 86.50 292 CYS A C 1
ATOM 2268 O O . CYS A 1 292 ? -5.099 9.352 -41.359 1.00 86.50 292 CYS A O 1
ATOM 2270 N N . GLN A 1 293 ? -4.972 7.868 -39.670 1.00 87.88 293 GLN A N 1
ATOM 2271 C CA . GLN A 1 293 ? -6.266 7.257 -39.948 1.00 87.88 293 GLN A CA 1
ATOM 2272 C C . GLN A 1 293 ? -7.419 8.199 -39.664 1.00 87.88 293 GLN A C 1
ATOM 2274 O O . GLN A 1 293 ? -8.236 8.442 -40.547 1.00 87.88 293 GLN A O 1
ATOM 2279 N N . GLN A 1 294 ? -7.456 8.761 -38.465 1.00 88.56 294 GLN A N 1
ATOM 2280 C CA . GLN A 1 294 ? -8.504 9.692 -38.097 1.00 88.56 294 GLN A CA 1
ATOM 2281 C C . GLN A 1 294 ? -8.544 10.908 -39.038 1.00 88.56 294 GLN A C 1
ATOM 2283 O O . GLN A 1 294 ? -9.617 11.276 -39.505 1.00 88.56 294 GLN A O 1
ATOM 2288 N N . GLU A 1 295 ? -7.390 11.492 -39.381 1.00 86.50 295 GLU A N 1
ATOM 2289 C CA . GLU A 1 295 ? -7.329 12.630 -40.311 1.00 86.50 295 GLU A CA 1
ATOM 2290 C C . GLU A 1 295 ? -7.886 12.286 -41.700 1.00 86.50 295 GLU A C 1
ATOM 2292 O O . GLU A 1 295 ? -8.639 13.073 -42.274 1.00 86.50 295 GLU A O 1
ATOM 2297 N N . ALA A 1 296 ? -7.549 11.114 -42.245 1.00 81.69 296 ALA A N 1
ATOM 2298 C CA . ALA A 1 296 ? -8.052 10.687 -43.549 1.00 81.69 296 ALA A CA 1
ATOM 2299 C C . ALA A 1 296 ? -9.556 10.340 -43.515 1.00 81.69 296 ALA A C 1
ATOM 2301 O O . ALA A 1 296 ? -10.276 10.642 -44.469 1.00 81.69 296 ALA A O 1
ATOM 2302 N N . GLU A 1 297 ? -10.064 9.786 -42.408 1.00 82.88 297 GLU A N 1
ATOM 2303 C CA . GLU A 1 297 ? -11.504 9.572 -42.197 1.00 82.88 297 GLU A CA 1
ATOM 2304 C C . GLU A 1 297 ? -12.275 10.901 -42.127 1.00 82.88 297 GLU A C 1
ATOM 2306 O O . GLU A 1 297 ? -13.314 11.044 -42.775 1.00 82.88 297 GLU A O 1
ATOM 2311 N N . GLU A 1 298 ? -11.752 11.897 -41.406 1.00 86.62 298 GLU A N 1
ATOM 2312 C CA . GLU A 1 298 ? -12.344 13.240 -41.307 1.00 86.62 298 GLU A CA 1
ATOM 2313 C C . GLU A 1 298 ? -12.343 13.983 -42.653 1.00 86.62 298 GLU A C 1
ATOM 2315 O O . GLU A 1 298 ? -13.274 14.734 -42.953 1.00 86.62 298 GLU A O 1
ATOM 2320 N N . GLN A 1 299 ? -11.332 13.744 -43.491 1.00 83.69 299 GLN A N 1
ATOM 2321 C CA . GLN A 1 299 ? -11.230 14.305 -44.843 1.00 83.69 299 GLN A CA 1
ATOM 2322 C C . GLN A 1 299 ? -12.074 13.551 -45.882 1.00 83.69 299 GLN A C 1
ATOM 2324 O O . GLN A 1 299 ? -12.197 14.009 -47.019 1.00 83.69 299 GLN A O 1
ATOM 2329 N N . GLY A 1 300 ? -12.687 12.424 -45.507 1.00 79.31 300 GLY A N 1
ATOM 2330 C CA . GLY A 1 300 ? -13.480 11.604 -46.417 1.00 79.31 300 GLY A CA 1
ATOM 2331 C C . GLY A 1 300 ? -12.648 10.876 -47.476 1.00 79.31 300 GLY A C 1
ATOM 2332 O O . GLY A 1 300 ? -13.191 10.546 -48.531 1.00 79.31 300 GLY A O 1
ATOM 2333 N N . ASP A 1 301 ? -11.365 10.609 -47.204 1.00 70.75 301 ASP A N 1
ATOM 2334 C CA . ASP A 1 301 ? -10.472 9.828 -48.068 1.00 70.75 301 ASP A CA 1
ATOM 2335 C C . ASP A 1 301 ? -10.189 8.432 -47.471 1.00 70.75 301 ASP A C 1
ATOM 2337 O O . ASP A 1 301 ? -9.128 8.175 -46.892 1.00 70.75 301 ASP A O 1
ATOM 2341 N N . PRO A 1 302 ? -11.130 7.477 -47.600 1.00 59.94 302 PRO A N 1
ATOM 2342 C CA . PRO A 1 302 ? -10.970 6.133 -47.052 1.00 59.94 302 PRO A CA 1
ATOM 2343 C C . PRO A 1 302 ? -9.933 5.282 -47.808 1.00 59.94 302 PRO A C 1
ATOM 2345 O O . PRO A 1 302 ? -9.679 4.143 -47.411 1.00 59.94 302 PRO A O 1
ATOM 2348 N N . LEU A 1 303 ? -9.345 5.777 -48.908 1.00 54.94 303 LEU A N 1
ATOM 2349 C CA . LEU A 1 303 ? -8.419 5.002 -49.747 1.00 54.94 303 LEU A CA 1
ATOM 2350 C C . LEU A 1 303 ? -6.999 4.924 -49.193 1.00 54.94 303 LEU A C 1
ATOM 2352 O O . LEU A 1 303 ? -6.202 4.105 -49.654 1.00 54.94 303 LEU A O 1
ATOM 2356 N N . MET A 1 304 ? -6.714 5.701 -48.154 1.00 58.75 304 MET A N 1
ATOM 2357 C CA . MET A 1 304 ? -5.415 5.768 -47.489 1.00 58.75 304 MET A CA 1
ATOM 2358 C C . MET A 1 304 ? -5.093 4.538 -46.616 1.00 58.75 304 MET A C 1
ATOM 2360 O O . MET A 1 304 ? -3.968 4.406 -46.138 1.00 58.75 304 MET A O 1
ATOM 2364 N N . PHE A 1 305 ? -6.038 3.603 -46.430 1.00 63.62 305 PHE A N 1
ATOM 2365 C CA . PHE A 1 305 ? -5.888 2.436 -45.535 1.00 63.62 305 PHE A CA 1
ATOM 2366 C C . PHE A 1 305 ? -5.561 1.124 -46.233 1.00 63.62 305 PHE A C 1
ATOM 2368 O O . PHE A 1 305 ? -5.582 0.052 -45.623 1.00 63.62 305 PHE A O 1
ATOM 2375 N N . ILE A 1 306 ? -5.260 1.185 -47.524 1.00 66.19 306 ILE A N 1
ATOM 2376 C CA . ILE A 1 306 ? -4.897 0.004 -48.287 1.00 66.19 306 ILE A CA 1
ATOM 2377 C C . ILE A 1 306 ? -3.415 -0.287 -48.050 1.00 66.19 306 ILE A C 1
ATOM 2379 O O . ILE A 1 306 ? -2.562 0.593 -48.161 1.00 66.19 306 ILE A O 1
ATOM 2383 N N . CYS A 1 307 ? -3.088 -1.544 -47.738 1.00 68.69 307 CYS A N 1
ATOM 2384 C CA . CYS A 1 307 ? -1.696 -1.958 -47.628 1.00 68.69 307 CYS A CA 1
ATOM 2385 C C . CYS A 1 307 ? -0.924 -1.594 -48.908 1.00 68.69 307 CYS A C 1
ATOM 2387 O O . CYS A 1 307 ? -1.319 -1.972 -50.011 1.00 68.69 307 CYS A O 1
ATOM 2389 N N . ILE A 1 308 ? 0.218 -0.919 -48.753 1.00 65.81 308 ILE A N 1
ATOM 2390 C CA . ILE A 1 308 ? 1.074 -0.473 -49.867 1.00 65.81 308 ILE A CA 1
ATOM 2391 C C . ILE A 1 308 ? 1.691 -1.671 -50.624 1.00 65.81 308 ILE A C 1
ATOM 2393 O O . ILE A 1 308 ? 2.175 -1.525 -51.740 1.00 65.81 308 ILE A O 1
ATOM 2397 N N . GLY A 1 309 ? 1.667 -2.885 -50.060 1.00 63.78 309 GLY A N 1
ATOM 2398 C CA . GLY A 1 309 ? 2.169 -4.082 -50.738 1.00 63.78 309 GLY A CA 1
ATOM 2399 C C . GLY A 1 309 ? 1.360 -4.427 -51.993 1.00 63.78 309 GLY A C 1
ATOM 2400 O O . GLY A 1 309 ? 0.164 -4.688 -51.904 1.00 63.78 309 GLY A O 1
ATOM 2401 N N . ASP A 1 310 ? 2.012 -4.484 -53.158 1.00 61.34 310 ASP A N 1
ATOM 2402 C CA . ASP A 1 310 ? 1.368 -4.827 -54.443 1.00 61.34 310 ASP A CA 1
ATOM 2403 C C . ASP A 1 310 ? 0.742 -6.234 -54.449 1.00 61.34 310 ASP A C 1
ATOM 2405 O O . ASP A 1 310 ? -0.238 -6.494 -55.145 1.00 61.34 310 ASP A O 1
ATOM 2409 N N . ALA A 1 311 ? 1.280 -7.136 -53.626 1.00 63.88 311 ALA A N 1
ATOM 2410 C CA . ALA A 1 311 ? 0.768 -8.490 -53.445 1.00 63.88 311 ALA A CA 1
ATOM 2411 C C . ALA A 1 311 ? -0.417 -8.578 -52.462 1.00 63.88 311 ALA A C 1
ATOM 2413 O O . ALA A 1 311 ? -0.921 -9.671 -52.233 1.00 63.88 311 ALA A O 1
ATOM 2414 N N . CYS A 1 312 ? -0.858 -7.472 -51.845 1.00 65.75 312 CYS A N 1
ATOM 2415 C CA . CYS A 1 312 ? -1.884 -7.522 -50.806 1.00 65.75 312 CYS A CA 1
ATOM 2416 C C . CYS A 1 312 ? -3.289 -7.799 -51.389 1.00 65.75 312 CYS A C 1
ATOM 2418 O O . CYS A 1 312 ? -3.793 -6.995 -52.179 1.00 65.75 312 CYS A O 1
ATOM 2420 N N . PRO A 1 313 ? -3.994 -8.854 -50.947 1.00 66.12 313 PRO A N 1
ATOM 2421 C CA . PRO A 1 313 ? -5.346 -9.173 -51.415 1.00 66.12 313 PRO A CA 1
ATOM 2422 C C . PRO A 1 313 ? -6.370 -8.076 -51.093 1.00 66.12 313 PRO A C 1
ATOM 2424 O O . PRO A 1 313 ? -7.267 -7.805 -51.891 1.00 66.12 313 PRO A O 1
ATOM 2427 N N . ALA A 1 314 ? -6.215 -7.380 -49.958 1.00 65.00 314 ALA A N 1
ATOM 2428 C CA . ALA A 1 314 ? -7.064 -6.243 -49.582 1.00 65.00 314 ALA A CA 1
ATOM 2429 C C . ALA A 1 314 ? -6.938 -5.066 -50.572 1.00 65.00 314 ALA A C 1
ATOM 2431 O O . ALA A 1 314 ? -7.899 -4.332 -50.819 1.00 65.00 314 ALA A O 1
ATOM 2432 N N . ARG A 1 315 ? -5.769 -4.923 -51.213 1.00 63.09 315 ARG A N 1
ATOM 2433 C CA . ARG A 1 315 ? -5.554 -3.975 -52.315 1.00 63.09 315 ARG A CA 1
ATOM 2434 C C . ARG A 1 315 ? -6.186 -4.448 -53.622 1.00 63.09 315 ARG A C 1
ATOM 2436 O O . ARG A 1 315 ? -6.653 -3.622 -54.396 1.00 63.09 315 ARG A O 1
ATOM 2443 N N . GLN A 1 316 ? -6.235 -5.756 -53.863 1.00 57.28 316 GLN A N 1
ATOM 2444 C CA . GLN A 1 316 ? -6.804 -6.334 -55.087 1.00 57.28 316 GLN A CA 1
ATOM 2445 C C . GLN A 1 316 ? -8.341 -6.427 -55.070 1.00 57.28 316 GLN A C 1
ATOM 2447 O O . GLN A 1 316 ? -8.964 -6.414 -56.127 1.00 57.28 316 GLN A O 1
ATOM 2452 N N . THR A 1 317 ? -8.957 -6.517 -53.887 1.00 53.16 317 THR A N 1
ATOM 2453 C CA . THR A 1 317 ? -10.411 -6.713 -53.706 1.00 53.16 317 THR A CA 1
ATOM 2454 C C . THR A 1 317 ? -11.191 -5.426 -53.442 1.00 53.16 317 THR A C 1
ATOM 2456 O O . THR A 1 317 ? -12.402 -5.383 -53.670 1.00 53.16 317 THR A O 1
ATOM 2459 N N . SER A 1 318 ? -10.528 -4.358 -52.995 1.00 51.09 318 SER A N 1
ATOM 2460 C CA . SER A 1 318 ? -11.154 -3.043 -52.894 1.00 51.09 318 SER A CA 1
ATOM 2461 C C . SER A 1 318 ? -11.432 -2.514 -54.305 1.00 51.09 318 SER A C 1
ATOM 2463 O O . SER A 1 318 ? -10.528 -2.129 -55.037 1.00 51.09 318 SER A O 1
ATOM 2465 N N . ASN A 1 319 ? -12.710 -2.456 -54.699 1.00 44.66 319 ASN A N 1
ATOM 2466 C CA . ASN A 1 319 ? -13.173 -1.891 -55.984 1.00 44.66 319 ASN A CA 1
ATOM 2467 C C . ASN A 1 319 ? -12.741 -0.429 -56.226 1.00 44.66 319 ASN A C 1
ATOM 2469 O O . ASN A 1 319 ? -12.982 0.130 -57.295 1.00 44.66 319 ASN A O 1
ATOM 2473 N N . SER A 1 320 ? -12.116 0.190 -55.234 1.00 41.84 320 SER A N 1
ATOM 2474 C CA . SER A 1 320 ? -11.592 1.540 -55.239 1.00 41.84 320 SER A CA 1
ATOM 2475 C C . SER A 1 320 ? -10.084 1.627 -55.531 1.00 41.84 320 SER A C 1
ATOM 2477 O O . SER A 1 320 ? -9.573 2.725 -55.724 1.00 41.84 320 SER A O 1
ATOM 2479 N N . SER A 1 321 ? -9.376 0.496 -55.667 1.00 41.16 321 SER A N 1
ATOM 2480 C CA . SER A 1 321 ? -8.029 0.440 -56.260 1.00 41.16 321 SER A CA 1
ATOM 2481 C C . SER A 1 321 ? -8.040 0.435 -57.794 1.00 41.16 321 SER A C 1
ATOM 2483 O O . SER A 1 321 ? -6.982 0.437 -58.428 1.00 41.16 321 SER A O 1
ATOM 2485 N N . LYS A 1 322 ? -9.215 0.644 -58.407 1.00 39.62 322 LYS A N 1
ATOM 2486 C CA . LYS A 1 322 ? -9.276 1.589 -59.525 1.00 39.62 322 LYS A CA 1
ATOM 2487 C C . LYS A 1 322 ? -8.896 2.974 -58.986 1.00 39.62 322 LYS A C 1
ATOM 2489 O O . LYS A 1 322 ? -9.729 3.876 -58.943 1.00 39.62 322 LYS A O 1
ATOM 2494 N N . ALA A 1 323 ? -7.613 3.167 -58.649 1.00 38.28 323 ALA A N 1
ATOM 2495 C CA . ALA A 1 323 ? -6.968 4.447 -58.893 1.00 38.28 323 ALA A CA 1
ATOM 2496 C C . ALA A 1 323 ? -7.522 4.910 -60.235 1.00 38.28 323 ALA A C 1
ATOM 2498 O O . ALA A 1 323 ? -7.551 4.083 -61.147 1.00 38.28 323 ALA A O 1
ATOM 2499 N N . HIS A 1 324 ? -8.078 6.122 -60.299 1.00 40.88 324 HIS A N 1
ATOM 2500 C CA . HIS A 1 324 ? -8.726 6.697 -61.475 1.00 40.88 324 HIS A CA 1
ATOM 2501 C C . HIS A 1 324 ? -7.776 6.675 -62.687 1.00 40.88 324 HIS A C 1
ATOM 2503 O O . HIS A 1 324 ? -7.252 7.685 -63.146 1.00 40.88 324 HIS A O 1
ATOM 2509 N N . VAL A 1 325 ? -7.572 5.495 -63.252 1.00 40.88 325 VAL A N 1
ATOM 2510 C CA . VAL A 1 325 ? -7.178 5.266 -64.611 1.00 40.88 325 VAL A CA 1
ATOM 2511 C C . VAL A 1 325 ? -8.438 5.671 -65.336 1.00 40.88 325 VAL A C 1
ATOM 2513 O O . VAL A 1 325 ? -9.422 4.938 -65.367 1.00 40.88 325 VAL A O 1
ATOM 2516 N N . CYS A 1 326 ? -8.458 6.909 -65.823 1.00 38.28 326 CYS A N 1
ATOM 2517 C CA . CYS A 1 326 ? -9.429 7.300 -66.826 1.00 38.28 326 CYS A CA 1
ATOM 2518 C C . CYS A 1 326 ? -9.433 6.175 -67.871 1.00 38.28 326 CYS A C 1
ATOM 2520 O O . CYS A 1 326 ? -8.397 5.941 -68.498 1.00 38.28 326 CYS A O 1
ATOM 2522 N N . ASP A 1 327 ? -10.547 5.447 -68.016 1.00 43.00 327 ASP A N 1
ATOM 2523 C CA . ASP A 1 327 ? -10.633 4.274 -68.902 1.00 43.00 327 ASP A CA 1
ATOM 2524 C C . ASP A 1 327 ? -10.215 4.635 -70.347 1.00 43.00 327 ASP A C 1
ATOM 2526 O O . ASP A 1 327 ? -9.695 3.800 -71.085 1.00 43.00 327 ASP A O 1
ATOM 2530 N N . GLY A 1 328 ? -10.319 5.916 -70.730 1.00 42.69 328 GLY A N 1
ATOM 2531 C CA . GLY A 1 328 ? -9.805 6.440 -71.999 1.00 42.69 328 GLY A CA 1
ATOM 2532 C C . GLY A 1 328 ? -8.280 6.642 -72.078 1.00 42.69 328 GLY A C 1
ATOM 2533 O O . GLY A 1 328 ? -7.726 6.634 -73.174 1.00 42.69 328 GLY A O 1
ATOM 2534 N N . CYS A 1 329 ? -7.566 6.816 -70.961 1.00 42.50 329 CYS A N 1
ATOM 2535 C CA . CYS A 1 329 ? -6.111 7.033 -70.947 1.00 42.50 329 CYS A CA 1
ATOM 2536 C C . CYS A 1 329 ? -5.304 5.728 -70.943 1.00 42.50 329 CYS A C 1
ATOM 2538 O O . CYS A 1 329 ? -4.259 5.686 -71.590 1.00 42.50 329 CYS A O 1
ATOM 2540 N N . ALA A 1 330 ? -5.776 4.661 -70.285 1.00 46.28 330 ALA A N 1
ATOM 2541 C CA . ALA A 1 330 ? -5.075 3.369 -70.277 1.00 46.28 330 ALA A CA 1
ATOM 2542 C C . ALA A 1 330 ? -4.911 2.758 -71.672 1.00 46.28 330 ALA A C 1
ATOM 2544 O O . ALA A 1 330 ? -3.897 2.118 -71.936 1.00 46.28 330 ALA A O 1
ATOM 2545 N N . GLN A 1 331 ? -5.883 2.971 -72.562 1.00 47.44 331 GLN A N 1
ATOM 2546 C CA . GLN A 1 331 ? -5.852 2.401 -73.909 1.00 47.44 331 GLN A CA 1
ATOM 2547 C C . GLN A 1 331 ? -5.111 3.270 -74.935 1.00 47.44 331 GLN A C 1
ATOM 2549 O O . GLN A 1 331 ? -4.654 2.741 -75.943 1.00 47.44 331 GLN A O 1
ATOM 2554 N N . LEU A 1 332 ? -4.982 4.585 -74.705 1.00 46.03 332 LEU A N 1
ATOM 2555 C CA . LEU A 1 332 ? -4.473 5.522 -75.721 1.00 46.03 332 LEU A CA 1
ATOM 2556 C C . LEU A 1 332 ? -3.166 6.239 -75.347 1.00 46.03 332 LEU A C 1
ATOM 2558 O O . LEU A 1 332 ? -2.413 6.595 -76.250 1.00 46.03 332 LEU A O 1
ATOM 2562 N N . TYR A 1 333 ? -2.886 6.475 -74.058 1.00 50.94 333 TYR A N 1
ATOM 2563 C CA . TYR A 1 333 ? -1.800 7.377 -73.618 1.00 50.94 333 TYR A CA 1
ATOM 2564 C C . TYR A 1 333 ? -1.029 6.899 -72.373 1.00 50.94 333 TYR A C 1
ATOM 2566 O O . TYR A 1 333 ? -0.212 7.640 -71.823 1.00 50.94 333 TYR A O 1
ATOM 2574 N N . GLY A 1 334 ? -1.308 5.684 -71.899 1.00 56.50 334 GLY A N 1
ATOM 2575 C CA . GLY A 1 334 ? -0.650 5.074 -70.749 1.00 56.50 334 GLY A CA 1
ATOM 2576 C C . GLY A 1 334 ? 0.485 4.143 -71.154 1.00 56.50 334 GLY A C 1
ATOM 2577 O O . GLY A 1 334 ? 0.341 3.375 -72.105 1.00 56.50 334 GLY A O 1
ATOM 2578 N N . ARG A 1 335 ? 1.595 4.161 -70.413 1.00 59.72 335 ARG A N 1
ATOM 2579 C CA . ARG A 1 335 ? 2.698 3.202 -70.591 1.00 59.72 335 ARG A CA 1
ATOM 2580 C C . ARG A 1 335 ? 3.084 2.571 -69.259 1.00 59.72 335 ARG A C 1
ATOM 2582 O O . ARG A 1 335 ? 2.955 3.194 -68.209 1.00 59.72 335 ARG A O 1
ATOM 2589 N N . ARG A 1 336 ? 3.537 1.318 -69.328 1.00 61.16 336 ARG A N 1
ATOM 2590 C CA . ARG A 1 336 ? 4.156 0.602 -68.207 1.00 61.16 336 ARG A CA 1
ATOM 2591 C C . ARG A 1 336 ? 5.672 0.707 -68.311 1.00 61.16 336 ARG A C 1
ATOM 2593 O O . ARG A 1 336 ? 6.193 0.732 -69.427 1.00 61.16 336 ARG A O 1
ATOM 2600 N N . CYS A 1 337 ? 6.365 0.759 -67.178 1.00 58.25 337 CYS A N 1
ATOM 2601 C CA . CYS A 1 337 ? 7.824 0.672 -67.184 1.00 58.25 337 CYS A CA 1
ATOM 2602 C C . CYS A 1 337 ? 8.236 -0.747 -67.591 1.00 58.25 337 CYS A C 1
ATOM 2604 O O . CYS A 1 337 ? 7.729 -1.713 -67.023 1.00 58.25 337 CYS A O 1
ATOM 2606 N N . GLU A 1 338 ? 9.160 -0.887 -68.541 1.00 63.88 338 GLU A N 1
ATOM 2607 C CA . GLU A 1 338 ? 9.701 -2.204 -68.910 1.00 63.88 338 GLU A CA 1
ATOM 2608 C C . GLU A 1 338 ? 10.539 -2.802 -67.770 1.00 63.88 338 GLU A C 1
ATOM 2610 O O . GLU A 1 338 ? 10.493 -4.009 -67.545 1.00 63.88 338 GLU A O 1
ATOM 2615 N N . ASP A 1 339 ? 11.214 -1.949 -66.993 1.00 57.56 339 ASP A N 1
ATOM 2616 C CA . ASP A 1 339 ? 12.017 -2.359 -65.836 1.00 57.56 339 ASP A CA 1
ATOM 2617 C C . ASP A 1 339 ? 11.172 -2.570 -64.562 1.00 57.56 339 ASP A C 1
ATOM 2619 O O . ASP A 1 339 ? 11.566 -3.317 -63.669 1.00 57.56 339 ASP A O 1
ATOM 2623 N N . HIS A 1 340 ? 9.987 -1.946 -64.485 1.00 61.81 340 HIS A N 1
ATOM 2624 C CA . HIS A 1 340 ? 9.065 -2.025 -63.341 1.00 61.81 340 HIS A CA 1
ATOM 2625 C C . HIS A 1 340 ? 7.643 -2.343 -63.839 1.00 61.81 340 HIS A C 1
ATOM 2627 O O . HIS A 1 340 ? 6.794 -1.452 -63.917 1.00 61.81 340 HIS A O 1
ATOM 2633 N N . PRO A 1 341 ? 7.346 -3.607 -64.198 1.00 55.62 341 PRO A N 1
ATOM 2634 C CA . PRO A 1 341 ? 6.117 -3.978 -64.912 1.00 55.62 341 PRO A CA 1
ATOM 2635 C C . PRO A 1 341 ? 4.813 -3.752 -64.122 1.00 55.62 341 PRO A C 1
ATOM 2637 O O . PRO A 1 341 ? 3.723 -3.846 -64.699 1.00 55.62 341 PRO A O 1
ATOM 2640 N N . GLY A 1 342 ? 4.922 -3.460 -62.821 1.00 53.16 342 GLY A N 1
ATOM 2641 C CA . GLY A 1 342 ? 3.818 -3.067 -61.942 1.00 53.16 342 GLY A CA 1
ATOM 2642 C C . GLY A 1 342 ? 3.509 -1.565 -61.933 1.00 53.16 342 GLY A C 1
ATOM 2643 O O . GLY A 1 342 ? 2.450 -1.179 -61.448 1.00 53.16 342 GLY A O 1
ATOM 2644 N N . GLU A 1 343 ? 4.377 -0.720 -62.495 1.00 52.19 343 GLU A N 1
ATOM 2645 C CA . GLU A 1 343 ? 4.209 0.735 -62.487 1.00 52.19 343 GLU A CA 1
ATOM 2646 C C . GLU A 1 343 ? 3.653 1.266 -63.811 1.00 52.19 343 GLU A C 1
ATOM 2648 O O . GLU A 1 343 ? 4.037 0.826 -64.901 1.00 52.19 343 GLU A O 1
ATOM 2653 N N . TRP A 1 344 ? 2.747 2.242 -63.719 1.00 58.94 344 TRP A N 1
ATOM 2654 C CA . TRP A 1 344 ? 2.063 2.857 -64.856 1.00 58.94 344 TRP A CA 1
ATOM 2655 C C . TRP A 1 344 ? 1.952 4.372 -64.674 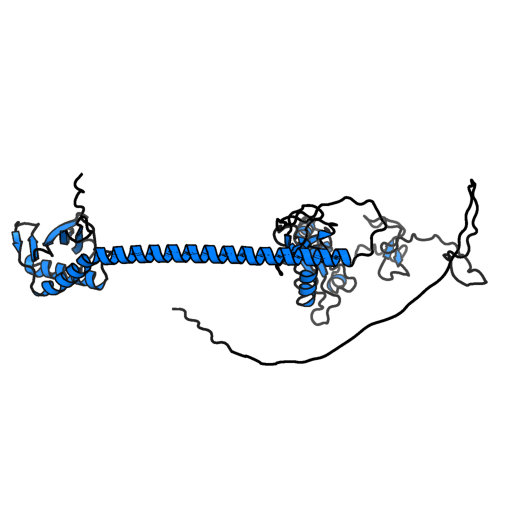1.00 58.94 344 TRP A C 1
ATOM 2657 O O . TRP A 1 344 ? 1.670 4.840 -63.572 1.00 58.94 344 TRP A O 1
ATOM 2667 N N . TRP A 1 345 ? 2.120 5.138 -65.757 1.00 63.94 345 TRP A N 1
ATOM 2668 C CA . TRP A 1 345 ? 1.882 6.587 -65.759 1.00 63.94 345 TRP A CA 1
ATOM 2669 C C . TRP A 1 345 ? 1.291 7.083 -67.091 1.00 63.94 345 TRP A C 1
ATOM 2671 O O . TRP A 1 345 ? 1.353 6.407 -68.124 1.00 63.94 345 TRP A O 1
ATOM 2681 N N . CYS A 1 346 ? 0.683 8.275 -67.055 1.00 56.78 346 CYS A N 1
ATOM 2682 C CA . CYS A 1 346 ? -0.015 8.901 -68.181 1.00 56.78 346 CYS A CA 1
ATOM 2683 C C . CYS A 1 346 ? 0.828 10.014 -68.815 1.00 56.78 346 CYS A C 1
ATOM 2685 O O . CYS A 1 346 ? 1.186 10.990 -68.158 1.00 56.78 346 CYS A O 1
ATOM 2687 N N . GLU A 1 347 ? 1.060 9.928 -70.125 1.00 54.69 347 GLU A N 1
ATOM 2688 C CA . GLU A 1 347 ? 1.932 10.843 -70.880 1.00 54.69 347 GLU A CA 1
ATOM 2689 C C . GLU A 1 347 ? 1.387 12.289 -70.971 1.00 54.69 347 GLU A C 1
ATOM 2691 O O . GLU A 1 347 ? 2.116 13.210 -71.332 1.00 54.69 347 GLU A O 1
ATOM 2696 N N . ARG A 1 348 ? 0.106 12.524 -70.634 1.00 49.12 348 ARG A N 1
ATOM 2697 C CA . ARG A 1 348 ? -0.573 13.820 -70.842 1.00 49.12 348 ARG A CA 1
ATOM 2698 C C . ARG A 1 348 ? -0.989 14.584 -69.586 1.00 49.12 348 ARG A C 1
ATOM 2700 O O . ARG A 1 348 ? -1.612 15.631 -69.735 1.00 49.12 348 ARG A O 1
ATOM 2707 N N . GLY A 1 349 ? -0.681 14.103 -68.379 1.00 50.44 349 GLY A N 1
ATOM 2708 C CA . GLY A 1 349 ? -0.909 14.863 -67.135 1.00 50.44 349 GLY A CA 1
ATOM 2709 C C . GLY A 1 349 ? -2.348 15.365 -66.912 1.00 50.44 349 GLY A C 1
ATOM 2710 O O . GLY A 1 349 ? -2.549 16.338 -66.197 1.00 50.44 349 GLY A O 1
ATOM 2711 N N . LYS A 1 350 ? -3.353 14.748 -67.556 1.00 45.31 350 LYS A N 1
ATOM 2712 C CA . LYS A 1 350 ? -4.771 15.160 -67.482 1.00 45.31 350 LYS A CA 1
ATOM 2713 C C . LYS A 1 350 ? -5.601 14.375 -66.462 1.00 45.31 350 LYS A C 1
ATOM 2715 O O . LYS A 1 350 ? -6.785 14.655 -66.312 1.00 45.31 350 LYS A O 1
ATOM 2720 N N . CYS A 1 351 ? -5.007 13.394 -65.786 1.00 46.53 351 CYS A N 1
ATOM 2721 C CA . CYS A 1 351 ? -5.615 12.770 -64.612 1.00 46.53 351 CYS A CA 1
ATOM 2722 C C . CYS A 1 351 ? -5.187 13.621 -63.415 1.00 46.53 351 CYS A C 1
ATOM 2724 O O . CYS A 1 351 ? -3.992 13.840 -63.223 1.00 46.53 351 CYS A O 1
ATOM 2726 N N . ALA A 1 352 ? -6.164 14.215 -62.738 1.00 44.59 352 ALA A N 1
ATOM 2727 C CA . ALA A 1 352 ? -5.939 15.290 -61.789 1.00 44.59 352 ALA A CA 1
ATOM 2728 C C . ALA A 1 352 ? -4.994 14.856 -60.651 1.00 44.59 352 ALA A C 1
ATOM 2730 O O . ALA A 1 352 ? -5.152 13.779 -60.089 1.00 44.59 352 ALA A O 1
ATOM 2731 N N . GLU A 1 353 ? -4.037 15.743 -60.362 1.00 41.03 353 GLU A N 1
ATOM 2732 C CA . GLU A 1 353 ? -3.191 15.847 -59.158 1.00 41.03 353 GLU A CA 1
ATOM 2733 C C . GLU A 1 353 ? -1.776 15.252 -59.143 1.00 41.03 353 GLU A C 1
ATOM 2735 O O . GLU A 1 353 ? -0.994 15.654 -58.285 1.00 41.03 353 GLU A O 1
ATOM 2740 N N . GLN A 1 354 ? -1.333 14.471 -60.135 1.00 46.19 354 GLN A N 1
ATOM 2741 C CA . GLN A 1 354 ? 0.105 14.174 -60.280 1.00 46.19 354 GLN A CA 1
ATOM 2742 C C . GLN A 1 354 ? 0.569 14.252 -61.737 1.00 46.19 354 GLN A C 1
ATOM 2744 O O . GLN A 1 354 ? 0.387 13.338 -62.540 1.00 46.19 354 GLN A O 1
ATOM 2749 N N . THR A 1 355 ? 1.220 15.360 -62.094 1.00 44.84 355 THR A N 1
ATOM 2750 C CA . THR A 1 355 ? 1.928 15.535 -63.371 1.00 44.84 355 THR A CA 1
ATOM 2751 C C . THR A 1 355 ? 3.261 14.782 -63.360 1.00 44.84 355 THR A C 1
ATOM 2753 O O . THR A 1 355 ? 4.328 15.389 -63.460 1.00 44.84 355 THR A O 1
ATOM 2756 N N . LEU A 1 356 ? 3.233 13.458 -63.219 1.00 49.59 356 LEU A N 1
ATOM 2757 C CA . LEU A 1 356 ? 4.435 12.641 -63.371 1.00 49.59 356 LEU A CA 1
ATOM 2758 C C . LEU A 1 356 ? 4.581 12.249 -64.846 1.00 49.59 356 LEU A C 1
ATOM 2760 O O . LEU A 1 356 ? 3.932 11.339 -65.350 1.00 49.59 356 LEU A O 1
ATOM 2764 N N . SER A 1 357 ? 5.445 12.979 -65.555 1.00 54.00 357 SER A N 1
ATOM 2765 C CA . SER A 1 357 ? 5.900 12.648 -66.919 1.00 54.00 357 SER A CA 1
ATOM 2766 C C . SER A 1 357 ? 7.022 11.595 -66.933 1.00 54.00 357 SER A C 1
ATOM 2768 O O . SER A 1 357 ? 7.586 11.291 -67.988 1.00 54.00 357 SER A O 1
ATOM 2770 N N . LYS A 1 358 ? 7.344 11.039 -65.759 1.00 61.22 358 LYS A N 1
ATOM 2771 C CA . LYS A 1 358 ? 8.435 10.101 -65.500 1.00 61.22 358 LYS A CA 1
ATOM 2772 C C . LYS A 1 358 ? 7.945 8.926 -64.655 1.00 61.22 358 LYS A C 1
ATOM 2774 O O . LYS A 1 358 ? 6.987 9.064 -63.898 1.00 61.22 358 LYS A O 1
ATOM 2779 N N . CYS A 1 359 ? 8.642 7.801 -64.768 1.00 54.50 359 CYS A N 1
ATOM 2780 C CA . CYS A 1 359 ? 8.437 6.635 -63.911 1.00 54.50 359 CYS A CA 1
ATOM 2781 C C . CYS A 1 359 ? 8.763 6.970 -62.437 1.00 54.50 359 CYS A C 1
ATOM 2783 O O . CYS A 1 359 ? 9.852 7.486 -62.191 1.00 54.50 359 CYS A O 1
ATOM 2785 N N . PRO A 1 360 ? 7.894 6.671 -61.455 1.00 54.47 360 PRO A N 1
ATOM 2786 C CA . PRO A 1 360 ? 8.144 7.006 -60.052 1.00 54.47 360 PRO A CA 1
ATOM 2787 C C . PRO A 1 360 ? 9.294 6.207 -59.414 1.00 54.47 360 PRO A C 1
ATOM 2789 O O . PRO A 1 360 ? 9.975 6.753 -58.549 1.00 54.47 360 PRO A O 1
ATOM 2792 N N . SER A 1 361 ? 9.570 4.970 -59.853 1.00 56.47 361 SER A N 1
ATOM 2793 C CA . SER A 1 361 ? 10.689 4.185 -59.299 1.00 56.47 361 SER A CA 1
ATOM 2794 C C . SER A 1 361 ? 12.062 4.503 -59.889 1.00 56.47 361 SER A C 1
ATOM 2796 O O . SER A 1 361 ? 13.067 4.385 -59.189 1.00 56.47 361 SER A O 1
ATOM 2798 N N . CYS A 1 362 ? 12.153 4.894 -61.164 1.00 63.59 362 CYS A N 1
ATOM 2799 C CA . CYS A 1 362 ? 13.453 5.104 -61.824 1.00 63.59 362 CYS A CA 1
ATOM 2800 C C . CYS A 1 362 ? 13.660 6.491 -62.436 1.00 63.59 362 CYS A C 1
ATOM 2802 O O . CYS A 1 362 ? 14.717 6.750 -63.008 1.00 63.59 362 CYS A O 1
ATOM 2804 N N . ASP A 1 363 ? 12.670 7.376 -62.326 1.00 56.62 363 ASP A N 1
ATOM 2805 C CA . ASP A 1 363 ? 12.700 8.771 -62.777 1.00 56.62 363 ASP A CA 1
ATOM 2806 C C . ASP A 1 363 ? 13.043 8.960 -64.276 1.00 56.62 363 ASP A C 1
ATOM 2808 O O . ASP A 1 363 ? 13.389 10.056 -64.731 1.00 56.62 363 ASP A O 1
ATOM 2812 N N . LEU A 1 364 ? 12.920 7.890 -65.075 1.00 56.84 364 LEU A N 1
ATOM 2813 C CA . LEU A 1 364 ? 13.167 7.901 -66.516 1.00 56.84 364 LEU A CA 1
ATOM 2814 C C . LEU A 1 364 ? 12.057 8.685 -67.247 1.00 56.84 364 LEU A C 1
ATOM 2816 O O . LEU A 1 364 ? 10.877 8.344 -67.102 1.00 56.84 364 LEU A O 1
ATOM 2820 N N . PRO A 1 365 ? 12.401 9.712 -68.053 1.00 51.25 365 PRO A N 1
ATOM 2821 C CA . PRO A 1 365 ? 11.444 10.388 -68.921 1.00 51.25 365 PRO A CA 1
ATOM 2822 C C . PRO A 1 365 ? 11.105 9.526 -70.144 1.00 51.25 365 PRO A C 1
ATOM 2824 O O . PRO A 1 365 ? 11.932 8.756 -70.635 1.00 51.25 365 PRO A O 1
ATOM 2827 N N . LEU A 1 366 ? 9.899 9.698 -70.689 1.00 43.22 366 LEU A N 1
ATOM 2828 C CA . LEU A 1 366 ? 9.533 9.113 -71.980 1.00 43.22 366 LEU A CA 1
ATOM 2829 C C . LEU A 1 366 ? 10.395 9.725 -73.095 1.00 43.22 366 LEU A C 1
ATOM 2831 O O . LEU A 1 366 ? 10.329 10.924 -73.360 1.00 43.22 366 LEU A O 1
ATOM 2835 N N . CYS A 1 367 ? 11.222 8.910 -73.751 1.00 29.89 367 CYS A N 1
ATOM 2836 C CA . CYS A 1 367 ? 11.989 9.335 -74.920 1.00 29.89 367 CYS A CA 1
ATOM 2837 C C . CYS A 1 367 ? 11.049 9.445 -76.138 1.00 29.89 367 CYS A C 1
ATOM 2839 O O . CYS A 1 367 ? 10.419 8.443 -76.496 1.00 29.89 367 CYS A O 1
ATOM 2841 N N . PRO A 1 368 ? 10.938 10.605 -76.816 1.00 33.31 368 PRO A N 1
ATOM 2842 C CA . PRO A 1 368 ? 10.192 10.685 -78.060 1.00 33.31 368 PRO A CA 1
ATOM 2843 C C . PRO A 1 368 ? 11.028 10.039 -79.169 1.00 33.31 368 PRO A C 1
ATOM 2845 O O . PRO A 1 368 ? 12.045 10.577 -79.588 1.00 33.31 368 PRO A O 1
ATOM 2848 N N . THR A 1 369 ? 10.592 8.861 -79.619 1.00 34.06 369 THR A N 1
ATOM 2849 C CA . THR A 1 369 ? 10.889 8.237 -80.925 1.00 34.06 369 THR A CA 1
ATOM 2850 C C . THR A 1 369 ? 12.079 8.816 -81.707 1.00 34.06 369 THR A C 1
ATOM 2852 O O . THR A 1 369 ? 11.887 9.625 -82.610 1.00 34.06 369 THR A O 1
ATOM 2855 N N . ILE A 1 370 ? 13.292 8.307 -81.464 1.00 28.56 370 ILE A N 1
ATOM 2856 C CA . ILE A 1 370 ? 14.356 8.257 -82.480 1.00 28.56 370 ILE A CA 1
ATOM 2857 C C . ILE A 1 370 ? 15.016 6.877 -82.410 1.00 28.56 370 ILE A C 1
ATOM 2859 O O . ILE A 1 370 ? 15.609 6.487 -81.407 1.00 28.56 370 ILE A O 1
ATOM 2863 N N . ARG A 1 371 ? 14.883 6.113 -83.500 1.00 38.31 371 ARG A N 1
ATOM 2864 C CA . ARG A 1 371 ? 15.612 4.862 -83.732 1.00 38.31 371 ARG A CA 1
ATOM 2865 C C . ARG A 1 371 ? 17.116 5.152 -83.695 1.00 38.31 371 ARG A C 1
ATOM 2867 O O . ARG A 1 371 ? 17.625 5.767 -84.626 1.00 38.31 371 ARG A O 1
ATOM 2874 N N . HIS A 1 372 ? 17.833 4.635 -82.703 1.00 30.64 372 HIS A N 1
ATOM 2875 C CA . HIS A 1 372 ? 19.286 4.498 -82.786 1.00 30.64 372 HIS A CA 1
ATOM 2876 C C . HIS A 1 372 ? 19.637 3.027 -83.024 1.00 30.64 372 HIS A C 1
ATOM 2878 O O . HIS A 1 372 ? 19.425 2.165 -82.175 1.00 30.64 372 HIS A O 1
ATOM 2884 N N . GLN A 1 373 ? 20.118 2.742 -84.236 1.00 35.34 373 GLN A N 1
ATOM 2885 C CA . GLN A 1 373 ? 20.701 1.457 -84.612 1.00 35.34 373 GLN A CA 1
ATOM 2886 C C . GLN A 1 373 ? 21.934 1.173 -83.738 1.00 35.34 373 GLN A C 1
ATOM 2888 O O . GLN A 1 373 ? 22.743 2.065 -83.485 1.00 35.34 373 GLN A O 1
ATOM 2893 N N . ALA A 1 374 ? 22.072 -0.069 -83.273 1.00 37.78 374 ALA A N 1
ATOM 2894 C CA . ALA A 1 374 ? 23.197 -0.509 -82.455 1.00 37.78 374 ALA A CA 1
ATOM 2895 C C . ALA A 1 374 ? 24.534 -0.420 -83.218 1.00 37.78 374 ALA A C 1
ATOM 2897 O O . ALA A 1 374 ? 24.599 -0.722 -84.410 1.00 37.78 374 ALA A O 1
ATOM 2898 N N . CYS A 1 375 ? 25.616 -0.063 -82.514 1.00 36.72 375 CYS A N 1
ATOM 2899 C CA . CYS A 1 375 ? 26.979 -0.120 -83.046 1.00 36.72 375 CYS A CA 1
ATOM 2900 C C . CYS A 1 375 ? 27.312 -1.549 -83.518 1.00 36.72 375 CYS A C 1
ATOM 2902 O O . CYS A 1 375 ? 27.192 -2.509 -82.749 1.00 36.72 375 CYS A O 1
ATOM 2904 N N . ALA A 1 376 ? 27.762 -1.684 -84.769 1.00 38.91 376 ALA A N 1
ATOM 2905 C CA . ALA A 1 376 ? 28.006 -2.968 -85.431 1.00 38.91 376 ALA A CA 1
ATOM 2906 C C . ALA A 1 376 ? 29.118 -3.825 -84.785 1.00 38.91 376 ALA A C 1
ATOM 2908 O O . ALA A 1 376 ? 29.206 -5.013 -85.082 1.00 38.91 376 ALA A O 1
ATOM 2909 N N . ALA A 1 377 ? 29.931 -3.264 -83.881 1.00 37.22 377 ALA A N 1
ATOM 2910 C CA . ALA A 1 377 ? 31.027 -3.978 -83.222 1.00 37.22 377 ALA A CA 1
ATOM 2911 C C . ALA A 1 377 ? 30.671 -4.580 -81.845 1.00 37.22 377 ALA A C 1
ATOM 2913 O O . ALA A 1 377 ? 31.293 -5.559 -81.445 1.00 37.22 377 ALA A O 1
ATOM 2914 N N . CYS A 1 378 ? 29.696 -4.032 -81.103 1.00 48.56 378 CYS A N 1
ATOM 2915 C CA . CYS A 1 378 ? 29.476 -4.426 -79.696 1.00 48.56 378 CYS A CA 1
ATOM 2916 C C . CYS A 1 378 ? 28.012 -4.518 -79.223 1.00 48.56 378 CYS A C 1
ATOM 2918 O O . CYS A 1 378 ? 27.778 -4.811 -78.051 1.00 48.56 378 CYS A O 1
ATOM 2920 N N . LYS A 1 379 ? 27.026 -4.309 -80.110 1.00 41.78 379 LYS A N 1
ATOM 2921 C CA . LYS A 1 379 ? 25.594 -4.631 -79.905 1.00 41.78 379 LYS A CA 1
ATOM 2922 C C . LYS A 1 379 ? 24.982 -4.264 -78.529 1.00 41.78 379 LYS A C 1
ATOM 2924 O O . LYS A 1 379 ? 24.152 -5.009 -78.019 1.00 41.78 379 LYS A O 1
ATOM 2929 N N . THR A 1 380 ? 25.322 -3.117 -77.939 1.00 38.53 380 THR A N 1
ATOM 2930 C CA . THR A 1 380 ? 24.669 -2.611 -76.711 1.00 38.53 380 THR A CA 1
ATOM 2931 C C . THR A 1 380 ? 24.229 -1.147 -76.866 1.00 38.53 380 THR A C 1
ATOM 2933 O O . THR A 1 380 ? 24.997 -0.342 -77.403 1.00 38.53 380 THR A O 1
ATOM 2936 N N . PRO A 1 381 ? 23.002 -0.777 -76.440 1.00 33.16 381 PRO A N 1
ATOM 2937 C CA . PRO A 1 381 ? 22.524 0.603 -76.475 1.00 33.16 381 PRO A CA 1
ATOM 2938 C C . PRO A 1 381 ? 23.084 1.418 -75.291 1.00 33.16 381 PRO A C 1
ATOM 2940 O O . PRO A 1 381 ? 22.759 1.181 -74.135 1.00 33.16 381 PRO A O 1
ATOM 2943 N N . SER A 1 382 ? 23.979 2.358 -75.611 1.00 31.47 382 SER A N 1
ATOM 2944 C CA . SER A 1 382 ? 24.341 3.583 -74.868 1.00 31.47 382 SER A CA 1
ATOM 2945 C C . SER A 1 382 ? 24.303 3.574 -73.323 1.00 31.47 382 SER A C 1
ATOM 2947 O O . SER A 1 382 ? 23.334 4.029 -72.726 1.00 31.47 382 SER A O 1
ATOM 2949 N N . SER A 1 383 ? 25.419 3.192 -72.685 1.00 35.28 383 SER A N 1
ATOM 2950 C CA . SER A 1 383 ? 25.982 3.844 -71.471 1.00 35.28 383 SER A CA 1
ATOM 2951 C C . SER A 1 383 ? 27.300 3.189 -71.003 1.00 35.28 383 SER A C 1
ATOM 2953 O O . SER A 1 383 ? 27.514 2.931 -69.822 1.00 35.28 383 SER A O 1
ATOM 2955 N N . CYS A 1 384 ? 28.247 2.911 -71.910 1.00 33.06 384 CYS A N 1
ATOM 2956 C CA . CYS A 1 384 ? 29.568 2.435 -71.488 1.00 33.06 384 CYS A CA 1
ATOM 2957 C C . CYS A 1 384 ? 30.530 3.613 -71.272 1.00 33.06 384 CYS A C 1
ATOM 2959 O O . CYS A 1 384 ? 30.921 4.292 -72.220 1.00 33.06 384 CYS A O 1
ATOM 2961 N N . LYS A 1 385 ? 30.985 3.799 -70.029 1.00 38.94 385 LYS A N 1
ATOM 2962 C CA . LYS A 1 385 ? 32.038 4.749 -69.616 1.00 38.94 385 LYS A CA 1
ATOM 2963 C C . LYS A 1 385 ? 33.409 4.552 -70.306 1.00 38.94 385 LYS A C 1
ATOM 2965 O O . LYS A 1 385 ? 34.325 5.311 -70.022 1.00 38.94 385 LYS A O 1
ATOM 2970 N N . ARG A 1 386 ? 33.589 3.563 -71.196 1.00 39.03 386 ARG A N 1
ATOM 2971 C CA . ARG A 1 386 ? 34.882 3.242 -71.843 1.00 39.03 386 ARG A CA 1
ATOM 2972 C C . ARG A 1 386 ? 35.195 4.007 -73.143 1.00 39.03 386 ARG A C 1
ATOM 2974 O O . ARG A 1 386 ? 36.266 3.779 -73.692 1.00 39.03 386 ARG A O 1
ATOM 2981 N N . CYS A 1 387 ? 34.325 4.893 -73.642 1.00 37.66 387 CYS A N 1
ATOM 2982 C CA . CYS A 1 387 ? 34.494 5.493 -74.983 1.00 37.66 387 CYS A CA 1
ATOM 2983 C C . CYS A 1 387 ? 34.452 7.033 -75.065 1.00 37.66 387 CYS A C 1
ATOM 2985 O O . CYS A 1 387 ? 34.216 7.549 -76.154 1.00 37.66 387 CYS A O 1
ATOM 2987 N N . LEU A 1 388 ? 34.695 7.786 -73.985 1.00 32.25 388 LEU A N 1
ATOM 2988 C CA . LEU A 1 388 ? 34.848 9.247 -74.097 1.00 32.25 388 LEU A CA 1
ATOM 2989 C C . LEU A 1 388 ? 36.322 9.680 -73.989 1.00 32.25 388 LEU A C 1
ATOM 2991 O O . LEU A 1 388 ? 36.974 9.318 -73.008 1.00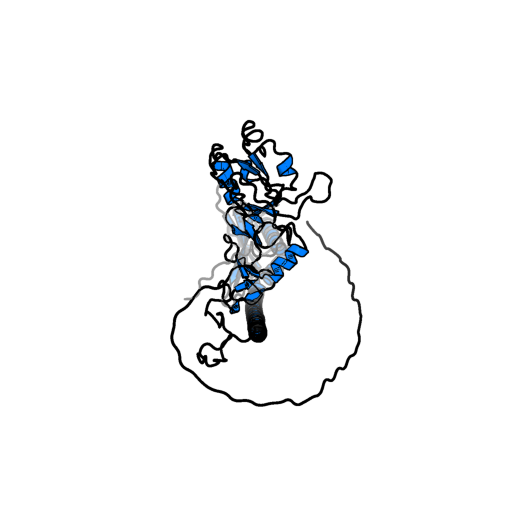 32.25 388 LEU A O 1
ATOM 2995 N N . PRO A 1 389 ? 36.849 10.436 -74.976 1.00 32.81 389 PRO A N 1
ATOM 2996 C CA . PRO A 1 389 ? 38.195 10.988 -74.948 1.00 32.81 389 PRO A CA 1
ATOM 2997 C C . PRO A 1 389 ? 38.278 12.226 -74.047 1.00 32.81 389 PRO A C 1
ATOM 2999 O O . PRO A 1 389 ? 37.397 13.085 -74.032 1.00 32.81 389 PRO A O 1
ATOM 3002 N N . THR A 1 390 ? 39.384 12.295 -73.317 1.00 35.84 390 THR A N 1
ATOM 3003 C CA . THR A 1 390 ? 39.854 13.403 -72.485 1.00 35.84 390 THR A CA 1
ATOM 3004 C C . THR A 1 390 ? 40.199 14.619 -73.350 1.00 35.84 390 THR A C 1
ATOM 3006 O O . THR A 1 390 ? 40.981 14.488 -74.286 1.00 35.84 390 THR A O 1
ATOM 3009 N N . LEU A 1 391 ? 39.681 15.801 -73.009 1.00 31.72 391 LEU A N 1
ATOM 3010 C CA . LEU A 1 391 ? 40.156 17.117 -73.464 1.00 31.72 391 LEU A CA 1
ATOM 3011 C C . LEU A 1 391 ? 39.794 18.136 -72.367 1.00 31.72 391 LEU A C 1
ATOM 3013 O O . LEU A 1 391 ? 38.665 18.100 -71.894 1.00 31.72 391 LEU A O 1
ATOM 3017 N N . ALA A 1 392 ? 40.592 19.106 -71.936 1.00 30.72 392 ALA A N 1
ATOM 3018 C CA . ALA A 1 392 ? 42.032 19.317 -71.852 1.00 30.72 392 ALA A CA 1
ATOM 3019 C C . ALA A 1 392 ? 42.224 20.484 -70.847 1.00 30.72 392 ALA A C 1
ATOM 3021 O O . ALA A 1 392 ? 41.344 21.330 -70.694 1.00 30.72 392 ALA A O 1
ATOM 3022 N N . GLU A 1 393 ? 43.369 20.459 -70.174 1.00 39.41 393 GLU A N 1
ATOM 3023 C CA . GLU A 1 393 ? 44.016 21.415 -69.250 1.00 39.41 393 GLU A CA 1
ATOM 3024 C C . GLU A 1 393 ? 44.276 22.826 -69.852 1.00 39.41 393 GLU A C 1
ATOM 3026 O O . GLU A 1 393 ? 44.035 22.970 -71.056 1.00 39.41 393 GLU A O 1
ATOM 3031 N N . PRO A 1 394 ? 44.734 23.881 -69.106 1.00 45.75 394 PRO A N 1
ATOM 3032 C CA . PRO A 1 394 ? 46.077 23.980 -68.454 1.00 45.75 394 PRO A CA 1
ATOM 3033 C C . PRO A 1 394 ? 46.124 24.848 -67.154 1.00 45.75 394 PRO A C 1
ATOM 3035 O O . PRO A 1 394 ? 45.146 25.501 -66.814 1.00 45.75 394 PRO A O 1
ATOM 3038 N N . GLU A 1 395 ? 47.168 24.970 -66.320 1.00 36.06 395 GLU A N 1
ATOM 3039 C CA . GLU A 1 395 ? 48.564 24.502 -66.244 1.00 36.06 395 GLU A CA 1
ATOM 3040 C C . GLU A 1 395 ? 49.164 24.912 -64.866 1.00 36.06 395 GLU A C 1
ATOM 3042 O O . GLU A 1 395 ? 48.640 25.812 -64.206 1.00 36.06 395 GLU A O 1
ATOM 3047 N N . ARG A 1 396 ? 50.370 24.373 -64.588 1.00 33.44 396 ARG A N 1
ATOM 3048 C CA . ARG A 1 396 ? 51.488 24.813 -63.700 1.00 33.44 396 ARG A CA 1
ATOM 3049 C C . ARG A 1 396 ? 51.665 24.005 -62.404 1.00 33.44 396 ARG A C 1
ATOM 3051 O O . ARG A 1 396 ? 50.866 24.133 -61.489 1.00 33.44 396 ARG A O 1
ATOM 3058 N N . LEU A 1 397 ? 52.602 23.048 -62.318 1.00 33.34 397 LEU A N 1
ATOM 3059 C CA . LEU A 1 397 ? 54.089 23.028 -62.424 1.00 33.34 397 LEU A CA 1
ATOM 3060 C C . LEU A 1 397 ? 54.783 23.100 -61.049 1.00 33.34 397 LEU A C 1
ATOM 3062 O O . LEU A 1 397 ? 54.562 24.040 -60.292 1.00 33.34 397 LEU A O 1
ATOM 3066 N N . GLY A 1 398 ? 55.677 22.131 -60.803 1.00 31.95 398 GLY A N 1
ATOM 3067 C CA . GLY A 1 398 ? 56.640 22.069 -59.689 1.00 31.95 398 GLY A CA 1
ATOM 3068 C C . GLY A 1 398 ? 56.651 20.688 -59.014 1.00 31.95 398 GLY A C 1
ATOM 3069 O O . GLY A 1 398 ? 55.910 20.473 -58.066 1.00 31.95 398 GLY A O 1
ATOM 3070 N N . GLU A 1 399 ? 57.195 19.643 -59.642 1.00 32.66 399 GLU A N 1
ATOM 3071 C CA . GLU A 1 399 ? 58.599 19.171 -59.576 1.00 32.66 399 GLU A CA 1
ATOM 3072 C C . GLU A 1 399 ? 59.030 18.450 -58.276 1.00 32.66 399 GLU A C 1
ATOM 3074 O O . GLU A 1 399 ? 59.029 19.025 -57.196 1.00 32.66 399 GLU A O 1
ATOM 3079 N N . SER A 1 400 ? 59.540 17.221 -58.494 1.00 33.34 400 SER A N 1
ATOM 3080 C CA . SER A 1 400 ? 60.700 16.560 -57.851 1.00 33.34 400 SER A CA 1
ATOM 3081 C C . SER A 1 400 ? 60.595 16.196 -56.358 1.00 33.34 400 SER A C 1
ATOM 3083 O O . SER A 1 400 ? 60.528 17.057 -55.496 1.00 33.34 400 SER A O 1
ATOM 3085 N N . SER A 1 401 ? 60.662 14.937 -55.909 1.00 35.66 401 SER A N 1
ATOM 3086 C CA . SER A 1 401 ? 61.783 13.970 -55.993 1.00 35.66 401 SER A CA 1
ATOM 3087 C C . SER A 1 401 ? 61.368 12.723 -55.163 1.00 35.66 401 SER A C 1
ATOM 3089 O O . SER A 1 401 ? 60.665 12.873 -54.172 1.00 35.66 401 SER A O 1
ATOM 3091 N N . ARG A 1 402 ? 61.496 11.473 -55.637 1.00 35.75 402 ARG A N 1
ATOM 3092 C CA . ARG A 1 402 ? 62.653 10.538 -55.621 1.00 35.75 402 ARG A CA 1
ATOM 3093 C C . ARG A 1 402 ? 63.035 9.965 -54.231 1.00 35.75 402 ARG A C 1
ATOM 3095 O O . ARG A 1 402 ? 63.394 10.724 -53.342 1.00 35.75 402 ARG A O 1
ATOM 3102 N N . GLY A 1 403 ? 63.050 8.626 -54.127 1.00 33.12 403 GLY A N 1
ATOM 3103 C CA . GLY A 1 403 ? 63.661 7.804 -53.056 1.00 33.12 403 GLY A CA 1
ATOM 3104 C C . GLY A 1 403 ? 62.703 6.705 -52.555 1.00 33.12 403 GLY A C 1
ATOM 3105 O O . GLY A 1 403 ? 61.754 7.030 -51.856 1.00 33.12 403 GLY A O 1
ATOM 3106 N N . GLU A 1 404 ? 62.689 5.473 -53.077 1.00 37.66 404 GLU A N 1
ATOM 3107 C CA . GLU A 1 404 ? 63.629 4.330 -52.937 1.00 37.66 404 GLU A CA 1
ATOM 3108 C C . GLU A 1 404 ? 63.659 3.631 -51.559 1.00 37.66 404 GLU A C 1
ATOM 3110 O O . GLU A 1 404 ? 63.800 4.283 -50.527 1.00 37.66 404 GLU A O 1
ATOM 3115 N N . ASN A 1 405 ? 63.660 2.284 -51.642 1.00 37.56 405 ASN A N 1
ATOM 3116 C CA . ASN A 1 405 ? 64.020 1.223 -50.671 1.00 37.56 405 ASN A CA 1
ATOM 3117 C C . ASN A 1 405 ? 62.830 0.528 -49.965 1.00 37.56 405 ASN A C 1
ATOM 3119 O O . ASN A 1 405 ? 62.057 1.177 -49.269 1.00 37.56 405 ASN A O 1
ATOM 3123 N N . ASN A 1 406 ? 62.519 -0.740 -50.305 1.00 35.50 406 ASN A N 1
ATOM 3124 C CA . ASN A 1 406 ? 63.160 -2.017 -49.882 1.00 35.50 406 ASN A CA 1
ATOM 3125 C C . ASN A 1 406 ? 63.029 -2.237 -48.365 1.00 35.50 406 ASN A C 1
ATOM 3127 O O . ASN A 1 406 ? 63.340 -1.325 -47.611 1.00 35.50 406 ASN A O 1
ATOM 3131 N N . ASP A 1 407 ? 62.693 -3.387 -47.786 1.00 39.91 407 ASP A N 1
ATOM 3132 C CA . ASP A 1 407 ? 62.217 -4.735 -48.156 1.00 39.91 407 ASP A CA 1
ATOM 3133 C C . ASP A 1 407 ? 61.815 -5.376 -46.776 1.00 39.91 407 ASP A C 1
ATOM 3135 O O . ASP A 1 407 ? 61.695 -4.612 -45.809 1.00 39.91 407 ASP A O 1
ATOM 3139 N N . PRO A 1 408 ? 61.558 -6.688 -46.577 1.00 66.19 408 PRO A N 1
ATOM 3140 C CA . PRO A 1 408 ? 60.592 -7.192 -45.602 1.00 66.19 408 PRO A CA 1
ATOM 3141 C C . PRO A 1 408 ? 61.306 -7.905 -44.437 1.00 66.19 408 PRO A C 1
ATOM 3143 O O . PRO A 1 408 ? 62.526 -7.815 -44.328 1.00 66.19 408 PRO A O 1
ATOM 3146 N N . SER A 1 409 ? 60.540 -8.594 -43.584 1.00 37.09 409 SER A N 1
ATOM 3147 C CA . SER A 1 409 ? 60.875 -9.665 -42.607 1.00 37.09 409 SER A CA 1
ATOM 3148 C C . SER A 1 409 ? 59.955 -9.441 -41.401 1.00 37.09 409 SER A C 1
ATOM 3150 O O . SER A 1 409 ? 59.684 -8.295 -41.052 1.00 37.09 409 SER A O 1
ATOM 3152 N N . ASP A 1 410 ? 59.433 -10.391 -40.646 1.00 35.81 410 ASP A N 1
ATOM 3153 C CA . ASP A 1 410 ? 59.369 -11.853 -40.627 1.00 35.81 410 ASP A CA 1
ATOM 3154 C C . ASP A 1 410 ? 58.365 -12.119 -39.474 1.00 35.81 410 ASP A C 1
ATOM 3156 O O . ASP A 1 410 ? 58.266 -11.330 -38.534 1.00 35.81 410 ASP A O 1
ATOM 3160 N N . GLU A 1 411 ? 57.377 -12.991 -39.647 1.00 36.31 411 GLU A N 1
ATOM 3161 C CA . GLU A 1 411 ? 57.397 -14.376 -39.160 1.00 36.31 411 GLU A CA 1
ATOM 3162 C C . GLU A 1 411 ? 56.920 -14.539 -37.695 1.00 36.31 411 GLU A C 1
ATOM 3164 O O . GLU A 1 411 ? 57.404 -13.890 -36.774 1.00 36.31 411 GLU A O 1
ATOM 3169 N N . ALA A 1 412 ? 55.997 -15.499 -37.528 1.00 32.81 412 ALA A N 1
ATOM 3170 C CA . ALA A 1 412 ? 55.724 -16.280 -36.312 1.00 32.81 412 ALA A CA 1
ATOM 3171 C C . ALA A 1 412 ? 55.051 -15.531 -35.125 1.00 32.81 412 ALA A C 1
ATOM 3173 O O . ALA A 1 412 ? 55.373 -14.406 -34.793 1.00 32.81 412 ALA A O 1
ATOM 3174 N N . SER A 1 413 ? 54.094 -16.054 -34.360 1.00 40.25 413 SER A N 1
ATOM 3175 C CA . SER A 1 413 ? 53.567 -17.402 -34.173 1.00 40.25 413 SER A CA 1
ATOM 3176 C C . SER A 1 413 ? 52.154 -17.309 -33.580 1.00 40.25 413 SER A C 1
ATOM 3178 O O . SER A 1 413 ? 51.863 -16.424 -32.776 1.00 40.25 413 SER A O 1
ATOM 3180 N N . ARG A 1 414 ? 51.297 -18.276 -33.923 1.00 42.09 414 ARG A N 1
ATOM 3181 C CA . ARG A 1 414 ? 50.161 -18.704 -33.084 1.00 42.09 414 ARG A CA 1
ATOM 3182 C C . ARG A 1 414 ? 50.698 -19.436 -31.837 1.00 42.09 414 ARG A C 1
ATOM 3184 O O . ARG A 1 414 ? 51.828 -19.919 -31.870 1.00 42.09 414 ARG A O 1
ATOM 3191 N N . PRO A 1 415 ? 49.879 -19.605 -30.788 1.00 52.44 415 PRO A N 1
ATOM 3192 C CA . PRO A 1 415 ? 49.253 -20.920 -30.680 1.00 52.44 415 PRO A CA 1
ATOM 3193 C C . PRO A 1 415 ? 47.764 -20.884 -30.320 1.00 52.44 415 PRO A C 1
ATOM 3195 O O . PRO A 1 415 ? 47.259 -20.008 -29.622 1.00 52.44 415 PRO A O 1
ATOM 3198 N N . THR A 1 416 ? 47.100 -21.890 -30.870 1.00 48.97 416 THR A N 1
ATOM 3199 C CA . THR A 1 416 ? 45.826 -22.499 -30.497 1.00 48.97 416 THR A CA 1
ATOM 3200 C C . THR A 1 416 ? 46.007 -23.419 -29.288 1.00 48.97 416 THR A C 1
ATOM 3202 O O . THR A 1 416 ? 47.061 -24.035 -29.193 1.00 48.97 416 THR A O 1
ATOM 3205 N N . ASP A 1 417 ? 44.980 -23.530 -28.444 1.00 37.06 417 ASP A N 1
ATOM 3206 C CA . ASP A 1 417 ? 44.501 -24.749 -27.755 1.00 37.06 417 ASP A CA 1
ATOM 3207 C C . ASP A 1 417 ? 43.177 -24.338 -27.066 1.00 37.06 417 ASP A C 1
ATOM 3209 O O . ASP A 1 417 ? 43.146 -23.348 -26.337 1.00 37.06 417 ASP A O 1
ATOM 3213 N N . ASP A 1 418 ? 41.986 -24.771 -27.483 1.00 36.94 418 ASP A N 1
ATOM 3214 C CA . ASP A 1 418 ? 41.332 -26.092 -27.483 1.00 36.94 418 ASP A CA 1
ATOM 3215 C C . ASP A 1 418 ? 40.953 -26.678 -26.107 1.00 36.94 418 ASP A C 1
ATOM 3217 O O . ASP A 1 418 ? 41.787 -26.924 -25.240 1.00 36.94 418 ASP A O 1
ATOM 3221 N N . THR A 1 419 ? 39.668 -27.075 -26.037 1.00 37.34 419 THR A N 1
ATOM 3222 C CA . THR A 1 419 ? 39.057 -28.132 -25.191 1.00 37.34 419 THR A CA 1
ATOM 3223 C C . THR A 1 419 ? 38.883 -27.857 -23.676 1.00 37.34 419 THR A C 1
ATOM 3225 O O . THR A 1 419 ? 39.755 -27.317 -23.023 1.00 37.34 419 THR A O 1
ATOM 3228 N N . SER A 1 420 ? 37.808 -28.242 -22.969 1.00 36.03 420 SER A N 1
ATOM 3229 C CA . SER A 1 420 ? 36.600 -29.010 -23.295 1.00 36.03 420 SER A CA 1
ATOM 3230 C C . SER A 1 420 ? 35.631 -29.080 -22.087 1.00 36.03 420 SER A C 1
ATOM 3232 O O . SER A 1 420 ? 36.060 -29.042 -20.939 1.00 36.03 420 SER A O 1
ATOM 3234 N N . THR A 1 421 ? 34.347 -29.316 -22.392 1.00 33.84 421 THR A N 1
ATOM 3235 C CA . THR A 1 421 ? 33.316 -30.105 -21.659 1.00 33.84 421 THR A CA 1
ATOM 3236 C C . THR A 1 421 ? 32.806 -29.771 -20.240 1.00 33.84 421 THR A C 1
ATOM 3238 O O . THR A 1 421 ? 33.452 -30.027 -19.234 1.00 33.84 421 THR A O 1
ATOM 3241 N N . ALA A 1 422 ? 31.506 -29.424 -20.233 1.00 35.47 422 ALA A N 1
ATOM 3242 C CA . ALA A 1 422 ? 30.355 -30.139 -19.640 1.00 35.47 422 ALA A CA 1
ATOM 3243 C C . ALA A 1 422 ? 30.244 -30.358 -18.118 1.00 35.47 422 ALA A C 1
ATOM 3245 O O . ALA A 1 422 ? 30.984 -31.155 -17.562 1.00 35.47 422 ALA A O 1
ATOM 3246 N N . VAL A 1 423 ? 29.136 -29.866 -17.531 1.00 38.94 423 VAL A N 1
ATOM 3247 C CA . VAL A 1 423 ? 28.271 -30.647 -16.618 1.00 38.94 423 VAL A CA 1
ATOM 3248 C C . VAL A 1 423 ? 26.797 -30.252 -16.820 1.00 38.94 423 VAL A C 1
ATOM 3250 O O . VAL A 1 423 ? 26.429 -29.081 -16.770 1.00 38.94 423 VAL A O 1
ATOM 3253 N N . ASN A 1 424 ? 25.977 -31.277 -17.052 1.00 36.19 424 ASN A N 1
ATOM 3254 C CA . ASN A 1 424 ? 24.513 -31.310 -17.053 1.00 36.19 424 ASN A CA 1
ATOM 3255 C C . ASN A 1 424 ? 23.982 -31.495 -15.620 1.00 36.19 424 ASN A C 1
ATOM 3257 O O . ASN A 1 424 ? 24.572 -32.286 -14.897 1.00 36.19 424 ASN A O 1
ATOM 3261 N N . THR A 1 425 ? 22.831 -30.893 -15.289 1.00 38.31 425 THR A N 1
ATOM 3262 C CA . THR A 1 425 ? 21.679 -31.478 -14.541 1.00 38.31 425 THR A CA 1
ATOM 3263 C C . THR A 1 425 ? 20.673 -30.343 -14.287 1.00 38.31 425 THR A C 1
ATOM 3265 O O . THR A 1 425 ? 20.994 -29.387 -13.593 1.00 38.31 425 THR A O 1
ATOM 3268 N N . SER A 1 426 ? 19.541 -30.259 -14.991 1.00 36.56 426 SER A N 1
ATOM 3269 C CA . SER A 1 426 ? 18.276 -30.980 -14.745 1.00 36.56 426 SER A CA 1
ATOM 3270 C C . SER A 1 426 ? 17.722 -30.779 -13.329 1.00 36.56 426 SER A C 1
ATOM 3272 O O . SER A 1 426 ? 18.162 -31.424 -12.385 1.00 36.56 426 SER A O 1
ATOM 3274 N N . GLY A 1 427 ? 16.707 -29.918 -13.215 1.00 33.41 427 GLY A N 1
ATOM 3275 C CA . GLY A 1 427 ? 15.924 -29.691 -12.001 1.00 33.41 427 GLY A CA 1
ATOM 3276 C C . GLY A 1 427 ? 14.534 -29.158 -12.344 1.00 33.41 427 GLY A C 1
ATOM 3277 O O . GLY A 1 427 ? 14.278 -27.962 -12.282 1.00 33.41 427 GLY A O 1
ATOM 3278 N N . THR A 1 428 ? 13.658 -30.064 -12.764 1.00 37.19 428 THR A N 1
ATOM 3279 C CA . THR A 1 428 ? 12.212 -29.897 -12.933 1.00 37.19 428 THR A CA 1
ATOM 3280 C C . THR A 1 428 ? 11.527 -29.823 -11.566 1.00 37.19 428 THR A C 1
ATOM 3282 O O . THR A 1 428 ? 11.662 -30.753 -10.777 1.00 37.19 428 THR A O 1
ATOM 3285 N N . VAL A 1 429 ? 10.712 -28.793 -11.306 1.00 35.25 429 VAL A N 1
ATOM 3286 C CA . VAL A 1 429 ? 9.639 -28.859 -10.294 1.00 35.25 429 VAL A CA 1
ATOM 3287 C C . VAL A 1 429 ? 8.373 -28.220 -10.859 1.00 35.25 429 VAL A C 1
ATOM 3289 O O . VAL A 1 429 ? 8.375 -27.079 -11.315 1.00 35.25 429 VAL A O 1
ATOM 3292 N N . SER A 1 430 ? 7.303 -29.014 -10.845 1.00 34.12 430 SER A N 1
ATOM 3293 C CA . SER A 1 430 ? 5.950 -28.660 -11.266 1.00 34.12 430 SER A CA 1
ATOM 3294 C C . SER A 1 430 ? 5.158 -27.944 -10.166 1.00 34.12 430 SER A C 1
ATOM 3296 O O . SER A 1 430 ? 5.228 -28.305 -8.996 1.00 34.12 430 SER A O 1
ATOM 3298 N N . LEU A 1 431 ? 4.387 -26.958 -10.627 1.00 35.94 431 LEU A N 1
ATOM 3299 C CA . LEU A 1 431 ? 3.060 -26.465 -10.222 1.00 35.94 431 LEU A CA 1
ATOM 3300 C C . LEU A 1 431 ? 2.334 -27.122 -9.029 1.00 35.94 431 LEU A C 1
ATOM 3302 O O . LEU A 1 431 ? 2.058 -28.317 -9.076 1.00 35.94 431 LEU A O 1
ATOM 3306 N N . ILE A 1 432 ? 1.804 -26.281 -8.122 1.00 35.19 432 ILE A N 1
ATOM 3307 C CA . ILE A 1 432 ? 0.438 -26.394 -7.555 1.00 35.19 432 ILE A CA 1
ATOM 3308 C C . ILE A 1 432 ? -0.149 -24.972 -7.358 1.00 35.19 432 ILE A C 1
ATOM 3310 O O . ILE A 1 432 ? 0.533 -24.125 -6.777 1.00 35.19 432 ILE A O 1
ATOM 3314 N N . PRO A 1 433 ? -1.392 -24.689 -7.803 1.00 42.94 433 PRO A N 1
ATOM 3315 C CA . PRO A 1 433 ? -2.104 -23.436 -7.548 1.00 42.94 433 PRO A CA 1
ATOM 3316 C C . PRO A 1 433 ? -2.994 -23.536 -6.296 1.00 42.94 433 PRO A C 1
ATOM 3318 O O . PRO A 1 433 ? -3.584 -24.581 -6.029 1.00 42.94 433 PRO A O 1
ATOM 3321 N N . LEU A 1 434 ? -3.172 -22.431 -5.567 1.00 40.34 434 LEU A N 1
ATOM 3322 C CA . LEU A 1 434 ? -4.239 -22.300 -4.570 1.00 40.34 434 LEU A CA 1
ATOM 3323 C C . LEU A 1 434 ? -5.123 -21.101 -4.916 1.00 40.34 434 LEU A C 1
ATOM 3325 O O . LEU A 1 434 ? -4.794 -19.951 -4.642 1.00 40.34 434 LEU A O 1
ATOM 3329 N N . HIS A 1 435 ? -6.264 -21.417 -5.525 1.00 37.41 435 HIS A N 1
ATOM 3330 C CA . HIS A 1 435 ? -7.487 -20.633 -5.430 1.00 37.41 435 HIS A CA 1
ATOM 3331 C C . HIS A 1 435 ? -8.106 -20.867 -4.051 1.00 37.41 435 HIS A C 1
ATOM 3333 O O . HIS A 1 435 ? -8.279 -22.020 -3.673 1.00 37.41 435 HIS A O 1
ATOM 3339 N N . PHE A 1 436 ? -8.534 -19.806 -3.368 1.00 36.50 436 PHE A N 1
ATOM 3340 C CA . PHE A 1 436 ? -9.729 -19.857 -2.524 1.00 36.50 436 PHE A CA 1
ATOM 3341 C C . PHE A 1 436 ? -10.389 -18.474 -2.489 1.00 36.50 436 PHE A C 1
ATOM 3343 O O . PHE A 1 436 ? -9.813 -17.505 -2.001 1.00 36.50 436 PHE A O 1
ATOM 3350 N N . CYS A 1 437 ? -11.606 -18.414 -3.031 1.00 41.06 437 CYS A N 1
ATOM 3351 C CA . CYS A 1 437 ? -12.628 -17.441 -2.668 1.00 41.06 437 CYS A CA 1
ATOM 3352 C C . CYS A 1 437 ? -13.517 -18.077 -1.597 1.00 41.06 437 CYS A C 1
ATOM 3354 O O . CYS A 1 437 ? -13.947 -19.220 -1.769 1.00 41.06 437 CYS A O 1
ATOM 3356 N N . SER A 1 438 ? -13.829 -17.320 -0.550 1.00 50.38 438 SER A N 1
ATOM 3357 C CA . SER A 1 438 ? -15.136 -17.222 0.119 1.00 50.38 438 SER A CA 1
ATOM 3358 C C . SER A 1 438 ? -15.098 -15.991 1.011 1.00 50.38 438 SER A C 1
ATOM 3360 O O . SER A 1 438 ? -14.154 -15.915 1.829 1.00 50.38 438 SER A O 1
#

Organism: Metarhizium robertsii (strain ARSEF 23 / ATCC MYA-3075) (NCBI:txid655844)

Radius of gyration: 46.26 Å; Cα contacts (8 Å, |Δi|>4): 531; chains: 1; bounding box: 105×56×133 Å

Foldseek 3Di:
DPDDQDKDWCLVVDDPLLNVLLVVQLQQCCCPVVVDHDPDADDQAWDWIWIFTADPLRFTPWIKIFGWGHDPVDSDIDRQWIQGLVVQWIAGDPDDTDIDGRDPVSNVSSVVVNVVSRCPSVVVVVVVVVVVVVVVVVVVVVVVVVVVVVVVVLVLLVVLVVLLVVLVVPDDPPDDDDDDDDDDPPDDSQCAQPQPRAGWAAAPPPRRTFHQDPPTSSNRQQNWDAAPVHNNHIHTPVQQVVCCVVDVLAGQWDAFPPPRGIHGSVQWDKDCQDDPPDDRQDHIDTLGGPVVVVVCVVVVNNVSRAPPDPSRVSCVPPPVVVPPPVPVQVVPFKDADPVHNPWIDGCPCPSPDDPQCATPVPRDHDDPDDDDDADPPPRDPDDDPPDDDDDDDDDDDDDDDDDDDDDDDDDDDDDDDDDDDDDDDDDDDDDDDDDDDD

Sequence (438 aa):
MPGSSRWIGLTTALPLTLQHAAADVAKAVWREVGGIEVGQLDHWWHVARLSYIARANGSPEALILNCVEGAPDHPSQSAAYTVDIMRRRVKIKRGQQGYASIPADCIPLLDRIQEWVERIPERKEEARRNEERAKRERQERQRLAELERQRVRAAAIEAYEHRLADFKASQPAPAKKAKLEAKPSVTSVPEACPDCAAPLAACKKCQRLSCPQAGCSGQGVDLLLRCRDHDHEIFCGPCREQQRAVDPLKPLLAACSLCNEVLCAEQLLFCDGKEDKGTPAHDIRVICCLFCQQEAEEQGDPLMFICIGDACPARQTSNSSKAHVCDGCAQLYGRRCEDHPGEWWCERGKCAEQTLSKCPSCDLPLCPTIRHQACAACKTPSSCKRCLPTLAEPERLGESSRGENNDPSDEASRPTDDTSTAVNTSGTVSLIPLHFCS

Nearest PDB structures (foldseek):
  8ojg-assembly1_G  TM=3.182E-01  e=2.633E+00  Escherichia coli
  5uwa-assembly2_B  TM=3.335E-01  e=4.632E+00  Escherichia coli K-12

Solvent-accessible surface area (backbone atoms only — not comparable to full-atom values): 27324 Å² total; per-residue (Å²): 130,85,75,80,82,55,79,42,81,35,59,87,77,48,57,69,72,52,43,50,39,48,44,53,40,36,36,49,44,34,34,76,76,64,73,39,88,58,93,69,76,45,95,66,51,40,35,63,44,36,32,32,26,58,41,97,82,46,39,64,74,44,42,35,40,30,32,24,34,37,42,98,89,44,93,59,66,46,57,43,33,36,34,34,62,81,76,57,32,27,37,39,64,59,92,63,81,47,76,44,77,59,64,74,85,38,50,70,45,50,50,55,49,49,56,55,55,53,46,45,41,58,54,53,51,51,49,52,53,50,51,52,49,53,51,51,51,52,53,49,53,50,52,53,53,51,53,49,52,51,51,56,52,50,53,40,49,54,55,34,54,52,53,50,50,52,49,60,71,71,48,78,79,72,82,87,71,85,90,75,89,77,77,88,78,86,84,64,90,68,70,32,26,92,81,75,63,46,61,52,41,53,14,69,85,78,58,52,52,34,22,60,56,85,91,42,77,54,20,65,84,38,53,55,47,54,21,75,90,38,85,82,46,27,41,28,39,63,60,39,52,53,32,38,72,75,36,59,91,58,35,62,59,48,54,22,68,76,80,62,51,39,31,37,42,92,51,43,41,71,40,65,32,64,48,103,87,55,76,54,59,43,76,67,38,62,41,28,30,57,63,63,46,51,54,29,56,76,70,70,43,76,75,72,72,49,49,85,52,89,62,28,62,72,39,73,66,40,85,68,64,61,58,80,64,50,78,73,39,62,80,74,48,43,50,63,42,88,94,42,76,90,44,74,46,44,75,73,52,78,56,87,92,59,77,48,65,36,45,89,90,74,64,51,64,78,77,82,88,72,93,74,82,61,54,93,88,72,74,58,85,87,83,72,90,87,76,76,85,90,84,80,88,90,87,85,90,83,81,89,81,91,85,88,82,89,85,90,87,79,84,88,78,85,85,89,85,84,88,82,83,89,85,88,81,90,83,89,81,84,89,86,88,84,87,84,90,133

Secondary structure (DSSP, 8-state):
-PPP--EEE-TTTS-HHHHHHHHHHHHHHHHHTT----SS--SSSEEEEEEEEEPTTS-EEEEEEEEEE--SSS---EEEEEEETTTTEEEE-SSS-EEEEPPGGGHHHHHHHHHHHHTHHHHHHHHHHHHHHHHHHHHHHHHHHHHHHHHHHHHHHHHHHHHHHHHHHHSPPP-----------TTS--SB-TTT-PBPEE-TTT--EE--STT-GGGTT---EE-SS-TT-EE-HHHHHHHHHH-TTS-SEEE-TTT--EEEGGGEEEE----TTSS-SS--EEEEEHHHHHHHHHTT-GGGGS-S-TT-HHHHH-TT------HHHHHHTEEE-SS-TT-EEETT--STT----B-TTT-PBPP-----PPPTTT---S--TTS---------------------------------------------------

pLDDT: mean 72.41, std 22.35, range [28.56, 97.88]